Protein AF-A0A969ATL0-F1 (afdb_monomer_lite)

Secondary structure (DSSP, 8-state):
-EE--SSSSSPEEEEE-TTSSSEEEEETTSSSPEE-GGGT-TT-----EEEEEEE-SSSSSS-EEEEEETTS--EEEEE-SSSEEE----TTGGG-TTEEEEEEE-SSSSSS-EEEEEE---TTSSSS-S----EEEEE-SSS-EEE-SS-GGGTTS---SEEEEEEE-SSSSSSPEEEEEEPP-TTS---TTTSPPPEEEE----SSEEEEEEEE-SSS-TT-TT-EEEEE-TTS-EEEEE------SSS-----EEEEEET-SEEEEEEEE-TTS-EEEEEEEESSEEEEEETT---EEE---TT-----PPEE--SS--EEE--SS--EEEEEESS-EEEEEESS-EEEEEESS-EEEEEES--EEEEEES--EEEEETT--S--EEES--TTT-EEEEEPP-

Structure (mmCIF, N/CA/C/O backbone):
data_AF-A0A969ATL0-F1
#
_entry.id   AF-A0A969ATL0-F1
#
loop_
_atom_site.group_PDB
_atom_site.id
_atom_site.type_symbol
_atom_site.label_atom_id
_atom_site.label_alt_id
_atom_site.label_comp_id
_atom_site.label_asym_id
_atom_site.label_entity_id
_atom_site.label_seq_id
_atom_site.pdbx_PDB_ins_code
_atom_site.Cartn_x
_atom_site.Cartn_y
_atom_site.Cartn_z
_atom_site.occupancy
_atom_site.B_iso_or_equiv
_atom_site.auth_seq_id
_atom_site.auth_comp_id
_atom_site.auth_asym_id
_atom_site.auth_atom_id
_atom_site.pdbx_PDB_model_num
ATOM 1 N N . MET A 1 1 ? -18.243 4.571 22.497 1.00 83.62 1 MET A N 1
ATOM 2 C CA . MET A 1 1 ? -18.484 3.727 21.309 1.00 83.62 1 MET A CA 1
ATOM 3 C C . MET A 1 1 ? -19.694 2.836 21.528 1.00 83.62 1 MET A C 1
ATOM 5 O O . MET A 1 1 ? -20.201 2.810 22.644 1.00 83.62 1 MET A O 1
ATOM 9 N N . LEU A 1 2 ? -20.162 2.176 20.468 1.00 85.00 2 LEU A N 1
ATOM 10 C CA . LEU A 1 2 ? -21.179 1.128 20.517 1.00 85.00 2 LEU A CA 1
ATOM 11 C C . LEU A 1 2 ? -20.534 -0.205 20.134 1.00 85.00 2 LEU A C 1
ATOM 13 O O . LEU A 1 2 ? -19.706 -0.214 19.226 1.00 85.00 2 LEU A O 1
ATOM 17 N N . GLY A 1 3 ? -20.929 -1.286 20.795 1.00 83.00 3 GLY A N 1
ATOM 18 C CA . GLY A 1 3 ? -20.468 -2.641 20.498 1.00 83.00 3 GLY A CA 1
ATOM 19 C C . GLY A 1 3 ? -21.304 -3.680 21.240 1.00 83.00 3 GLY A C 1
ATOM 20 O O . GLY A 1 3 ? -21.860 -3.341 22.275 1.00 83.00 3 GLY A O 1
ATOM 21 N N . ASP A 1 4 ? -21.431 -4.890 20.703 1.00 86.19 4 ASP A N 1
ATOM 22 C CA . ASP A 1 4 ? -22.064 -6.032 21.381 1.00 86.19 4 ASP A CA 1
ATOM 23 C C . ASP A 1 4 ? -21.039 -6.659 22.333 1.00 86.19 4 ASP A C 1
ATOM 25 O O . ASP A 1 4 ? -20.164 -7.423 21.919 1.00 86.19 4 ASP A O 1
ATOM 29 N N . ILE A 1 5 ? -21.084 -6.236 23.596 1.00 86.69 5 ILE A N 1
ATOM 30 C CA . ILE A 1 5 ? -20.067 -6.558 24.599 1.00 86.69 5 ILE A CA 1
ATOM 31 C C . ILE A 1 5 ? -20.451 -7.797 25.404 1.00 86.69 5 ILE A C 1
ATOM 33 O O . ILE A 1 5 ? -19.569 -8.552 25.818 1.00 86.69 5 ILE A O 1
ATOM 37 N N . ASP A 1 6 ? -21.740 -8.026 25.640 1.00 84.88 6 ASP A N 1
ATOM 38 C CA . ASP A 1 6 ? -22.204 -9.192 26.397 1.00 84.88 6 ASP A CA 1
ATOM 39 C C . ASP A 1 6 ? -22.651 -10.377 25.520 1.00 84.88 6 ASP A C 1
ATOM 41 O O . ASP A 1 6 ? -22.958 -11.453 26.046 1.00 84.88 6 ASP A O 1
ATOM 45 N N . GLY A 1 7 ? -22.598 -10.222 24.192 1.00 83.06 7 GLY A N 1
ATOM 46 C CA . GLY A 1 7 ? -22.853 -11.279 23.216 1.00 83.06 7 GLY A CA 1
ATOM 47 C C . GLY A 1 7 ? -24.336 -11.589 23.023 1.00 83.06 7 GLY A C 1
ATOM 48 O O . GLY A 1 7 ? -24.676 -12.688 22.566 1.00 83.06 7 GLY A O 1
ATOM 49 N N . ASP A 1 8 ? -25.228 -10.671 23.407 1.00 87.19 8 ASP A N 1
ATOM 50 C CA . ASP A 1 8 ? -26.673 -10.803 23.224 1.00 87.19 8 ASP A CA 1
ATOM 51 C C . ASP A 1 8 ? -27.177 -10.251 21.872 1.00 87.19 8 ASP A C 1
ATOM 53 O O . ASP A 1 8 ? -28.382 -10.311 21.590 1.00 87.19 8 ASP A O 1
ATOM 57 N N . TYR A 1 9 ? -26.256 -9.824 20.995 1.00 85.25 9 TYR A N 1
ATOM 58 C CA . TYR A 1 9 ? -26.507 -9.199 19.690 1.00 85.25 9 TYR A CA 1
A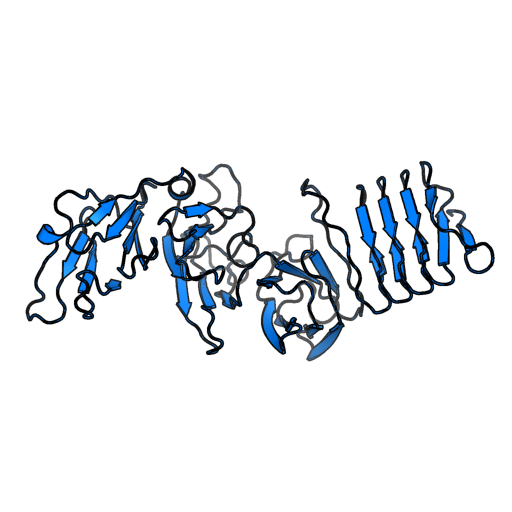TOM 59 C C . TYR A 1 9 ? -27.160 -7.816 19.773 1.00 85.25 9 TYR A C 1
ATOM 61 O O . TYR A 1 9 ? -27.675 -7.303 18.769 1.00 85.25 9 TYR A O 1
ATOM 69 N N . ILE A 1 10 ? -27.141 -7.191 20.949 1.00 87.75 10 ILE A N 1
ATOM 70 C CA . ILE A 1 10 ? -27.594 -5.826 21.167 1.00 87.75 10 ILE A CA 1
ATOM 71 C C . ILE A 1 10 ? -26.371 -4.971 21.513 1.00 87.75 10 ILE A C 1
ATOM 73 O O . ILE A 1 10 ? -25.585 -5.336 22.369 1.00 87.75 10 ILE A O 1
ATOM 77 N N . PRO A 1 11 ? -26.173 -3.813 20.860 1.00 88.81 11 PRO A N 1
ATOM 78 C CA . PRO A 1 11 ? -25.038 -2.966 21.202 1.00 88.81 11 PRO A CA 1
ATOM 79 C C . PRO A 1 11 ? -25.188 -2.298 22.577 1.00 88.81 11 PRO A C 1
ATOM 81 O O . PRO A 1 11 ? -26.222 -1.689 22.859 1.00 88.81 11 PRO A O 1
ATOM 84 N N . GLU A 1 12 ? -24.116 -2.270 23.362 1.00 91.88 12 GLU A N 1
ATOM 85 C CA . GLU A 1 12 ? -23.932 -1.474 24.576 1.00 91.88 12 GLU A CA 1
ATOM 86 C C . GLU A 1 12 ? -23.245 -0.137 24.281 1.00 91.88 12 GLU A C 1
ATOM 88 O O . GLU A 1 12 ? -22.423 -0.012 23.371 1.00 91.88 12 GLU A O 1
ATOM 93 N N . PHE A 1 13 ? -23.506 0.875 25.117 1.00 90.44 13 PHE A N 1
ATOM 94 C CA . PHE A 1 13 ? -22.649 2.059 25.161 1.00 90.44 13 PHE A CA 1
ATOM 95 C C . PHE A 1 13 ? -21.410 1.794 26.007 1.00 90.44 13 PHE A C 1
ATOM 97 O O . PHE A 1 13 ? -21.511 1.543 27.207 1.00 90.44 13 PHE A O 1
ATOM 104 N N . LEU A 1 14 ? -20.245 1.989 25.398 1.00 88.94 14 LEU A N 1
ATOM 105 C CA . LEU A 1 14 ? -18.954 2.000 26.070 1.00 88.94 14 LEU A CA 1
ATOM 106 C C . LEU A 1 14 ? -18.443 3.439 26.215 1.00 88.94 14 LEU A C 1
ATOM 108 O O . LEU A 1 14 ? -18.189 4.113 25.207 1.00 88.94 14 LEU A O 1
ATOM 112 N N . LEU A 1 15 ? -18.297 3.923 27.449 1.00 87.56 15 LEU A N 1
ATOM 113 C CA . LEU A 1 15 ? -17.965 5.318 27.753 1.00 87.56 15 LEU A CA 1
ATOM 114 C C . LEU A 1 15 ? -16.824 5.426 28.775 1.00 87.56 15 LEU A C 1
ATOM 116 O O . LEU A 1 15 ? -16.940 4.864 29.865 1.00 87.56 15 LEU A O 1
ATOM 120 N N . PRO A 1 16 ? -15.756 6.193 28.495 1.00 83.31 16 PRO A N 1
ATOM 121 C CA . PRO A 1 16 ? -14.806 6.572 29.531 1.00 83.31 16 PRO A CA 1
ATOM 122 C C . PRO A 1 16 ? -15.470 7.543 30.518 1.00 83.31 16 PRO A C 1
ATOM 124 O O . PRO A 1 16 ? -16.343 8.341 30.154 1.00 83.31 16 PRO A O 1
ATOM 127 N N . THR A 1 17 ? -15.064 7.496 31.784 1.00 80.75 17 THR A N 1
ATOM 128 C CA . THR A 1 17 ? -15.524 8.462 32.786 1.00 80.75 17 THR A CA 1
ATOM 129 C C . THR A 1 17 ? -14.883 9.832 32.602 1.00 80.75 17 THR A C 1
ATOM 131 O O . THR A 1 17 ? -13.942 10.013 31.838 1.00 80.75 17 THR A O 1
ATOM 134 N N . ARG A 1 18 ? -15.402 10.838 33.318 1.00 73.75 18 ARG A N 1
ATOM 135 C CA . ARG A 1 18 ? -14.952 12.238 33.214 1.00 73.75 18 ARG A CA 1
ATOM 136 C C . ARG A 1 18 ? -13.450 12.434 33.482 1.00 73.75 18 ARG A C 1
ATOM 138 O O . ARG A 1 18 ? -12.880 13.416 33.021 1.00 73.75 18 ARG A O 1
ATOM 145 N N . ASP A 1 19 ? -12.845 11.553 34.263 1.00 73.12 19 ASP A N 1
ATOM 146 C CA . ASP A 1 19 ? -11.416 11.524 34.584 1.00 73.12 19 ASP A CA 1
ATOM 147 C C . ASP A 1 19 ? -10.609 10.564 33.691 1.00 73.12 19 ASP A C 1
ATOM 149 O O . ASP A 1 19 ? -9.392 10.492 33.835 1.00 73.12 19 ASP A O 1
ATOM 153 N N . SER A 1 20 ? -11.267 9.840 32.778 1.00 69.75 20 SER A N 1
ATOM 154 C CA . SER A 1 20 ? -10.693 8.790 31.929 1.00 69.75 20 SER A CA 1
ATOM 155 C C . SER A 1 20 ? -9.920 7.705 32.698 1.00 69.75 20 SER A C 1
ATOM 157 O O . SER A 1 20 ? -9.049 7.049 32.127 1.00 69.75 20 SER A O 1
ATOM 159 N N . GLN A 1 21 ? -10.222 7.520 33.991 1.00 75.94 21 GLN A N 1
ATOM 160 C CA . GLN A 1 21 ? -9.610 6.507 34.868 1.00 75.94 21 GLN A CA 1
ATOM 161 C C . GLN A 1 21 ? -10.515 5.295 35.104 1.00 75.94 21 GLN A C 1
ATOM 163 O O . GLN A 1 21 ? -10.122 4.340 35.766 1.00 75.94 21 GLN A O 1
ATOM 168 N N . SER A 1 22 ? -11.735 5.315 34.568 1.00 78.56 22 SER A N 1
ATOM 169 C CA . SER A 1 22 ? -12.610 4.149 34.544 1.00 78.56 22 SER A CA 1
ATOM 170 C C . SER A 1 22 ? -13.408 4.096 33.246 1.00 78.56 22 SER A C 1
ATOM 172 O O . SER A 1 22 ? -13.575 5.099 32.544 1.00 78.56 22 SER A O 1
ATOM 174 N N . LEU A 1 23 ? -13.870 2.896 32.920 1.00 85.75 23 LEU A N 1
ATOM 175 C CA . LEU A 1 23 ? -14.633 2.593 31.723 1.00 85.75 23 LEU A CA 1
ATOM 176 C C . LEU A 1 23 ? -16.006 2.085 32.146 1.00 85.75 23 LEU A C 1
ATOM 178 O O . LEU A 1 23 ? -16.103 1.286 33.077 1.00 85.75 23 LEU A O 1
ATOM 182 N N . LYS A 1 24 ? -17.054 2.575 31.484 1.00 88.38 24 LYS A N 1
ATOM 183 C CA . LYS A 1 24 ? -18.430 2.193 31.773 1.00 88.38 24 LYS A CA 1
ATOM 184 C C . LYS A 1 24 ? -19.122 1.549 30.589 1.00 88.38 24 LYS A C 1
ATOM 186 O O . LYS A 1 24 ? -19.008 2.051 29.472 1.00 88.38 24 LYS A O 1
ATOM 191 N N . ILE A 1 25 ? -19.872 0.490 30.870 1.00 89.19 25 ILE A N 1
ATOM 192 C CA . ILE A 1 25 ? -20.670 -0.271 29.911 1.00 89.19 25 ILE A CA 1
ATOM 193 C C . ILE A 1 25 ? -22.139 -0.114 30.289 1.00 89.19 25 ILE A C 1
ATOM 195 O O . ILE A 1 25 ? -22.515 -0.372 31.433 1.00 89.19 25 ILE A O 1
ATOM 199 N N . TYR A 1 26 ? -22.965 0.307 29.335 1.00 91.44 26 TYR A N 1
ATOM 200 C CA . TYR A 1 26 ? -24.384 0.546 29.558 1.00 91.44 26 TYR A CA 1
ATOM 201 C C . TYR A 1 26 ? -25.272 -0.214 28.572 1.00 91.44 26 TYR A C 1
ATOM 203 O O . TYR A 1 26 ? -25.125 -0.032 27.360 1.00 91.44 26 TYR A O 1
ATOM 211 N N . LYS A 1 27 ? -26.265 -0.962 29.079 1.00 90.81 27 LYS A N 1
ATOM 212 C CA . LYS A 1 27 ? -27.295 -1.584 28.228 1.00 90.81 27 LYS A CA 1
ATOM 213 C C . LYS A 1 27 ? -28.164 -0.524 27.563 1.00 90.81 27 LYS A C 1
ATOM 215 O O . LYS A 1 27 ? -28.741 0.333 28.238 1.00 90.81 27 LYS A O 1
ATOM 220 N N . THR A 1 28 ? -28.305 -0.617 26.242 1.00 89.56 28 THR A N 1
ATOM 221 C CA . THR A 1 28 ? -29.095 0.327 25.431 1.00 89.56 28 THR A CA 1
ATOM 222 C C . THR A 1 28 ? -30.598 0.059 25.461 1.00 89.56 28 THR A C 1
ATOM 224 O O . THR A 1 28 ? -31.388 0.937 25.114 1.00 89.56 28 THR A O 1
ATOM 227 N N . THR A 1 29 ? -31.010 -1.130 25.899 1.00 89.69 29 THR A N 1
ATOM 228 C CA . THR A 1 29 ? -32.414 -1.567 25.964 1.00 89.69 29 THR A CA 1
ATOM 229 C C . THR A 1 29 ? -33.161 -1.085 27.201 1.00 89.69 29 THR A C 1
ATOM 231 O O . THR A 1 29 ? -34.385 -1.210 27.263 1.00 89.69 29 THR A O 1
ATOM 234 N N . GLU A 1 30 ? -32.457 -0.511 28.175 1.00 85.38 30 GLU A N 1
ATOM 235 C CA . GLU A 1 30 ? -33.031 -0.069 29.443 1.00 85.38 30 GLU A CA 1
ATOM 236 C C . GLU A 1 30 ? -33.172 1.457 29.514 1.00 85.38 30 GLU A C 1
ATOM 238 O O . GLU A 1 30 ? -32.377 2.213 28.955 1.00 85.38 30 GLU A O 1
ATOM 243 N N . ALA A 1 31 ? -34.206 1.925 30.218 1.00 82.81 31 ALA A N 1
ATOM 244 C CA . ALA A 1 31 ? -34.448 3.342 30.467 1.00 82.81 31 ALA A CA 1
ATOM 245 C C . ALA A 1 31 ? -34.691 3.577 31.974 1.00 82.81 31 ALA A C 1
ATOM 247 O O . ALA A 1 31 ? -35.749 3.190 32.478 1.00 82.81 31 ALA A O 1
ATOM 248 N N . PRO A 1 32 ? -33.767 4.239 32.703 1.00 85.19 32 PRO A N 1
ATOM 249 C CA . PRO A 1 32 ? -32.471 4.746 32.233 1.00 85.19 32 PRO A CA 1
ATOM 250 C C . PRO A 1 32 ? -31.515 3.604 31.851 1.00 85.19 32 PRO A C 1
ATOM 252 O O . PRO A 1 32 ? -31.713 2.478 32.294 1.00 85.19 32 PRO A O 1
ATOM 255 N N . PHE A 1 33 ? -30.484 3.901 31.056 1.00 89.44 33 PHE A N 1
ATOM 256 C CA . PHE A 1 33 ? -29.479 2.901 30.691 1.00 89.44 33 PHE A CA 1
ATOM 257 C C . PHE A 1 33 ? -28.850 2.270 31.941 1.00 89.44 33 PHE A C 1
ATOM 259 O O . PHE A 1 33 ? -28.457 2.984 32.871 1.00 89.44 33 PHE A O 1
ATOM 266 N N . LEU A 1 34 ? -28.749 0.941 31.952 1.00 90.06 34 LEU A N 1
ATOM 267 C CA . LEU A 1 34 ? -28.223 0.177 33.080 1.00 90.06 34 LEU A CA 1
ATOM 268 C C . LEU A 1 34 ? -26.706 0.042 32.979 1.00 90.06 34 LEU A C 1
ATOM 270 O O . LEU A 1 34 ? -26.212 -0.484 31.990 1.00 90.06 34 LEU A O 1
ATOM 274 N N . ASP A 1 35 ? -25.990 0.489 34.011 1.00 89.75 35 ASP A N 1
ATOM 275 C CA . ASP A 1 35 ? -24.542 0.306 34.155 1.00 89.75 35 ASP A CA 1
ATOM 276 C C . ASP A 1 35 ? -24.239 -1.154 34.533 1.00 89.75 35 ASP A C 1
ATOM 278 O O . ASP A 1 35 ? -24.620 -1.603 35.615 1.00 89.75 35 ASP A O 1
ATOM 282 N N . ILE A 1 36 ? -23.578 -1.891 33.639 1.00 86.00 36 ILE A N 1
ATOM 283 C CA . ILE A 1 36 ? -23.203 -3.302 33.834 1.00 86.00 36 ILE A CA 1
ATOM 284 C C . ILE A 1 36 ? -21.699 -3.486 34.072 1.00 86.00 36 ILE A C 1
ATOM 286 O O . ILE A 1 36 ? -21.224 -4.617 34.149 1.00 86.00 36 ILE A O 1
ATOM 290 N N . SER A 1 37 ? -20.946 -2.394 34.229 1.00 86.19 37 SER A N 1
ATOM 291 C CA . SER A 1 37 ? -19.474 -2.390 34.243 1.00 86.19 37 SER A CA 1
ATOM 292 C C . SER A 1 37 ? -18.870 -3.330 35.283 1.00 86.19 37 SER A C 1
ATOM 294 O O . SER A 1 37 ? -17.926 -4.052 34.975 1.00 86.19 37 SER A O 1
ATOM 296 N N . ASP A 1 38 ? -19.442 -3.380 36.488 1.00 83.31 38 ASP A N 1
ATOM 297 C CA . ASP A 1 38 ? -18.952 -4.229 37.584 1.00 83.31 38 ASP A CA 1
ATOM 298 C C . ASP A 1 38 ? -19.001 -5.724 37.244 1.00 83.31 38 ASP A C 1
ATOM 300 O O . ASP A 1 38 ? -18.228 -6.503 37.792 1.00 83.31 38 ASP A O 1
ATOM 304 N N . SER A 1 39 ? -19.879 -6.131 36.323 1.00 82.19 39 SER A N 1
ATOM 305 C CA . SER A 1 39 ? -19.975 -7.530 35.893 1.00 82.19 39 SER A CA 1
ATOM 306 C C . SER A 1 39 ? -18.828 -7.934 34.962 1.00 82.19 39 SER A C 1
ATOM 308 O O . SER A 1 39 ? -18.572 -9.121 34.813 1.00 82.19 39 SER A O 1
ATOM 310 N N . PHE A 1 40 ? -18.127 -6.964 34.361 1.00 80.88 40 PHE A N 1
ATOM 311 C CA . PHE A 1 40 ? -17.169 -7.198 33.275 1.00 80.88 40 PHE A CA 1
ATOM 312 C C . PHE A 1 40 ? -15.759 -6.655 33.554 1.00 80.88 40 PHE A C 1
ATOM 314 O O . PHE A 1 40 ? -14.780 -7.241 33.092 1.00 80.88 40 PHE A O 1
ATOM 321 N N . LEU A 1 41 ? -15.642 -5.549 34.297 1.00 81.81 41 LEU A N 1
ATOM 322 C CA . LEU A 1 41 ? -14.418 -4.747 34.436 1.00 81.81 41 LEU A CA 1
ATOM 323 C C . LEU A 1 41 ? -13.860 -4.694 35.869 1.00 81.81 41 LEU A C 1
ATOM 325 O O . LEU A 1 41 ? -12.948 -3.914 36.129 1.00 81.81 41 LEU A O 1
ATOM 329 N N . GLN A 1 42 ? -14.384 -5.507 36.793 1.00 77.00 42 GLN A N 1
ATOM 330 C CA . GLN A 1 42 ? -14.125 -5.410 38.239 1.00 77.00 42 GLN A CA 1
ATOM 331 C C . GLN A 1 42 ? -12.634 -5.327 38.625 1.00 77.00 42 GLN A C 1
ATOM 333 O O . GLN A 1 42 ? -12.284 -4.604 39.557 1.00 77.00 42 GLN A O 1
ATOM 338 N N . ASP A 1 43 ? -11.761 -6.016 37.885 1.00 71.81 43 ASP A N 1
ATOM 339 C CA . ASP A 1 43 ? -10.322 -6.105 38.164 1.00 71.81 43 ASP A CA 1
ATOM 340 C C . ASP A 1 43 ? -9.442 -5.385 37.124 1.00 71.81 43 ASP A C 1
ATOM 342 O O . ASP A 1 43 ? -8.216 -5.524 37.123 1.00 71.81 43 ASP A O 1
ATOM 346 N N . ILE A 1 44 ? -10.044 -4.601 36.225 1.00 74.62 44 ILE A N 1
ATOM 347 C CA . ILE A 1 44 ? -9.326 -3.946 35.130 1.00 74.62 44 ILE A CA 1
ATOM 348 C C . ILE A 1 44 ? -9.045 -2.493 35.485 1.00 74.62 44 ILE A C 1
ATOM 350 O O . ILE A 1 44 ? -9.934 -1.649 35.562 1.00 74.62 44 ILE A O 1
ATOM 354 N N . GLN A 1 45 ? -7.761 -2.196 35.666 1.00 73.88 45 GLN A N 1
ATOM 355 C CA . GLN A 1 45 ? -7.271 -0.831 35.808 1.00 73.88 45 GLN A CA 1
ATOM 356 C C . GLN A 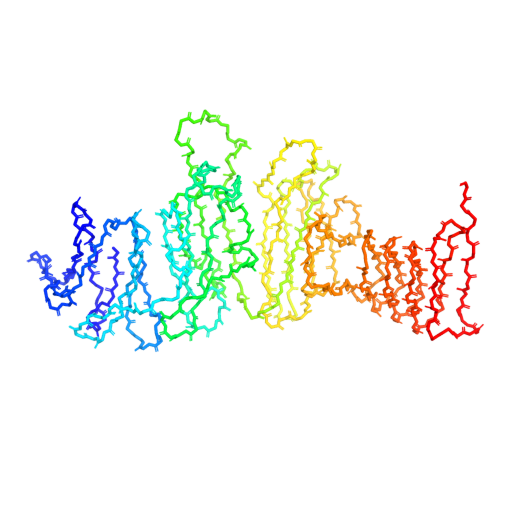1 45 ? -7.115 -0.203 34.424 1.00 73.88 45 GLN A C 1
ATOM 358 O O . GLN A 1 45 ? -6.463 -0.779 33.547 1.00 73.88 45 GLN A O 1
ATOM 363 N N . VAL A 1 46 ? -7.684 0.986 34.245 1.00 74.19 46 VAL A N 1
ATOM 364 C CA . VAL A 1 46 ? -7.552 1.769 33.017 1.00 74.19 46 VAL A CA 1
ATOM 365 C C . VAL A 1 46 ? -6.925 3.117 33.342 1.00 74.19 46 VAL A C 1
ATOM 367 O O . VAL A 1 46 ? -7.208 3.720 34.376 1.00 74.19 46 VAL A O 1
ATOM 370 N N . ASN A 1 47 ? -6.067 3.591 32.448 1.00 70.75 47 ASN A N 1
ATOM 371 C CA . ASN A 1 47 ? -5.366 4.856 32.603 1.00 70.75 47 ASN A CA 1
ATOM 372 C C . ASN A 1 47 ? -5.773 5.793 31.473 1.00 70.75 47 ASN A C 1
ATOM 374 O O . ASN A 1 47 ? -5.961 5.333 30.352 1.00 70.75 47 ASN A O 1
ATOM 378 N N . ALA A 1 48 ? -5.885 7.084 31.806 1.00 81.12 48 ALA A N 1
ATOM 379 C CA . ALA A 1 48 ? -5.940 8.248 30.919 1.00 81.12 48 ALA A CA 1
ATOM 380 C C . ALA A 1 48 ? -6.394 7.972 29.470 1.00 81.12 48 ALA A C 1
ATOM 382 O O . ALA A 1 48 ? -5.700 8.337 28.518 1.00 81.12 48 ALA A O 1
ATOM 383 N N . ILE A 1 49 ? -7.566 7.345 29.320 1.00 85.56 49 ILE A N 1
ATOM 384 C CA . ILE A 1 49 ? -8.119 6.936 28.027 1.00 85.56 49 ILE A CA 1
ATOM 385 C C . ILE A 1 49 ? -8.311 8.178 27.147 1.00 85.56 49 ILE A C 1
ATOM 387 O O . ILE A 1 49 ? -8.990 9.130 27.550 1.00 85.56 49 ILE A O 1
ATOM 391 N N . ILE A 1 50 ? -7.714 8.149 25.954 1.00 82.50 50 ILE A N 1
ATOM 392 C CA . ILE A 1 50 ? -7.815 9.194 24.925 1.00 82.50 50 ILE A CA 1
ATOM 393 C C . ILE A 1 50 ? -8.741 8.794 23.782 1.00 82.50 50 ILE A C 1
ATOM 395 O O . ILE A 1 50 ? -9.513 9.625 23.316 1.00 82.50 50 ILE A O 1
ATOM 399 N N . ASP A 1 51 ? -8.688 7.532 23.372 1.00 87.31 51 ASP A N 1
ATOM 400 C CA . ASP A 1 51 ? -9.561 6.947 22.361 1.00 87.31 51 ASP A CA 1
ATOM 401 C C . ASP A 1 51 ? -9.661 5.436 22.610 1.00 87.31 51 ASP A C 1
ATOM 403 O O . ASP A 1 51 ? -8.967 4.886 23.473 1.00 87.31 51 ASP A O 1
ATOM 407 N N . MET A 1 52 ? -10.542 4.750 21.897 1.00 89.44 52 MET A N 1
ATOM 408 C CA . MET A 1 52 ? -10.722 3.308 22.026 1.00 89.44 52 MET A CA 1
ATOM 409 C C . MET A 1 52 ? -11.016 2.702 20.647 1.00 89.44 52 MET A C 1
ATOM 411 O O . MET A 1 52 ? -11.513 3.395 19.765 1.00 89.44 52 MET A O 1
ATOM 415 N N . ALA A 1 53 ? -10.796 1.398 20.482 1.00 89.38 53 ALA A N 1
ATOM 416 C CA . ALA A 1 53 ? -11.335 0.630 19.355 1.00 89.38 53 ALA A CA 1
ATOM 417 C C . ALA A 1 53 ? -12.042 -0.633 19.868 1.00 89.38 53 ALA A C 1
ATOM 419 O O . ALA A 1 53 ? -11.661 -1.168 20.909 1.00 89.38 53 ALA A O 1
ATOM 420 N N . ILE A 1 54 ? -13.084 -1.073 19.161 1.00 90.19 54 ILE A N 1
ATOM 421 C CA . ILE A 1 54 ? -13.822 -2.306 19.459 1.00 90.19 54 ILE A CA 1
ATOM 422 C C . ILE A 1 54 ? -13.802 -3.171 18.205 1.00 90.19 54 ILE A C 1
ATOM 424 O O . ILE A 1 54 ? -14.247 -2.712 17.152 1.00 90.19 54 ILE A O 1
ATOM 428 N N . ALA A 1 55 ? -13.281 -4.387 18.320 1.00 89.12 55 ALA A N 1
ATOM 429 C CA . ALA A 1 55 ? -13.236 -5.372 17.245 1.00 89.12 55 ALA A CA 1
ATOM 430 C C . ALA A 1 55 ? -12.971 -6.766 17.830 1.00 89.12 55 ALA A C 1
ATOM 432 O O . ALA A 1 55 ? -12.638 -6.875 19.003 1.00 89.12 55 ALA A O 1
ATOM 433 N N . ASP A 1 56 ? -13.128 -7.819 17.035 1.00 86.62 56 ASP A N 1
ATOM 434 C CA . ASP A 1 56 ? -12.729 -9.178 17.419 1.00 86.62 56 ASP A CA 1
ATOM 435 C C . ASP A 1 56 ? -11.235 -9.363 17.124 1.00 86.62 56 ASP A C 1
ATOM 437 O O . ASP A 1 56 ? -10.847 -9.587 15.978 1.00 86.62 56 ASP A O 1
ATOM 441 N N . PHE A 1 57 ? -10.380 -9.173 18.131 1.00 86.38 57 PHE A N 1
ATOM 442 C CA . PHE A 1 57 ? -8.932 -9.212 17.931 1.00 86.38 57 PHE A CA 1
ATOM 443 C C . PHE A 1 57 ? -8.367 -10.629 18.064 1.00 86.38 57 PHE A C 1
ATOM 445 O O . PHE A 1 57 ? -7.262 -10.884 17.603 1.00 86.38 57 PHE A O 1
ATOM 452 N N . ASN A 1 58 ? -9.065 -11.566 18.696 1.00 85.69 58 ASN A N 1
ATOM 453 C CA . ASN A 1 58 ? -8.566 -12.931 18.888 1.00 85.69 58 ASN A CA 1
ATOM 454 C C . ASN A 1 58 ? -9.326 -13.990 18.060 1.00 85.69 58 ASN A C 1
ATOM 456 O O . ASN A 1 58 ? -9.146 -15.192 18.286 1.00 85.69 58 ASN A O 1
ATOM 460 N N . GLY A 1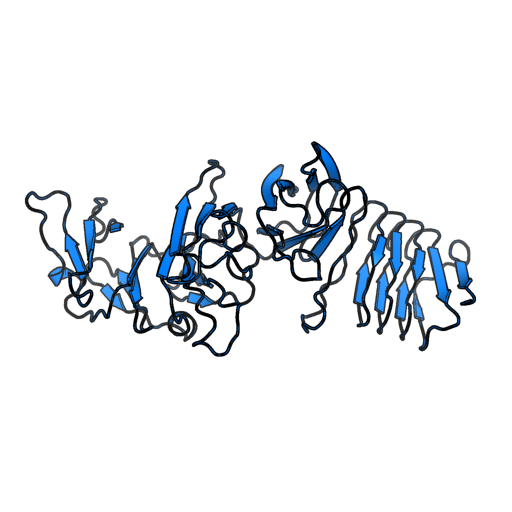 59 ? -10.188 -13.547 17.140 1.00 83.88 59 GLY A N 1
ATOM 461 C CA . GLY A 1 59 ? -10.949 -14.393 16.226 1.00 83.88 59 GLY A CA 1
ATOM 462 C C . GLY A 1 59 ? -11.980 -15.286 16.922 1.00 83.88 59 GLY A C 1
ATOM 463 O O . GLY A 1 59 ? -12.375 -16.318 16.366 1.00 83.88 59 GLY A O 1
ATOM 464 N N . ASP A 1 60 ? -12.388 -14.958 18.153 1.00 86.44 60 ASP A N 1
ATOM 465 C CA . ASP A 1 60 ? -13.315 -15.773 18.945 1.00 86.44 60 ASP A CA 1
ATOM 466 C C . ASP A 1 60 ? -14.796 -15.398 18.751 1.00 86.44 60 ASP A C 1
ATOM 468 O O . ASP A 1 60 ? -15.685 -16.011 19.360 1.00 86.44 60 ASP A O 1
ATOM 472 N N . LEU A 1 61 ? -15.058 -14.466 17.827 1.00 85.50 61 LEU A N 1
ATOM 473 C CA . LEU A 1 61 ? -16.355 -13.893 17.468 1.00 85.50 61 LEU A CA 1
ATOM 474 C C . LEU A 1 61 ? -16.982 -13.024 18.561 1.00 85.50 61 LEU A C 1
ATOM 476 O O . LEU A 1 61 ? -18.172 -12.700 18.473 1.00 85.50 61 LEU A O 1
ATOM 480 N N . ARG A 1 62 ? -16.217 -12.630 19.580 1.00 88.31 62 ARG A N 1
ATOM 481 C CA . ARG A 1 62 ? -16.640 -11.644 20.575 1.00 88.31 62 ARG A CA 1
ATOM 482 C C . ARG A 1 62 ? -15.897 -10.343 20.370 1.00 88.31 62 ARG A C 1
ATOM 484 O O . ARG A 1 62 ? -14.786 -10.288 19.864 1.00 88.31 62 ARG A O 1
ATOM 491 N N . GLN A 1 63 ? -16.543 -9.259 20.776 1.00 90.19 63 GLN A N 1
ATOM 492 C CA . GLN A 1 63 ? -15.930 -7.948 20.676 1.00 90.19 63 GLN A CA 1
ATOM 493 C C . GLN A 1 63 ? -14.973 -7.713 21.840 1.00 90.19 63 GLN A C 1
ATOM 495 O O . GLN A 1 63 ? -15.381 -7.675 23.006 1.00 90.19 63 GLN A O 1
ATOM 500 N N . ASP A 1 64 ? -13.714 -7.505 21.487 1.00 90.62 64 ASP A N 1
ATOM 501 C CA . ASP A 1 64 ? -12.636 -7.077 22.357 1.00 90.62 64 ASP A CA 1
ATOM 502 C C . ASP A 1 64 ? -12.514 -5.549 22.356 1.00 90.62 64 ASP A C 1
ATOM 504 O O . ASP A 1 64 ? -13.075 -4.839 21.516 1.00 90.62 64 ASP A O 1
ATOM 508 N N . ILE A 1 65 ? -11.764 -5.016 23.320 1.00 90.06 65 ILE A N 1
ATOM 509 C CA . ILE A 1 65 ? -11.627 -3.571 23.514 1.00 90.06 65 ILE A CA 1
ATOM 510 C C . ILE A 1 65 ? -10.154 -3.191 23.544 1.00 90.06 65 ILE A C 1
ATOM 512 O O . ILE A 1 65 ? -9.429 -3.592 24.449 1.00 90.06 65 ILE A O 1
ATOM 516 N N . LEU A 1 66 ? -9.725 -2.321 22.634 1.00 89.00 66 LEU A N 1
ATOM 517 C CA . LEU A 1 66 ? -8.475 -1.583 22.767 1.00 89.00 66 LEU A CA 1
ATOM 518 C C . LEU A 1 66 ? -8.738 -0.252 23.475 1.00 89.00 66 LEU A C 1
ATOM 520 O O . LEU A 1 66 ? -9.576 0.546 23.057 1.00 89.00 66 LEU A O 1
ATOM 524 N N . LEU A 1 67 ? -7.940 0.021 24.498 1.00 87.75 67 LEU A N 1
ATOM 525 C CA . LEU A 1 67 ? -7.860 1.292 25.196 1.00 87.75 67 LEU A CA 1
ATOM 526 C C . LEU A 1 67 ? -6.580 2.016 24.792 1.00 87.75 67 LEU A C 1
ATOM 528 O O . LEU A 1 67 ? -5.468 1.577 25.109 1.00 87.75 67 LEU A O 1
ATOM 532 N N . LEU A 1 68 ? -6.748 3.151 24.119 1.00 85.62 68 LEU A N 1
ATOM 533 C CA . LEU A 1 68 ? -5.657 4.049 23.791 1.00 85.62 68 LEU A CA 1
ATOM 534 C C . LEU A 1 68 ? -5.471 5.034 24.957 1.00 85.62 68 LEU A C 1
ATOM 536 O O . LEU A 1 68 ? -6.421 5.723 25.323 1.00 85.62 68 LEU A O 1
ATOM 540 N N . SER A 1 69 ? -4.274 5.113 25.550 1.00 81.62 69 SER A N 1
ATOM 541 C CA . SER A 1 69 ? -4.007 5.933 26.741 1.00 81.62 69 SER A CA 1
ATOM 542 C C . SER A 1 69 ? -2.967 7.028 26.487 1.00 81.62 69 SER A C 1
ATOM 544 O O . SER A 1 69 ? -1.986 6.817 25.775 1.00 81.62 69 SER A O 1
ATOM 546 N N . ALA A 1 70 ? -3.149 8.195 27.112 1.00 76.06 70 ALA A N 1
ATOM 547 C CA . ALA A 1 70 ? -2.204 9.315 27.042 1.00 76.06 70 ALA A CA 1
ATOM 548 C C . ALA A 1 70 ? -0.845 9.017 27.702 1.00 76.06 70 ALA A C 1
ATOM 550 O O . ALA A 1 70 ? 0.152 9.659 27.374 1.00 76.06 70 ALA A O 1
ATOM 551 N N . ASP A 1 71 ? -0.803 8.075 28.646 1.00 74.94 71 ASP A N 1
ATOM 552 C CA . ASP A 1 71 ? 0.410 7.686 29.378 1.00 74.94 71 ASP A CA 1
ATOM 553 C C . ASP A 1 71 ? 1.248 6.615 28.657 1.00 74.94 71 ASP A C 1
ATOM 555 O O . ASP A 1 71 ? 2.211 6.117 29.234 1.00 74.94 71 ASP A O 1
ATOM 559 N N . GLN A 1 72 ? 0.886 6.278 27.411 1.00 73.06 72 GLN A N 1
ATOM 560 C CA . GLN A 1 72 ? 1.521 5.251 26.573 1.00 73.06 72 GLN A CA 1
ATOM 561 C C . GLN A 1 72 ? 1.350 3.810 27.090 1.00 73.06 72 GLN A C 1
ATOM 563 O O . GLN A 1 72 ? 1.927 2.887 26.524 1.00 73.06 72 GLN A O 1
ATOM 568 N N . ASN A 1 73 ? 0.519 3.586 28.117 1.00 76.12 73 ASN A N 1
ATOM 569 C CA . ASN A 1 73 ? 0.164 2.250 28.605 1.00 76.12 73 ASN A CA 1
ATOM 570 C C . ASN A 1 73 ? -1.141 1.768 27.964 1.00 76.12 73 ASN A C 1
ATOM 572 O O . ASN A 1 73 ? -2.177 1.609 28.622 1.00 76.12 73 ASN A O 1
ATOM 576 N N . HIS A 1 74 ? -1.093 1.544 26.656 1.00 81.25 74 HIS A N 1
ATOM 577 C CA . HIS A 1 74 ? -2.217 1.013 25.893 1.00 81.25 74 HIS A CA 1
ATOM 578 C C . HIS A 1 74 ? -2.599 -0.391 26.391 1.00 81.25 74 HIS A C 1
ATOM 580 O O . HIS A 1 74 ? -1.778 -1.131 26.939 1.00 81.25 74 HIS A O 1
ATOM 586 N N . SER A 1 75 ? -3.876 -0.755 26.279 1.00 82.50 75 SER A N 1
ATOM 587 C CA . SER A 1 75 ? -4.376 -2.036 26.797 1.00 82.50 75 SER A CA 1
ATOM 588 C C . SER A 1 75 ? -5.411 -2.631 25.856 1.00 82.50 75 SER A C 1
ATOM 590 O O . SER A 1 75 ? -6.407 -1.970 25.604 1.00 82.50 75 SER A O 1
ATOM 592 N N . VAL A 1 76 ? -5.234 -3.874 25.402 1.00 86.00 76 VAL A N 1
ATOM 593 C CA . VAL A 1 76 ? -6.344 -4.663 24.832 1.00 86.00 76 VAL A CA 1
ATOM 594 C C . VAL A 1 76 ? -6.930 -5.557 25.914 1.00 86.00 76 VAL A C 1
ATOM 596 O O . VAL A 1 76 ? -6.210 -6.219 26.670 1.00 86.00 76 VAL A O 1
ATOM 599 N N . LEU A 1 77 ? -8.247 -5.513 26.018 1.00 88.38 77 LEU A N 1
ATOM 600 C CA . LEU A 1 77 ? -9.070 -6.303 26.905 1.00 88.38 77 LEU A CA 1
ATOM 601 C C . LEU A 1 77 ? -9.789 -7.333 26.037 1.00 88.38 77 LEU A C 1
ATOM 603 O O . LEU A 1 77 ? -10.637 -6.961 25.229 1.00 88.38 77 LEU A O 1
ATOM 607 N N . LEU A 1 78 ? -9.441 -8.605 26.220 1.00 88.31 78 LEU A N 1
ATOM 608 C CA . LEU A 1 78 ? -10.055 -9.723 25.513 1.0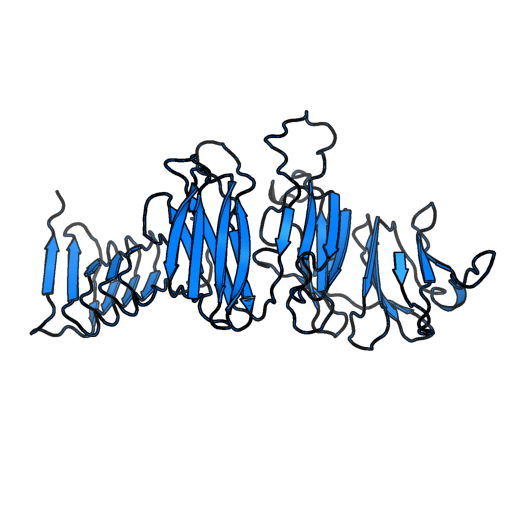0 88.31 78 LEU A CA 1
ATOM 609 C C . LEU A 1 78 ? -11.317 -10.182 26.234 1.00 88.31 78 LEU A C 1
ATOM 611 O O . LEU A 1 78 ? -11.282 -10.429 27.448 1.00 88.31 78 LEU A O 1
ATOM 615 N N . ASN A 1 79 ? -12.405 -10.333 25.495 1.00 89.50 79 ASN A N 1
ATOM 616 C CA . ASN A 1 79 ? -13.708 -10.690 26.017 1.00 89.50 79 ASN A CA 1
ATOM 617 C C . ASN A 1 79 ? -13.851 -12.207 26.190 1.00 89.50 79 ASN A C 1
ATOM 619 O O . ASN A 1 79 ? -13.960 -12.977 25.246 1.00 89.50 79 ASN A O 1
ATOM 623 N N . GLN A 1 80 ? -13.935 -12.660 27.437 1.00 88.00 80 GLN A N 1
ATOM 624 C CA . GLN A 1 80 ? -14.126 -14.075 27.770 1.00 88.00 80 GLN A CA 1
ATOM 625 C C . GLN A 1 80 ? -15.614 -14.474 27.848 1.00 88.00 80 GLN A C 1
ATOM 627 O O . GLN A 1 80 ? -15.954 -15.545 28.355 1.00 88.00 80 GLN A O 1
ATOM 632 N N . GLY A 1 81 ? -16.517 -13.610 27.379 1.00 84.94 81 GLY A N 1
ATOM 633 C CA . GLY A 1 81 ? -17.971 -13.778 27.360 1.00 84.94 81 GLY A CA 1
ATOM 634 C C . GLY A 1 81 ? -18.672 -13.163 28.571 1.00 84.94 81 GLY A C 1
ATOM 635 O O . GLY A 1 81 ? -19.688 -12.500 28.421 1.00 84.94 81 GLY A O 1
ATOM 636 N N . THR A 1 82 ? -18.138 -13.354 29.779 1.00 81.88 82 THR A N 1
ATOM 637 C CA . THR A 1 82 ? -18.703 -12.750 31.007 1.00 81.88 82 THR A CA 1
ATOM 638 C C . THR A 1 82 ? -17.714 -11.873 31.761 1.00 81.88 82 THR A C 1
ATOM 640 O O . THR A 1 82 ? -18.058 -11.298 32.783 1.00 81.88 82 THR A O 1
ATOM 643 N N . THR A 1 83 ? -16.463 -11.828 31.315 1.00 86.31 83 THR A N 1
ATOM 644 C CA . THR A 1 83 ? -15.363 -11.113 31.968 1.00 86.31 83 THR A CA 1
ATOM 645 C C . THR A 1 83 ? -14.368 -10.679 30.913 1.00 86.31 83 THR A C 1
ATOM 647 O O . THR A 1 83 ? -14.236 -11.352 29.894 1.00 86.31 83 THR A O 1
ATOM 650 N N . PHE A 1 84 ? -13.592 -9.642 31.196 1.00 88.06 84 PHE A N 1
ATOM 651 C CA . PHE A 1 84 ? -12.459 -9.270 30.360 1.00 88.06 84 PHE A CA 1
ATOM 652 C C . PHE A 1 84 ? -11.129 -9.693 30.982 1.00 88.06 84 PHE A C 1
ATOM 654 O O . PHE A 1 84 ? -10.940 -9.646 32.198 1.00 88.06 84 PHE A O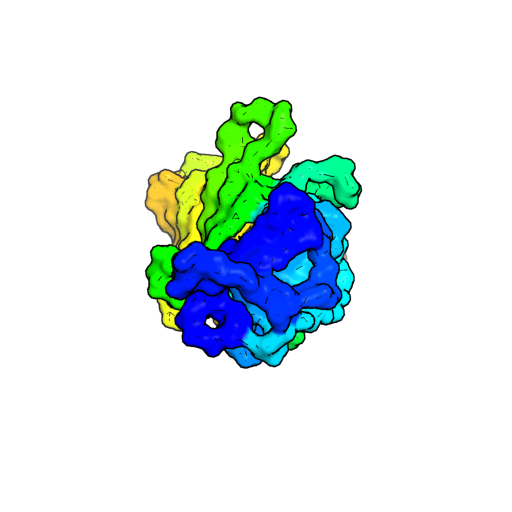 1
ATOM 661 N N . THR A 1 85 ? -10.176 -10.059 30.132 1.00 87.81 85 THR A N 1
ATOM 662 C CA . THR A 1 85 ? -8.781 -10.284 30.522 1.00 87.81 85 THR A CA 1
ATOM 663 C C . THR A 1 85 ? -7.874 -9.374 29.719 1.00 87.81 85 THR A C 1
ATOM 665 O O . THR A 1 85 ? -7.983 -9.310 28.499 1.00 87.81 85 THR A O 1
ATOM 668 N N . LYS A 1 86 ? -6.945 -8.684 30.381 1.00 83.56 86 LYS A N 1
ATOM 669 C CA . LYS A 1 86 ? -5.946 -7.871 29.682 1.00 83.56 86 LYS A CA 1
ATOM 670 C C . LYS A 1 86 ? -4.966 -8.786 28.941 1.00 83.56 86 LYS A C 1
ATOM 672 O O . LYS A 1 86 ? -4.365 -9.652 29.578 1.00 83.56 86 LYS A O 1
ATOM 677 N N . ALA A 1 87 ? -4.795 -8.600 27.633 1.00 79.12 87 ALA A N 1
ATOM 678 C CA . ALA A 1 87 ? -3.802 -9.364 26.880 1.00 79.12 87 ALA A CA 1
ATOM 679 C C . ALA A 1 87 ? -2.367 -8.906 27.197 1.00 79.12 87 ALA A C 1
ATOM 681 O O . ALA A 1 87 ? -2.125 -7.797 27.684 1.00 79.12 87 ALA A O 1
ATOM 682 N N . ALA A 1 88 ? -1.410 -9.805 26.967 1.00 65.12 88 ALA A N 1
ATOM 683 C CA . ALA A 1 88 ? 0.016 -9.534 27.099 1.00 65.12 88 ALA A CA 1
ATOM 684 C C . ALA A 1 88 ? 0.564 -9.112 25.725 1.00 65.12 88 ALA A C 1
ATOM 686 O O . ALA A 1 88 ? 0.576 -9.928 24.812 1.00 65.12 88 ALA A O 1
ATOM 687 N N . PHE A 1 89 ? 1.001 -7.860 25.562 1.00 61.94 89 PHE A N 1
ATOM 688 C CA . PHE A 1 89 ? 1.485 -7.354 24.265 1.00 61.94 89 PHE A CA 1
ATOM 689 C C . PHE A 1 89 ? 3.007 -7.376 24.158 1.00 61.94 89 PHE A C 1
ATOM 691 O O . PHE A 1 89 ? 3.711 -7.194 25.153 1.00 61.94 89 PHE A O 1
ATOM 698 N N . ASN A 1 90 ? 3.493 -7.515 22.923 1.00 53.50 90 ASN A N 1
ATOM 699 C CA . ASN A 1 90 ? 4.851 -7.138 22.539 1.00 53.50 90 ASN A CA 1
ATOM 700 C C . ASN A 1 90 ? 5.005 -5.606 22.552 1.00 53.50 90 ASN A C 1
ATOM 702 O O . ASN A 1 90 ? 4.048 -4.872 22.300 1.00 53.50 90 ASN A O 1
ATOM 706 N N . ASP A 1 91 ? 6.226 -5.138 22.826 1.00 55.62 91 ASP A N 1
ATOM 707 C CA . ASP A 1 91 ? 6.621 -3.744 23.109 1.00 55.62 91 ASP A CA 1
ATOM 708 C C . ASP A 1 91 ? 6.221 -2.685 22.057 1.00 55.62 91 ASP A C 1
ATOM 710 O O . ASP A 1 91 ? 6.414 -1.490 22.279 1.00 55.62 91 ASP A O 1
ATOM 714 N N . ASP A 1 92 ? 5.669 -3.079 20.913 1.00 60.62 92 ASP A N 1
ATOM 7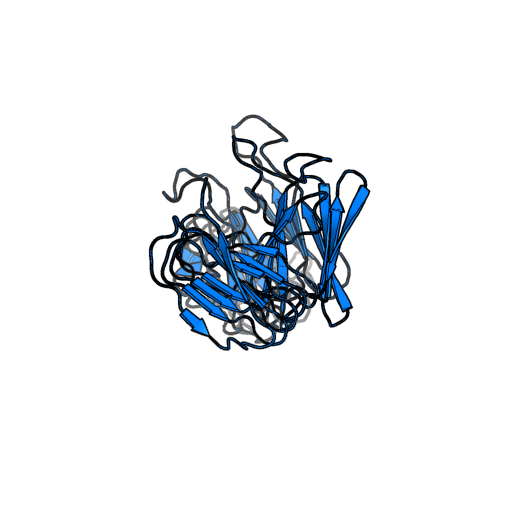15 C CA . ASP A 1 92 ? 5.342 -2.192 19.798 1.00 60.62 92 ASP A CA 1
ATOM 716 C C . ASP A 1 92 ? 4.118 -1.297 20.061 1.00 60.62 92 ASP A C 1
ATOM 718 O O . ASP A 1 92 ? 4.125 -0.130 19.662 1.00 60.62 92 ASP A O 1
ATOM 722 N N . LEU A 1 93 ? 3.103 -1.791 20.787 1.00 62.53 93 LEU A N 1
ATOM 723 C CA . LEU A 1 93 ? 1.922 -0.997 21.165 1.00 62.53 93 LEU A CA 1
ATOM 724 C C . LEU A 1 93 ? 2.283 0.103 22.181 1.00 62.53 93 LEU A C 1
ATOM 726 O O . LEU A 1 93 ? 1.704 1.179 22.156 1.00 62.53 93 LEU A O 1
ATOM 730 N N . ASN A 1 94 ? 3.269 -0.134 23.055 1.00 59.50 94 ASN A N 1
ATOM 731 C CA . ASN A 1 94 ? 3.689 0.819 24.096 1.00 59.50 94 ASN A CA 1
ATOM 732 C C . ASN A 1 94 ? 4.736 1.838 23.609 1.00 59.50 94 ASN A C 1
ATOM 734 O O . ASN A 1 94 ? 5.158 2.708 24.367 1.00 59.50 94 ASN A O 1
ATOM 738 N N . GLN A 1 95 ? 5.158 1.761 22.343 1.00 57.59 95 GLN A N 1
ATOM 739 C CA . GLN A 1 95 ? 6.077 2.724 21.723 1.00 57.59 95 GLN A CA 1
ATOM 740 C C . GLN A 1 95 ? 5.350 3.878 21.012 1.00 57.59 95 GLN A C 1
ATOM 742 O O . GLN A 1 95 ? 5.978 4.680 20.313 1.00 57.59 95 GLN A O 1
ATOM 747 N N . THR A 1 96 ? 4.032 4.008 21.195 1.00 57.00 96 THR A N 1
ATOM 748 C CA . THR A 1 96 ? 3.218 5.010 20.503 1.00 57.00 96 THR A CA 1
ATOM 749 C C . THR A 1 96 ? 3.096 6.311 21.297 1.00 57.00 96 THR A C 1
ATOM 751 O O . THR A 1 96 ? 2.035 6.669 21.809 1.00 57.00 96 THR A O 1
ATOM 754 N N . SER A 1 97 ? 4.198 7.060 21.402 1.00 60.16 97 SER A N 1
ATOM 755 C CA . SER A 1 97 ? 4.149 8.421 21.949 1.00 60.16 97 SER A CA 1
ATOM 756 C C . SER A 1 97 ? 3.142 9.284 21.170 1.00 60.16 97 SER A C 1
ATOM 758 O O . SER A 1 97 ? 3.024 9.160 19.959 1.00 60.16 97 SER A O 1
ATOM 760 N N . GLN A 1 98 ? 2.388 10.161 21.842 1.00 68.81 98 GLN A N 1
ATOM 761 C CA . GLN A 1 98 ? 1.522 11.157 21.183 1.00 68.81 98 GLN A CA 1
ATOM 762 C C . GLN A 1 98 ? 0.380 10.609 20.290 1.00 68.81 98 GLN A C 1
ATOM 764 O O . GLN A 1 98 ? -0.082 11.317 19.389 1.00 68.81 98 GLN A O 1
ATOM 769 N N . ALA A 1 99 ? -0.101 9.386 20.534 1.00 75.06 99 ALA A N 1
ATOM 770 C CA . ALA A 1 99 ? -1.304 8.871 19.879 1.00 75.06 99 ALA A CA 1
ATOM 771 C C . ALA A 1 99 ? -2.526 9.782 20.148 1.00 75.06 99 ALA A C 1
ATOM 773 O O . ALA A 1 99 ? -2.622 10.423 21.199 1.00 75.06 99 ALA A O 1
ATOM 774 N N . LYS A 1 100 ? -3.438 9.876 19.177 1.00 77.81 100 LYS A N 1
ATOM 775 C CA . LYS A 1 100 ? -4.622 10.752 19.206 1.00 77.81 100 LYS A CA 1
ATOM 776 C C . LYS A 1 100 ? -5.913 10.017 18.928 1.00 77.81 100 LYS A C 1
ATOM 778 O O . LYS A 1 100 ? -6.908 10.295 19.589 1.00 77.81 100 LYS A O 1
ATOM 783 N N . SER A 1 101 ? -5.881 9.105 17.969 1.00 83.19 101 SER A N 1
ATOM 784 C CA . SER A 1 101 ? -7.049 8.333 17.586 1.00 83.19 101 SER A CA 1
ATOM 785 C C . SER A 1 101 ? -6.640 6.947 17.130 1.00 83.19 101 SER A C 1
ATOM 787 O O . SER A 1 101 ? -5.500 6.740 16.708 1.00 83.19 101 SER A O 1
ATOM 789 N N . VAL A 1 102 ? -7.563 6.002 17.234 1.00 86.94 102 VAL A N 1
ATOM 790 C CA . VAL A 1 102 ? -7.373 4.640 16.759 1.00 86.94 102 VAL A CA 1
ATOM 791 C C . VAL A 1 102 ? -8.626 4.143 16.063 1.00 86.94 102 VAL A C 1
ATOM 793 O O . VAL A 1 102 ? -9.744 4.431 16.479 1.00 86.94 102 VAL A O 1
ATOM 796 N N . VAL A 1 103 ? -8.429 3.370 15.005 1.00 87.62 103 VAL A N 1
ATOM 797 C CA . VAL A 1 103 ? -9.495 2.642 14.327 1.00 87.62 103 VAL A CA 1
ATOM 798 C C . VAL A 1 103 ? -9.072 1.196 14.123 1.00 87.62 103 VAL A C 1
ATOM 800 O O . VAL A 1 103 ? -7.912 0.920 13.813 1.00 87.62 103 VAL A O 1
ATOM 803 N N . ALA A 1 104 ? -10.021 0.286 14.311 1.00 88.12 104 ALA A N 1
ATOM 804 C CA . ALA A 1 104 ? -9.848 -1.117 13.977 1.00 88.12 104 ALA A CA 1
ATOM 805 C C . ALA A 1 104 ? -10.452 -1.415 12.603 1.00 88.12 104 ALA A C 1
ATOM 807 O O . ALA A 1 104 ? -11.416 -0.763 12.190 1.00 88.12 104 ALA A O 1
ATOM 808 N N . GLY A 1 105 ? -9.882 -2.392 11.915 1.00 81.88 105 GLY A N 1
ATOM 809 C CA . GLY A 1 105 ? -10.383 -2.910 10.650 1.00 81.88 105 GLY A CA 1
ATOM 810 C C . GLY A 1 105 ? -9.479 -4.024 10.148 1.00 81.88 105 GLY A C 1
ATOM 811 O O . GLY A 1 105 ? -8.332 -4.088 10.557 1.00 81.88 105 GLY A O 1
ATOM 812 N N . ASP A 1 106 ? -9.985 -4.882 9.272 1.00 72.12 106 ASP A N 1
ATOM 813 C CA . ASP A 1 106 ? -9.182 -5.898 8.583 1.00 72.12 106 ASP A CA 1
ATOM 814 C C . ASP A 1 106 ? -8.349 -5.207 7.491 1.00 72.12 106 ASP A C 1
ATOM 816 O O . ASP A 1 106 ? -8.828 -4.923 6.384 1.00 72.12 106 ASP A O 1
ATOM 820 N N . TRP A 1 107 ? -7.143 -4.769 7.858 1.00 70.69 107 TRP A N 1
ATOM 821 C CA . TRP A 1 107 ? -6.340 -3.894 7.017 1.00 70.69 107 TRP A CA 1
ATOM 822 C C . TRP A 1 107 ? -5.539 -4.686 6.003 1.00 70.69 107 TRP A C 1
ATOM 824 O O . TRP A 1 107 ? -5.323 -4.160 4.912 1.00 70.69 107 TRP A O 1
ATOM 834 N N . ASP A 1 108 ? -5.103 -5.906 6.304 1.00 60.97 108 ASP A N 1
ATOM 835 C CA . ASP A 1 108 ? -4.421 -6.772 5.342 1.00 60.97 108 ASP A CA 1
ATOM 836 C C . ASP A 1 108 ? -5.306 -7.821 4.653 1.00 60.97 108 ASP A C 1
ATOM 838 O O . ASP A 1 108 ? -4.860 -8.446 3.679 1.00 60.97 108 ASP A O 1
ATOM 842 N N . ASN A 1 109 ? -6.593 -7.855 4.997 1.00 59.31 109 ASN A N 1
ATOM 843 C CA . ASN A 1 109 ? -7.597 -8.736 4.414 1.00 59.31 109 ASN A CA 1
ATOM 844 C C . ASN A 1 109 ? -7.249 -10.217 4.625 1.00 59.31 109 ASN A C 1
ATOM 846 O O . ASN A 1 109 ? -7.435 -11.045 3.719 1.00 59.31 109 ASN A O 1
ATOM 850 N N . ASP A 1 110 ? -6.699 -10.545 5.791 1.00 60.84 110 ASP A N 1
ATOM 851 C CA . ASP A 1 110 ? -6.494 -11.918 6.241 1.00 60.84 110 ASP A CA 1
ATOM 852 C C . ASP A 1 110 ? -7.665 -12.454 7.088 1.00 60.84 110 ASP A C 1
ATOM 854 O O . ASP A 1 110 ? -7.776 -13.669 7.281 1.00 60.84 110 ASP A O 1
ATOM 858 N N . GLY A 1 111 ? -8.617 -11.579 7.431 1.00 67.12 111 GLY A N 1
ATOM 859 C CA . GLY A 1 111 ? -9.824 -11.887 8.193 1.00 67.12 111 GLY A CA 1
ATOM 860 C C . GLY A 1 111 ? -9.720 -11.534 9.675 1.00 67.12 111 GLY A C 1
ATOM 861 O O . GLY A 1 111 ? -10.746 -11.570 10.364 1.00 67.12 111 GLY A O 1
ATOM 862 N N . ASP A 1 112 ? -8.535 -11.156 10.146 1.00 75.56 112 ASP A N 1
ATOM 863 C CA . ASP A 1 112 ? -8.288 -10.731 11.513 1.00 75.56 112 ASP A CA 1
ATOM 864 C C . ASP A 1 112 ? -8.381 -9.199 11.629 1.00 75.56 112 ASP A C 1
ATOM 866 O O . ASP A 1 112 ? -8.289 -8.446 10.661 1.00 75.56 112 ASP A O 1
ATOM 870 N N . GLN A 1 113 ? -8.693 -8.697 12.827 1.00 84.00 113 GLN A N 1
ATOM 871 C CA . GLN A 1 113 ? -8.890 -7.258 13.022 1.00 84.00 113 GLN A CA 1
ATOM 872 C C . GLN A 1 113 ? -7.575 -6.578 13.393 1.00 84.00 113 GLN A C 1
ATOM 874 O O . GLN A 1 113 ? -7.027 -6.805 14.472 1.00 84.00 113 GLN A O 1
ATOM 879 N N . ASP A 1 114 ? -7.113 -5.688 12.525 1.00 79.38 114 ASP A N 1
ATOM 880 C CA . ASP A 1 114 ? -5.901 -4.895 12.683 1.00 79.38 114 ASP A CA 1
ATOM 881 C C . ASP A 1 114 ? -6.196 -3.520 13.306 1.00 79.38 114 ASP A C 1
ATOM 883 O O . ASP A 1 114 ? -7.347 -3.122 13.518 1.00 79.38 114 ASP A O 1
ATOM 887 N N . LEU A 1 115 ? -5.141 -2.743 13.579 1.00 83.00 115 LEU A N 1
ATOM 888 C CA . LEU A 1 115 ? -5.251 -1.398 14.148 1.00 83.00 115 LEU A CA 1
ATOM 889 C C . LEU A 1 115 ? -4.488 -0.359 13.340 1.00 83.00 115 LEU A C 1
ATOM 891 O O . LEU A 1 115 ? -3.309 -0.526 13.033 1.00 83.00 115 LEU A O 1
ATOM 895 N N . PHE A 1 116 ? -5.129 0.785 13.127 1.00 81.19 116 PHE A N 1
ATOM 896 C CA . PHE A 1 116 ? -4.479 1.985 12.628 1.00 81.19 116 PHE A CA 1
ATOM 897 C C . PHE A 1 116 ? -4.537 3.102 13.679 1.00 81.19 116 PHE A C 1
ATOM 899 O O . PHE A 1 116 ? -5.618 3.496 14.122 1.00 81.19 116 PHE A O 1
ATOM 906 N N . ILE A 1 117 ? -3.371 3.602 14.097 1.00 79.69 117 ILE A N 1
ATOM 907 C CA . ILE A 1 117 ? -3.212 4.613 15.152 1.00 79.69 117 ILE A CA 1
ATOM 908 C C . ILE A 1 117 ? -2.685 5.915 14.553 1.00 79.69 117 ILE A C 1
ATOM 910 O O . ILE A 1 117 ? -1.598 5.952 13.974 1.00 79.69 117 ILE A O 1
ATOM 914 N N . VAL A 1 118 ? -3.426 6.994 14.795 1.00 76.62 118 VAL A N 1
ATOM 915 C CA . VAL A 1 118 ? -3.099 8.366 14.393 1.00 76.62 118 VAL A CA 1
ATOM 916 C C . VAL A 1 118 ? -2.314 9.084 15.491 1.00 76.62 118 VAL A C 1
ATOM 918 O O . VAL A 1 118 ? -2.659 8.965 16.673 1.00 76.62 118 VAL A O 1
ATOM 921 N N . ARG A 1 119 ? -1.301 9.880 15.125 1.00 73.12 119 ARG A N 1
ATOM 922 C CA . ARG A 1 119 ? -0.463 10.652 16.067 1.00 73.12 119 ARG A CA 1
ATOM 923 C C . ARG A 1 119 ? -0.464 12.166 15.829 1.00 73.12 119 ARG A C 1
ATOM 925 O O . ARG A 1 119 ? -0.548 12.638 14.701 1.00 73.12 119 ARG A O 1
ATOM 932 N N . SER A 1 120 ? -0.212 12.945 16.892 1.00 60.34 120 SER A N 1
ATOM 933 C CA . SER A 1 120 ? 0.126 14.371 16.741 1.00 60.34 120 SER A CA 1
ATOM 934 C C . SER A 1 120 ? 1.594 14.565 16.367 1.00 60.34 120 SER A C 1
ATOM 936 O O . SER A 1 120 ? 2.479 14.073 17.059 1.00 60.34 120 SER A O 1
ATOM 938 N N . GLY A 1 121 ? 1.863 15.329 15.312 1.00 51.19 121 GLY A N 1
ATOM 939 C CA . GLY A 1 121 ? 3.193 15.526 14.739 1.00 51.19 121 GLY A CA 1
ATOM 940 C C . GLY A 1 121 ? 4.096 16.534 15.452 1.00 51.19 121 GLY A C 1
ATOM 941 O O . GLY A 1 121 ? 4.793 17.288 14.770 1.00 51.19 121 GLY A O 1
ATOM 942 N N . ASP A 1 122 ? 4.104 16.604 16.790 1.00 49.94 122 ASP A N 1
ATOM 943 C CA . ASP A 1 122 ? 5.061 17.484 17.478 1.00 49.94 122 ASP A CA 1
ATOM 944 C C . ASP A 1 122 ? 6.465 16.862 17.452 1.00 49.94 122 ASP A C 1
ATOM 946 O O . ASP A 1 122 ? 6.861 16.072 18.310 1.00 49.94 122 ASP A O 1
ATOM 950 N N . SER A 1 123 ? 7.218 17.252 16.425 1.00 44.88 123 SER A N 1
ATOM 951 C CA . SER A 1 123 ? 8.550 16.783 16.036 1.00 44.88 123 SER A CA 1
ATOM 952 C C . SER A 1 123 ? 9.679 17.038 17.050 1.00 44.88 123 SER A C 1
ATOM 954 O O . SER A 1 123 ? 10.850 17.061 16.661 1.00 44.88 123 SER A O 1
ATOM 956 N N . ARG A 1 124 ? 9.368 17.388 18.304 1.00 44.38 124 ARG A N 1
ATOM 957 C CA . ARG A 1 124 ? 10.350 17.872 19.290 1.00 44.38 124 ARG A CA 1
ATOM 958 C C . ARG A 1 124 ? 10.613 16.923 20.455 1.00 44.38 124 ARG A C 1
ATOM 960 O O . ARG A 1 124 ? 11.639 17.103 21.105 1.00 44.38 124 ARG A O 1
ATOM 967 N N . GLU A 1 125 ? 9.756 15.936 20.713 1.00 41.19 125 GLU A N 1
ATOM 968 C CA . GLU A 1 125 ? 9.871 15.098 21.922 1.00 41.19 125 GLU A CA 1
ATOM 969 C C . GLU A 1 125 ? 10.352 13.661 21.682 1.00 41.19 125 GLU A C 1
ATOM 971 O O . GLU A 1 125 ? 10.866 13.043 22.610 1.00 41.19 125 GLU A O 1
ATOM 976 N N . ASP A 1 126 ? 10.264 13.129 20.462 1.00 40.03 126 ASP A N 1
ATOM 977 C CA . ASP A 1 126 ? 10.697 11.755 20.162 1.00 40.03 126 ASP A CA 1
ATOM 978 C C . ASP A 1 126 ? 12.175 11.640 19.744 1.00 40.03 126 ASP A C 1
ATOM 980 O O . ASP A 1 126 ? 12.713 10.539 19.658 1.00 40.03 126 ASP A O 1
ATOM 984 N N . GLY A 1 127 ? 12.856 12.762 19.486 1.00 37.53 127 GLY A N 1
ATOM 985 C CA . GLY A 1 127 ? 14.233 12.765 18.982 1.00 37.53 127 GLY A CA 1
ATOM 986 C C . GLY A 1 127 ? 14.391 12.172 17.572 1.00 37.53 127 GLY A C 1
ATOM 987 O O . GLY A 1 127 ? 15.524 12.028 17.112 1.00 37.53 127 GLY A O 1
ATOM 988 N N . LEU A 1 128 ? 13.288 11.861 16.876 1.00 40.38 128 LEU A N 1
ATOM 989 C CA . LEU A 1 128 ? 13.266 11.220 15.554 1.00 40.38 128 LEU A CA 1
ATOM 990 C C . LEU A 1 128 ? 13.021 12.214 14.402 1.00 40.38 128 LEU A C 1
ATOM 992 O O . LEU A 1 128 ? 13.084 11.841 13.230 1.00 40.38 128 LEU A O 1
ATOM 996 N N . GLY A 1 129 ? 12.848 13.504 14.711 1.00 36.53 129 GLY A N 1
ATOM 997 C CA . GLY A 1 129 ? 12.674 14.565 13.717 1.00 36.53 129 GLY A CA 1
ATOM 998 C C . GLY A 1 129 ? 11.262 14.595 13.120 1.00 36.53 129 GLY A C 1
ATOM 999 O O . GLY A 1 129 ? 10.383 13.859 13.533 1.00 36.53 129 GLY A O 1
ATOM 1000 N N . VAL A 1 130 ? 11.031 15.489 12.155 1.00 35.16 130 VAL A N 1
ATOM 1001 C CA . VAL A 1 130 ? 9.733 15.866 11.533 1.00 35.16 130 VAL A CA 1
ATOM 1002 C C . VAL A 1 130 ? 8.980 14.756 10.752 1.00 35.16 130 VAL A C 1
ATOM 1004 O O . VAL A 1 130 ? 8.268 15.054 9.800 1.00 35.16 130 VAL A O 1
ATOM 1007 N N . ASN A 1 131 ? 9.112 13.489 11.150 1.00 43.06 131 ASN A N 1
ATOM 1008 C CA . ASN A 1 131 ? 8.515 12.305 10.524 1.00 43.06 131 ASN A CA 1
ATOM 1009 C C . ASN A 1 131 ? 7.923 11.341 11.578 1.00 43.06 131 ASN A C 1
ATOM 1011 O O . ASN A 1 131 ? 8.213 10.145 11.550 1.00 43.06 131 ASN A O 1
ATOM 1015 N N . SER A 1 132 ? 7.133 11.830 12.534 1.00 47.25 132 SER A N 1
ATOM 1016 C CA . SER A 1 132 ? 6.399 10.960 13.462 1.00 47.25 132 SER A CA 1
ATOM 1017 C C . SER A 1 132 ? 5.232 10.287 12.725 1.00 47.25 132 SER A C 1
ATOM 1019 O O . SER A 1 132 ? 4.166 10.866 12.560 1.00 47.25 132 SER A O 1
ATOM 1021 N N . LEU A 1 133 ? 5.491 9.085 12.202 1.00 55.28 133 LEU A N 1
ATOM 1022 C CA . LEU A 1 133 ? 4.579 8.299 11.361 1.00 55.28 133 LEU A CA 1
ATOM 1023 C C . LEU A 1 133 ? 3.404 7.722 12.172 1.00 55.28 133 LEU A C 1
ATOM 1025 O O . LEU A 1 133 ? 3.623 7.215 13.275 1.00 55.28 133 LEU A O 1
ATOM 1029 N N . ASP A 1 134 ? 2.200 7.743 11.594 1.00 65.06 134 ASP A N 1
ATOM 1030 C CA . ASP A 1 134 ? 1.058 6.927 12.035 1.00 65.06 134 ASP A CA 1
ATOM 1031 C C . ASP A 1 134 ? 1.418 5.429 11.992 1.00 65.06 134 ASP A C 1
ATOM 1033 O O . ASP A 1 134 ? 2.312 5.013 11.246 1.00 65.06 134 ASP A O 1
ATOM 1037 N N . TYR A 1 135 ? 0.741 4.603 12.792 1.00 70.56 135 TYR A N 1
ATOM 1038 C CA . TYR A 1 135 ? 1.043 3.173 12.889 1.00 70.56 135 TYR A CA 1
ATOM 1039 C C . TYR A 1 135 ? -0.053 2.314 12.286 1.00 70.56 135 TYR A C 1
ATOM 1041 O O . TYR A 1 135 ? -1.206 2.439 12.679 1.00 70.56 135 TYR A O 1
ATOM 1049 N N . LEU A 1 136 ? 0.349 1.368 11.438 1.00 72.88 136 LEU A N 1
ATOM 1050 C CA . LEU A 1 136 ? -0.408 0.143 11.217 1.00 72.88 136 LEU A CA 1
ATOM 1051 C C . LEU A 1 136 ? 0.175 -0.952 12.107 1.00 72.88 136 LEU A C 1
ATOM 1053 O O . LEU A 1 136 ? 1.387 -1.206 12.085 1.00 72.88 136 LEU A O 1
ATOM 1057 N N . LEU A 1 137 ? -0.693 -1.586 12.877 1.00 75.94 137 LEU A N 1
ATOM 1058 C CA . LEU A 1 137 ? -0.381 -2.759 13.667 1.00 75.94 137 LEU A CA 1
ATOM 1059 C C . LEU A 1 137 ? -1.213 -3.913 13.125 1.00 75.94 137 LEU A C 1
ATOM 1061 O O . LEU A 1 137 ? -2.439 -3.823 13.140 1.00 75.94 137 LEU A O 1
ATOM 1065 N N . LEU A 1 138 ? -0.536 -4.958 12.658 1.00 72.06 138 LEU A N 1
ATOM 1066 C CA . LEU A 1 138 ? -1.203 -6.162 12.177 1.00 72.06 138 LEU A CA 1
ATOM 1067 C C . LEU A 1 138 ? -1.417 -7.135 13.317 1.00 72.06 138 LEU A C 1
ATOM 1069 O O . LEU A 1 138 ? -0.547 -7.274 14.188 1.00 72.06 138 LEU A O 1
ATOM 1073 N N . ASN A 1 139 ? -2.547 -7.806 13.269 1.00 75.31 139 ASN A N 1
ATOM 1074 C CA . ASN A 1 139 ? -2.963 -8.831 14.192 1.00 75.31 139 ASN A CA 1
ATOM 1075 C C . ASN A 1 139 ? -3.091 -10.152 13.445 1.00 75.31 139 ASN A C 1
ATOM 1077 O O . ASN A 1 139 ? -3.681 -10.206 12.386 1.00 75.31 139 ASN A O 1
ATOM 1081 N N . ASP A 1 140 ? -2.557 -11.222 14.018 1.00 70.19 140 ASP A N 1
ATOM 1082 C CA . ASP A 1 140 ? -2.585 -12.565 13.426 1.00 70.19 140 ASP A CA 1
ATOM 1083 C C . ASP A 1 140 ? -3.744 -13.421 13.965 1.00 70.19 140 ASP A C 1
ATOM 1085 O O . ASP A 1 140 ? -3.615 -14.642 14.117 1.00 70.19 140 ASP A O 1
ATOM 1089 N N . GLY A 1 141 ? -4.812 -12.755 14.409 1.00 72.75 141 GLY A N 1
ATOM 1090 C CA . GLY A 1 141 ? -5.966 -13.386 15.045 1.00 72.75 141 GLY A CA 1
ATOM 1091 C C . GLY A 1 141 ? -5.679 -13.933 16.442 1.00 72.75 141 GLY A C 1
ATOM 1092 O O . GLY A 1 141 ? -6.532 -14.583 17.038 1.00 72.75 141 GLY A O 1
ATOM 1093 N N . SER A 1 142 ? -4.493 -13.699 17.015 1.00 74.62 142 SER A N 1
ATOM 1094 C CA . SER A 1 142 ? -4.185 -14.125 18.389 1.00 74.62 142 SER A CA 1
ATOM 1095 C C . SER A 1 142 ? -4.526 -13.076 19.453 1.00 74.62 142 SER A C 1
ATOM 1097 O O . SER A 1 142 ? -4.386 -13.345 20.652 1.00 74.62 142 SER A O 1
ATOM 1099 N N . GLY A 1 143 ? -4.930 -11.872 19.040 1.00 71.94 143 GLY A N 1
ATOM 1100 C CA . GLY A 1 143 ? -5.015 -10.687 19.895 1.00 71.94 143 GLY A CA 1
ATOM 1101 C C . GLY A 1 143 ? -3.651 -10.040 20.161 1.00 71.94 143 GLY A C 1
ATOM 1102 O O . GLY A 1 143 ? -3.535 -9.178 21.040 1.00 71.94 143 GLY A O 1
ATOM 1103 N N . SER A 1 144 ? -2.611 -10.466 19.434 1.00 76.06 144 SER A N 1
ATOM 1104 C CA . SER A 1 144 ? -1.263 -9.901 19.485 1.00 76.06 144 SER A CA 1
ATOM 1105 C C . SER A 1 144 ? -1.022 -9.002 18.285 1.00 76.06 144 SER A C 1
ATOM 1107 O O . SER A 1 144 ? -1.341 -9.353 17.159 1.00 76.06 144 SER A O 1
ATOM 1109 N N . PHE A 1 145 ? -0.365 -7.870 18.520 1.00 76.06 145 PHE A N 1
ATOM 1110 C CA . PHE A 1 145 ? -0.135 -6.869 17.487 1.00 76.06 145 PHE A CA 1
ATOM 1111 C C . PHE A 1 145 ? 1.346 -6.760 17.158 1.00 76.06 145 PHE A C 1
ATOM 1113 O O . PHE A 1 145 ? 2.191 -6.656 18.052 1.00 76.06 145 PHE A O 1
ATOM 1120 N N . SER A 1 146 ? 1.652 -6.746 15.868 1.00 70.94 146 SER A N 1
ATOM 1121 C CA . SER A 1 146 ? 2.991 -6.520 15.344 1.00 70.94 146 SER A CA 1
ATOM 1122 C C . SER A 1 146 ? 3.028 -5.204 14.584 1.00 70.94 146 SER A C 1
ATOM 1124 O O . SER A 1 146 ? 2.186 -4.932 13.724 1.00 70.94 146 SER A O 1
ATOM 1126 N N . ARG A 1 147 ? 3.997 -4.340 14.908 1.00 68.44 147 ARG A N 1
ATOM 1127 C CA . ARG A 1 147 ? 4.107 -3.081 14.183 1.00 68.44 147 ARG A CA 1
ATOM 1128 C C . ARG A 1 147 ? 4.633 -3.335 12.790 1.00 68.44 147 ARG A C 1
ATOM 1130 O O . ARG A 1 147 ? 5.728 -3.866 12.592 1.00 68.44 147 ARG A O 1
ATOM 1137 N N . VAL A 1 148 ? 3.912 -2.806 11.815 1.00 59.34 148 VAL A N 1
ATOM 1138 C CA . VAL A 1 148 ? 4.417 -2.785 10.458 1.00 59.34 148 VAL A CA 1
ATOM 1139 C C . VAL A 1 148 ? 5.401 -1.623 10.338 1.00 59.34 148 VAL A C 1
ATOM 1141 O O . VAL A 1 148 ? 5.080 -0.448 10.502 1.00 59.34 148 VAL A O 1
ATOM 1144 N N . THR A 1 149 ? 6.666 -1.962 10.105 1.00 52.09 149 THR A N 1
ATOM 1145 C CA . THR A 1 149 ? 7.759 -0.981 9.981 1.00 52.09 149 THR A CA 1
ATOM 1146 C C . THR A 1 149 ? 7.819 -0.343 8.592 1.00 52.09 149 THR A C 1
ATOM 1148 O O . THR A 1 149 ? 8.492 0.670 8.403 1.00 52.09 149 THR A O 1
ATOM 1151 N N . ASN A 1 150 ? 7.097 -0.915 7.622 1.00 47.12 150 ASN A N 1
ATOM 1152 C CA . ASN A 1 150 ? 6.902 -0.364 6.283 1.00 47.12 150 ASN A CA 1
ATOM 1153 C C . ASN A 1 150 ? 5.514 -0.736 5.719 1.00 47.12 150 ASN A C 1
ATOM 1155 O O . ASN A 1 150 ? 5.428 -1.553 4.804 1.00 47.12 150 ASN A O 1
ATOM 1159 N N . PRO A 1 151 ? 4.426 -0.159 6.247 1.00 41.47 151 PRO A N 1
ATOM 1160 C CA . PRO A 1 151 ? 3.047 -0.560 5.935 1.00 41.47 151 PRO A CA 1
ATOM 1161 C C . PRO A 1 151 ? 2.535 -0.104 4.569 1.00 41.47 151 PRO A C 1
ATOM 1163 O O . PRO A 1 151 ? 1.334 -0.108 4.309 1.00 41.47 151 PRO A O 1
ATOM 1166 N N . GLY A 1 152 ? 3.433 0.367 3.702 1.00 44.38 152 GLY A N 1
ATOM 1167 C CA . GLY A 1 152 ? 3.049 1.045 2.475 1.00 44.38 152 GLY A CA 1
ATOM 1168 C C . GLY A 1 152 ? 2.093 2.206 2.772 1.00 44.38 152 GLY A C 1
ATOM 1169 O O . GLY A 1 152 ? 2.375 3.046 3.632 1.00 44.38 152 GLY A O 1
ATOM 1170 N N . ALA A 1 153 ? 0.956 2.223 2.072 1.00 37.56 153 ALA A N 1
ATOM 1171 C CA . ALA A 1 153 ? -0.040 3.298 2.091 1.00 37.56 153 ALA A CA 1
ATOM 1172 C C . ALA A 1 153 ? -0.649 3.605 3.468 1.00 37.56 153 ALA A C 1
ATOM 1174 O O . ALA A 1 153 ? -1.199 4.688 3.641 1.00 37.56 153 ALA A O 1
ATOM 1175 N N . VAL A 1 154 ? -0.594 2.662 4.414 1.00 41.25 154 VAL A N 1
ATOM 1176 C CA . VAL A 1 154 ? -1.365 2.726 5.667 1.00 41.25 154 VAL A CA 1
ATOM 1177 C C . VAL A 1 154 ? -0.450 2.832 6.896 1.00 41.25 154 VAL A C 1
ATOM 1179 O O . VAL A 1 154 ? -0.881 2.660 8.016 1.00 41.25 154 VAL A O 1
ATOM 1182 N N . GLY A 1 155 ? 0.830 3.180 6.747 1.00 39.34 155 GLY A N 1
ATOM 1183 C CA . GLY A 1 155 ? 1.620 3.585 7.929 1.00 39.34 155 GLY A CA 1
ATOM 1184 C C . GLY A 1 155 ? 3.119 3.775 7.717 1.00 39.34 155 GLY A C 1
ATOM 1185 O O . GLY A 1 155 ? 3.913 3.701 8.652 1.00 39.34 155 GLY A O 1
ATOM 1186 N N . GLY A 1 156 ? 3.537 3.973 6.467 1.00 36.81 156 GLY A N 1
ATOM 1187 C CA . GLY A 1 156 ? 4.908 4.375 6.133 1.00 36.81 156 GLY A CA 1
ATOM 1188 C C . GLY A 1 156 ? 4.967 5.774 5.535 1.00 36.81 156 GLY A C 1
ATOM 1189 O O . GLY A 1 156 ? 6.037 6.364 5.400 1.00 36.81 156 GLY A O 1
ATOM 1190 N N . THR A 1 157 ? 3.815 6.315 5.168 1.00 40.28 157 THR A N 1
ATOM 1191 C CA . THR A 1 157 ? 3.661 7.629 4.578 1.00 40.28 157 THR A CA 1
ATOM 1192 C C . THR A 1 157 ? 3.441 8.656 5.675 1.00 40.28 157 THR A C 1
ATOM 1194 O O . THR A 1 157 ? 2.742 8.417 6.653 1.00 40.28 157 THR A O 1
ATOM 1197 N N . ASN A 1 158 ? 4.044 9.828 5.515 1.00 46.00 158 ASN A N 1
ATOM 1198 C CA . ASN A 1 158 ? 3.657 11.019 6.255 1.00 46.00 158 ASN A CA 1
ATOM 1199 C C . ASN A 1 158 ? 2.215 11.360 5.823 1.00 46.00 158 ASN A C 1
ATOM 1201 O O . ASN A 1 158 ? 2.016 12.094 4.854 1.00 46.00 158 ASN A O 1
ATOM 1205 N N . LEU A 1 159 ? 1.221 10.733 6.468 1.00 46.59 159 LEU A N 1
ATOM 1206 C CA . LEU A 1 159 ? -0.214 10.881 6.177 1.00 46.59 159 LEU A CA 1
ATOM 1207 C C . LEU A 1 159 ? -0.759 12.255 6.590 1.00 46.59 159 LEU A C 1
ATOM 1209 O O . LEU A 1 159 ? -1.927 12.568 6.364 1.00 46.59 159 LEU A O 1
ATOM 1213 N N . GLY A 1 160 ? 0.135 13.108 7.089 1.00 46.97 160 GLY A N 1
ATOM 1214 C CA . GLY A 1 160 ? -0.167 14.370 7.722 1.00 46.97 160 GLY A CA 1
ATOM 1215 C C . GLY A 1 160 ? -0.195 14.213 9.235 1.00 46.97 160 GLY A C 1
ATOM 1216 O O . GLY A 1 160 ? -0.032 13.130 9.786 1.00 46.97 160 GLY A O 1
ATOM 1217 N N . ILE A 1 161 ? -0.354 15.342 9.912 1.00 50.84 161 ILE A N 1
ATOM 1218 C CA . ILE A 1 161 ? -0.538 15.387 11.358 1.00 50.84 161 ILE A CA 1
ATOM 1219 C C . ILE A 1 161 ? -2.021 15.136 11.577 1.00 50.84 161 ILE A C 1
ATOM 1221 O O . ILE A 1 161 ? -2.814 16.073 11.516 1.00 50.84 161 ILE A O 1
ATOM 1225 N N . GLY A 1 162 ? -2.407 13.867 11.678 1.00 56.69 162 GLY A N 1
ATOM 1226 C CA . GLY A 1 162 ? -3.807 13.499 11.805 1.00 56.69 162 GLY A CA 1
ATOM 1227 C C . GLY A 1 162 ? -4.352 13.812 13.200 1.00 56.69 162 GLY A C 1
ATOM 1228 O O . GLY A 1 162 ? -3.656 13.613 14.194 1.00 56.69 162 GLY A O 1
ATOM 1229 N N . ASP A 1 163 ? -5.598 14.282 13.299 1.00 65.38 163 ASP A N 1
ATOM 1230 C CA . ASP A 1 163 ? -6.288 14.405 14.600 1.00 65.38 163 ASP A CA 1
ATOM 1231 C C . ASP A 1 163 ? -7.224 13.217 14.859 1.00 65.38 163 ASP A C 1
ATOM 1233 O O . ASP A 1 163 ? -7.433 12.821 16.005 1.00 65.38 163 ASP A O 1
ATOM 1237 N N . SER A 1 164 ? -7.809 12.650 13.801 1.00 75.00 164 SER A N 1
ATOM 1238 C CA . SER A 1 164 ? -8.775 11.558 13.891 1.00 75.00 164 SER A CA 1
ATOM 1239 C C . SER A 1 164 ? -8.784 10.718 12.615 1.00 75.00 164 SER A C 1
ATOM 1241 O O . SER A 1 164 ? -8.541 11.233 11.521 1.00 75.00 164 SER A O 1
ATOM 1243 N N . ALA A 1 165 ? -9.088 9.431 12.764 1.00 79.25 165 ALA A N 1
ATOM 1244 C CA . ALA A 1 165 ? -9.326 8.505 11.667 1.00 79.25 165 ALA A CA 1
ATOM 1245 C C . ALA A 1 165 ? -10.752 7.942 11.729 1.00 79.25 165 ALA A C 1
ATOM 1247 O O . ALA A 1 165 ? -11.348 7.817 12.796 1.00 79.25 165 ALA A O 1
ATOM 1248 N N . THR A 1 166 ? -11.298 7.576 10.574 1.00 82.62 166 THR A N 1
ATOM 1249 C CA . THR A 1 166 ? -12.514 6.767 10.465 1.00 82.62 166 THR A CA 1
ATOM 1250 C C . THR A 1 166 ? -12.379 5.785 9.313 1.00 82.62 166 THR A C 1
ATOM 1252 O O . THR A 1 166 ? -11.586 6.011 8.400 1.00 82.62 166 THR A O 1
ATOM 1255 N N . VAL A 1 167 ? -13.145 4.701 9.366 1.00 77.94 167 VAL A N 1
ATOM 1256 C CA . VAL A 1 167 ? -13.088 3.619 8.387 1.00 77.94 167 VAL A CA 1
ATOM 1257 C C . VAL A 1 167 ? -14.476 3.365 7.833 1.00 77.94 167 VAL A C 1
ATOM 1259 O O . VAL A 1 167 ? -15.454 3.333 8.582 1.00 77.94 167 VAL A O 1
ATOM 1262 N N . VAL A 1 168 ? -14.579 3.237 6.518 1.00 74.25 168 VAL A N 1
ATOM 1263 C CA . VAL A 1 168 ? -15.831 2.922 5.832 1.00 74.25 168 VAL A CA 1
ATOM 1264 C C . VAL A 1 168 ? -15.509 2.361 4.457 1.00 74.25 168 VAL A C 1
ATOM 1266 O O . VAL A 1 168 ? -14.627 2.875 3.788 1.00 74.25 168 VAL A O 1
ATOM 1269 N N . ASP A 1 169 ? -16.244 1.353 4.007 1.00 67.44 169 ASP A N 1
ATOM 1270 C CA . ASP A 1 169 ? -16.253 0.972 2.592 1.00 67.44 169 ASP A CA 1
ATOM 1271 C C . ASP A 1 169 ? -17.061 2.026 1.808 1.00 67.44 169 ASP A C 1
ATOM 1273 O O . ASP A 1 169 ? -18.294 1.971 1.728 1.00 67.44 169 ASP A O 1
ATOM 1277 N N . PHE A 1 170 ? -16.395 3.083 1.333 1.00 64.50 170 PHE A N 1
ATOM 1278 C CA . PHE A 1 170 ? -17.060 4.234 0.717 1.00 64.50 170 PHE A CA 1
ATOM 1279 C C . PHE A 1 170 ? -17.547 3.923 -0.703 1.00 64.50 170 PHE A C 1
ATOM 1281 O O . PHE A 1 170 ? -18.504 4.540 -1.184 1.00 64.50 170 PHE A O 1
ATOM 1288 N N . ASN A 1 171 ? -16.880 3.005 -1.400 1.00 54.09 171 ASN A N 1
ATOM 1289 C CA . ASN A 1 171 ? -17.174 2.632 -2.783 1.00 54.09 171 ASN A CA 1
ATOM 1290 C C . ASN A 1 171 ? -17.917 1.295 -2.929 1.00 54.09 171 ASN A C 1
ATOM 1292 O O . ASN A 1 171 ? -18.268 0.951 -4.060 1.00 54.09 171 ASN A O 1
ATOM 1296 N N . LEU A 1 172 ? -18.238 0.624 -1.822 1.00 59.62 172 LEU A N 1
ATOM 1297 C CA . LEU A 1 172 ? -18.942 -0.658 -1.766 1.00 59.62 172 LEU A CA 1
ATOM 1298 C C . LEU A 1 172 ? -18.190 -1.773 -2.504 1.00 59.62 172 LEU A C 1
ATOM 1300 O O . LEU A 1 172 ? -18.819 -2.601 -3.173 1.00 59.62 172 LEU A O 1
ATOM 1304 N N . ASP A 1 173 ? -16.856 -1.761 -2.443 1.00 58.09 173 ASP A N 1
ATOM 1305 C CA . ASP A 1 173 ? -16.015 -2.780 -3.082 1.00 58.09 173 ASP A CA 1
ATOM 1306 C C . ASP A 1 173 ? -15.674 -3.959 -2.156 1.00 58.09 173 ASP A C 1
ATOM 1308 O O . ASP A 1 173 ? -15.073 -4.938 -2.604 1.00 58.09 173 ASP A O 1
ATOM 1312 N N . GLY A 1 174 ? -16.164 -3.920 -0.914 1.00 59.31 174 GLY A N 1
ATOM 1313 C CA . GLY A 1 174 ? -15.965 -4.952 0.094 1.00 59.31 174 GLY A CA 1
ATOM 1314 C C . GLY A 1 174 ? -14.731 -4.730 0.963 1.00 59.31 174 GLY A C 1
ATOM 1315 O O . GLY A 1 174 ? -14.500 -5.541 1.858 1.00 59.31 174 GLY A O 1
ATOM 1316 N N . PHE A 1 175 ? -13.970 -3.654 0.742 1.00 62.28 175 PHE A N 1
ATOM 1317 C CA . PHE A 1 175 ? -12.787 -3.320 1.525 1.00 62.28 175 PHE A CA 1
ATOM 1318 C C . PHE A 1 175 ? -12.988 -2.033 2.335 1.00 62.28 175 PHE A C 1
ATOM 1320 O O . PHE A 1 175 ? -13.693 -1.110 1.935 1.00 62.28 175 PHE A O 1
ATOM 1327 N N . LEU A 1 176 ? -12.365 -1.958 3.514 1.00 65.94 176 LEU A N 1
ATOM 1328 C CA . LEU A 1 176 ? -12.457 -0.771 4.366 1.00 65.94 176 LEU A CA 1
ATOM 1329 C C . LEU A 1 176 ? -11.558 0.352 3.843 1.00 65.94 176 LEU A C 1
ATOM 1331 O O . LEU A 1 176 ? -10.334 0.241 3.865 1.00 65.94 176 LEU A O 1
ATOM 1335 N N . ASP A 1 177 ? -12.143 1.483 3.458 1.00 67.81 177 ASP A N 1
ATOM 1336 C CA . ASP A 1 177 ? -11.378 2.696 3.192 1.00 67.81 177 ASP A CA 1
ATOM 1337 C C . ASP A 1 177 ? -11.082 3.440 4.500 1.00 67.81 177 ASP A C 1
ATOM 1339 O O . ASP A 1 177 ? -11.920 3.521 5.398 1.00 67.81 177 ASP A O 1
ATOM 1343 N N . LEU A 1 178 ? -9.902 4.047 4.595 1.00 74.06 178 LEU A N 1
ATOM 1344 C CA . LEU A 1 178 ? -9.485 4.877 5.723 1.00 74.06 178 LEU A CA 1
ATOM 1345 C C . LEU A 1 178 ? -9.632 6.355 5.364 1.00 74.06 178 LEU A C 1
ATOM 1347 O O . LEU A 1 178 ? -9.115 6.808 4.346 1.00 74.06 178 LEU A O 1
ATOM 1351 N N . PHE A 1 179 ? -10.260 7.143 6.226 1.00 71.75 179 PHE A N 1
ATOM 1352 C CA . PHE A 1 179 ? -10.277 8.596 6.128 1.00 71.75 179 PHE A CA 1
ATOM 1353 C C . PHE A 1 179 ? -9.586 9.216 7.340 1.00 71.75 179 PHE A C 1
ATOM 1355 O O . PHE A 1 179 ? -10.051 9.053 8.466 1.00 71.75 179 PHE A O 1
ATOM 1362 N N . VAL A 1 180 ? -8.500 9.957 7.111 1.00 70.88 180 VAL A N 1
ATOM 1363 C CA . VAL A 1 180 ? -7.746 10.654 8.167 1.00 70.88 180 VAL A CA 1
ATOM 1364 C C . VAL A 1 180 ? -7.928 12.160 8.013 1.00 70.88 180 VAL A C 1
ATOM 1366 O O . VAL A 1 180 ? -7.710 12.729 6.935 1.00 70.88 180 VAL A O 1
ATOM 1369 N N . THR A 1 181 ? -8.352 12.822 9.090 1.00 67.88 181 THR A N 1
ATOM 1370 C CA . THR A 1 181 ? -8.464 14.282 9.136 1.00 67.88 181 THR A CA 1
ATOM 1371 C C . THR A 1 181 ? -7.109 14.898 9.430 1.00 67.88 181 THR A C 1
ATOM 1373 O O . THR A 1 181 ? -6.429 14.465 10.351 1.00 67.88 181 THR A O 1
ATOM 1376 N N . ASN A 1 182 ? -6.729 15.949 8.702 1.00 62.25 182 ASN A N 1
ATOM 1377 C CA . ASN A 1 182 ? -5.549 16.727 9.072 1.00 62.25 182 ASN A CA 1
ATOM 1378 C C . ASN A 1 182 ? -5.885 17.698 10.206 1.00 62.25 182 ASN A C 1
ATOM 1380 O O . ASN A 1 182 ? -6.767 18.550 10.066 1.00 62.25 182 ASN A O 1
ATOM 1384 N N . GLY A 1 183 ? -5.167 17.542 11.314 1.00 52.00 183 GLY A N 1
ATOM 1385 C CA . GLY A 1 183 ? -5.250 18.357 12.512 1.00 52.00 183 GLY A CA 1
ATOM 1386 C C . GLY A 1 183 ? -4.473 19.664 12.415 1.00 52.00 183 GLY A C 1
ATOM 1387 O O . GLY A 1 183 ? -3.501 19.795 11.666 1.00 52.00 183 GLY A O 1
ATOM 1388 N N . ASP A 1 184 ? -4.915 20.666 13.174 1.00 49.88 184 ASP A N 1
ATOM 1389 C CA . ASP A 1 184 ? -4.234 21.960 13.266 1.00 49.88 184 ASP A CA 1
ATOM 1390 C C . ASP A 1 184 ? -3.084 21.868 14.282 1.00 49.88 184 ASP A C 1
ATOM 1392 O O . ASP A 1 184 ? -3.295 21.556 15.455 1.00 49.88 184 ASP A O 1
ATOM 1396 N N . LEU A 1 185 ? -1.854 22.178 13.856 1.00 51.28 185 LEU A N 1
ATOM 1397 C CA . LEU A 1 185 ? -0.724 22.355 14.768 1.00 51.28 185 LEU A CA 1
ATOM 1398 C C . LEU A 1 185 ? -1.034 23.529 15.698 1.00 51.28 185 LEU A C 1
ATOM 1400 O O . LEU A 1 185 ? -0.953 24.692 15.294 1.00 51.28 185 LEU A O 1
ATOM 1404 N N . SER A 1 186 ? -1.372 23.238 16.954 1.00 44.03 186 SER A N 1
ATOM 1405 C CA . SER A 1 186 ? -1.725 24.256 17.941 1.00 44.03 186 SER A CA 1
ATOM 1406 C C . SER A 1 186 ? -0.656 25.360 18.006 1.00 44.03 186 SER A C 1
ATOM 1408 O O . SER A 1 186 ? 0.433 25.163 18.543 1.00 44.03 186 SER A O 1
ATOM 1410 N N . GLY A 1 187 ? -0.972 26.540 17.462 1.00 46.22 187 GLY A N 1
ATOM 1411 C CA . GLY A 1 187 ? -0.185 27.765 17.635 1.00 46.22 187 GLY A CA 1
ATOM 1412 C C . GLY A 1 187 ? 0.728 28.196 16.479 1.00 46.22 187 GLY A C 1
ATOM 1413 O O . GLY A 1 187 ? 1.384 29.230 16.618 1.00 46.22 187 GLY A O 1
ATOM 1414 N N . GLN A 1 188 ? 0.770 27.499 15.340 1.00 44.72 188 GLN A N 1
ATOM 1415 C CA . GLN A 1 188 ? 1.466 27.986 14.135 1.00 44.72 188 GLN A CA 1
ATOM 1416 C C . GLN A 1 188 ? 0.435 28.458 13.102 1.00 44.72 188 GLN A C 1
ATOM 1418 O O . GLN A 1 188 ? -0.498 27.748 12.753 1.00 44.72 188 GLN A O 1
ATOM 1423 N N . ALA A 1 189 ? 0.563 29.701 12.641 1.00 37.53 189 ALA A N 1
ATOM 1424 C CA . ALA A 1 189 ? -0.424 30.339 11.779 1.00 37.53 189 ALA A CA 1
ATOM 1425 C C . ALA A 1 189 ? -0.685 29.554 10.477 1.00 37.53 189 ALA A C 1
ATOM 1427 O O . ALA A 1 189 ? 0.189 29.460 9.618 1.00 37.53 189 ALA A O 1
ATOM 1428 N N . LYS A 1 190 ? -1.929 29.075 10.339 1.00 45.78 190 LYS A N 1
ATOM 1429 C CA . LYS A 1 190 ? -2.763 28.984 9.124 1.00 45.78 190 LYS A CA 1
ATOM 1430 C C . LYS A 1 190 ? -2.040 29.235 7.798 1.00 45.78 190 LYS A C 1
ATOM 1432 O O . LYS A 1 190 ? -2.268 30.253 7.147 1.00 45.78 190 LYS A O 1
ATOM 1437 N N . ASN A 1 191 ? -1.279 28.258 7.333 1.00 36.22 191 ASN A N 1
ATOM 1438 C CA . ASN A 1 191 ? -1.042 28.120 5.908 1.00 36.22 191 ASN A CA 1
ATOM 1439 C C . ASN A 1 191 ? -1.756 26.849 5.464 1.00 36.22 191 ASN A C 1
ATOM 1441 O O . ASN A 1 191 ? -1.247 25.752 5.658 1.00 36.22 191 ASN A O 1
ATOM 1445 N N . LEU A 1 192 ? -2.908 27.024 4.807 1.00 36.62 192 LEU A N 1
ATOM 1446 C CA . LEU A 1 192 ? -3.638 26.002 4.032 1.00 36.62 192 LEU A CA 1
ATOM 1447 C C . LEU A 1 192 ? -2.758 25.254 3.003 1.00 36.62 192 LEU A C 1
ATOM 1449 O O . LEU A 1 192 ? -3.221 24.332 2.350 1.00 36.62 192 LEU A O 1
ATOM 1453 N N . TYR A 1 193 ? -1.503 25.678 2.845 1.00 34.28 193 TYR A N 1
ATOM 1454 C CA . TYR A 1 193 ? -0.484 25.100 1.977 1.00 34.28 193 TYR A CA 1
ATOM 1455 C C . TYR A 1 193 ? 0.490 24.152 2.703 1.00 34.28 193 TYR A C 1
ATOM 1457 O O . TYR A 1 193 ? 1.168 23.385 2.033 1.00 34.28 193 TYR A O 1
ATOM 1465 N N . ASN A 1 194 ? 0.571 24.190 4.041 1.00 37.56 194 ASN A N 1
ATOM 1466 C CA . ASN A 1 194 ? 1.417 23.286 4.841 1.00 37.56 194 ASN A CA 1
ATOM 1467 C C . ASN A 1 194 ? 0.623 22.157 5.516 1.00 37.56 194 ASN A C 1
ATOM 1469 O O . ASN A 1 194 ? 1.222 21.164 5.916 1.00 37.56 194 ASN A O 1
ATOM 1473 N N . ASN A 1 195 ? -0.702 22.296 5.616 1.00 44.09 195 ASN A N 1
ATOM 1474 C CA . ASN A 1 195 ? -1.603 21.255 6.101 1.00 44.09 195 ASN A CA 1
ATOM 1475 C C . ASN A 1 195 ? -2.355 20.719 4.881 1.00 44.09 195 ASN A C 1
ATOM 1477 O O . ASN A 1 195 ? -3.147 21.448 4.283 1.00 44.09 195 ASN A O 1
ATOM 1481 N N . GLY A 1 196 ? -2.050 19.489 4.462 1.00 42.88 196 GLY A N 1
ATOM 1482 C CA . GLY A 1 196 ? -2.706 18.867 3.310 1.00 42.88 196 GLY A CA 1
ATOM 1483 C C . GLY A 1 196 ? -4.227 18.735 3.504 1.00 42.88 196 GLY A C 1
ATOM 1484 O O . GLY A 1 196 ? -4.730 18.869 4.622 1.00 42.88 196 GLY A O 1
ATOM 1485 N N . PRO A 1 197 ? -5.001 18.454 2.447 1.00 41.44 197 PRO A N 1
ATOM 1486 C CA . PRO A 1 197 ? -6.406 18.078 2.600 1.00 41.44 197 PRO A CA 1
ATOM 1487 C C . PRO A 1 197 ? -6.526 16.744 3.357 1.00 41.44 197 PRO A C 1
ATOM 1489 O O . PRO A 1 197 ? -5.599 15.935 3.309 1.00 41.44 197 PRO A O 1
ATOM 1492 N N . SER A 1 198 ? -7.655 16.503 4.038 1.00 50.12 198 SER A N 1
ATOM 1493 C CA . SER A 1 198 ? -7.964 15.177 4.596 1.00 50.12 198 SER A CA 1
ATOM 1494 C C . SER A 1 198 ? -7.802 14.099 3.526 1.00 50.12 198 SER A C 1
ATOM 1496 O O . SER A 1 198 ? -8.130 14.325 2.356 1.00 50.12 198 SER A O 1
ATOM 1498 N N . GLN A 1 199 ? -7.295 12.938 3.920 1.00 50.47 199 GLN A N 1
ATOM 1499 C CA . GLN A 1 199 ? -6.911 11.891 2.982 1.00 50.47 199 GLN A CA 1
ATOM 1500 C C . GLN A 1 199 ? -7.872 10.707 3.090 1.00 50.47 199 GLN A C 1
ATOM 1502 O O . GLN A 1 199 ? -8.155 10.247 4.190 1.00 50.47 199 GLN A O 1
ATOM 1507 N N . LEU A 1 200 ? -8.374 10.242 1.941 1.00 45.97 200 LEU A N 1
ATOM 1508 C CA . LEU A 1 200 ? -9.096 8.977 1.791 1.00 45.97 200 LEU A CA 1
ATOM 1509 C C . LEU A 1 200 ? -8.139 7.949 1.173 1.00 45.97 200 LEU A C 1
ATOM 1511 O O . LEU A 1 200 ? -7.663 8.153 0.051 1.00 45.97 200 LEU A O 1
ATOM 1515 N N . PHE A 1 201 ? -7.886 6.851 1.874 1.00 56.69 201 PHE A N 1
ATOM 1516 C CA . PHE A 1 201 ? -7.088 5.717 1.416 1.00 56.69 201 PHE A CA 1
ATOM 1517 C C . PHE A 1 201 ? -8.020 4.561 1.116 1.00 56.69 201 PHE A C 1
ATOM 1519 O O . PHE A 1 201 ? -8.740 4.130 2.008 1.00 56.69 201 PHE A O 1
ATOM 1526 N N . ARG A 1 202 ? -7.985 4.042 -0.115 1.00 50.44 202 ARG A N 1
ATOM 1527 C CA . ARG A 1 202 ? -8.797 2.871 -0.453 1.00 50.44 202 ARG A CA 1
ATOM 1528 C C . ARG A 1 202 ? -8.039 1.579 -0.254 1.00 50.44 202 ARG A C 1
ATOM 1530 O O . ARG A 1 202 ? -7.134 1.310 -1.047 1.00 50.44 202 ARG A O 1
ATOM 1537 N N . ASN A 1 203 ? -8.345 0.828 0.791 1.00 50.03 203 ASN A N 1
ATOM 1538 C CA . ASN A 1 203 ? -7.734 -0.479 0.987 1.00 50.03 203 ASN A CA 1
ATOM 1539 C C . ASN A 1 203 ? -8.285 -1.464 -0.054 1.00 50.03 203 ASN A C 1
ATOM 1541 O O . ASN A 1 203 ? -9.448 -1.364 -0.400 1.00 50.03 203 ASN A O 1
ATOM 1545 N N . GLN A 1 204 ? -7.469 -2.380 -0.578 1.00 49.38 204 GLN A N 1
ATOM 1546 C CA . GLN A 1 204 ? -7.931 -3.478 -1.449 1.00 49.38 204 GLN A CA 1
ATOM 1547 C C . GLN A 1 204 ? -7.214 -4.807 -1.136 1.00 49.38 204 GLN A C 1
ATOM 1549 O O . GLN A 1 204 ? -7.031 -5.647 -2.018 1.00 49.38 204 GLN A O 1
ATOM 1554 N N . GLY A 1 205 ? -6.793 -4.988 0.123 1.00 43.94 205 GLY A N 1
ATOM 1555 C CA . GLY A 1 205 ? -6.205 -6.221 0.654 1.00 43.94 205 GLY A CA 1
ATOM 1556 C C . GLY A 1 205 ? -4.678 -6.309 0.523 1.00 43.94 205 GLY A C 1
ATOM 1557 O O . GLY A 1 205 ? -4.095 -6.008 -0.526 1.00 43.94 205 GLY A O 1
ATOM 1558 N N . ASN A 1 206 ? -4.005 -6.765 1.588 1.00 44.62 206 ASN A N 1
ATOM 1559 C CA . ASN A 1 206 ? -2.543 -6.732 1.728 1.00 44.62 206 ASN A CA 1
ATOM 1560 C C . ASN A 1 206 ? -1.943 -8.123 1.968 1.00 44.62 206 ASN A C 1
ATOM 1562 O O . ASN A 1 206 ? -1.138 -8.323 2.866 1.00 44.62 206 ASN A O 1
ATOM 1566 N N . THR A 1 207 ? -2.167 -9.082 1.081 1.00 43.00 207 THR A N 1
ATOM 1567 C CA . THR A 1 207 ? -1.267 -10.247 1.017 1.00 43.00 207 THR A CA 1
ATOM 1568 C C . THR A 1 207 ? 0.017 -9.937 0.226 1.00 43.00 207 THR A C 1
ATOM 1570 O O . THR A 1 207 ? 0.183 -10.329 -0.918 1.00 43.00 207 THR A O 1
ATOM 1573 N N . ASN A 1 208 ? 0.981 -9.270 0.868 1.00 51.62 208 ASN A N 1
ATOM 1574 C CA . ASN A 1 208 ? 2.419 -9.185 0.527 1.00 51.62 208 ASN A CA 1
ATOM 1575 C C . ASN A 1 208 ? 2.902 -8.481 -0.761 1.00 51.62 208 ASN A C 1
ATOM 1577 O O . ASN A 1 208 ? 4.086 -8.134 -0.797 1.00 51.62 208 ASN A O 1
ATOM 1581 N N . ASN A 1 209 ? 2.083 -8.236 -1.792 1.00 61.69 209 ASN A N 1
ATOM 1582 C CA . ASN A 1 209 ? 2.540 -7.472 -2.963 1.00 61.69 209 ASN A CA 1
ATOM 1583 C C . ASN A 1 209 ? 2.082 -6.005 -2.941 1.00 61.69 209 ASN A C 1
ATOM 1585 O O . ASN A 1 209 ? 0.977 -5.698 -2.502 1.00 61.69 209 ASN A O 1
ATOM 1589 N N . SER A 1 210 ? 2.909 -5.085 -3.443 1.00 65.81 210 SER A N 1
ATOM 1590 C CA . SER A 1 210 ? 2.590 -3.646 -3.497 1.00 65.81 210 SER A CA 1
ATOM 1591 C C . SER A 1 210 ? 3.182 -2.940 -4.718 1.00 65.81 210 SER A C 1
ATOM 1593 O O . SER A 1 210 ? 4.070 -3.464 -5.374 1.00 65.81 210 SER A O 1
ATOM 1595 N N . ILE A 1 211 ? 2.724 -1.736 -5.038 1.00 70.38 211 ILE A N 1
ATOM 1596 C CA . ILE A 1 211 ? 3.420 -0.814 -5.944 1.00 70.38 211 ILE A CA 1
ATOM 1597 C C . ILE A 1 211 ? 3.455 0.564 -5.294 1.00 70.38 211 ILE A C 1
ATOM 1599 O O . ILE A 1 211 ? 2.475 1.007 -4.687 1.00 70.38 211 ILE A O 1
ATOM 1603 N N . GLU A 1 212 ? 4.581 1.254 -5.433 1.00 68.69 212 GLU A N 1
ATOM 1604 C CA . GLU A 1 212 ? 4.681 2.654 -5.048 1.00 68.69 212 GLU A CA 1
ATOM 1605 C C . GLU A 1 212 ? 5.013 3.519 -6.270 1.00 68.69 212 GLU A C 1
ATOM 1607 O O . GLU A 1 212 ? 5.838 3.141 -7.100 1.00 68.69 212 GLU A O 1
ATOM 1612 N N . ILE A 1 213 ? 4.359 4.672 -6.399 1.00 74.69 213 ILE A N 1
ATOM 1613 C CA . ILE A 1 213 ? 4.400 5.535 -7.580 1.00 74.69 213 ILE A CA 1
ATOM 1614 C C . ILE A 1 213 ? 4.716 6.969 -7.151 1.00 74.69 213 ILE A C 1
ATOM 1616 O O . ILE A 1 213 ? 3.909 7.634 -6.504 1.00 74.69 213 ILE A O 1
ATOM 1620 N N . ASP A 1 214 ? 5.881 7.458 -7.554 1.00 75.69 214 ASP A N 1
ATOM 1621 C CA . ASP A 1 214 ? 6.270 8.860 -7.493 1.00 75.69 214 ASP A CA 1
ATOM 1622 C C . ASP A 1 214 ? 5.789 9.563 -8.770 1.00 75.69 214 ASP A C 1
ATOM 1624 O O . ASP A 1 214 ? 6.140 9.177 -9.885 1.00 75.69 214 ASP A O 1
ATOM 1628 N N . LEU A 1 215 ? 4.992 10.620 -8.642 1.00 79.62 215 LEU A N 1
ATOM 1629 C CA . LEU A 1 215 ? 4.605 11.423 -9.798 1.00 79.62 215 LEU A CA 1
ATOM 1630 C C . LEU A 1 215 ? 5.512 12.639 -9.932 1.00 79.62 215 LEU A C 1
ATOM 1632 O O . LEU A 1 215 ? 5.743 13.377 -8.976 1.00 79.62 215 LEU A O 1
ATOM 1636 N N . GLN A 1 216 ? 5.982 12.886 -11.150 1.00 81.06 216 GLN A N 1
ATOM 1637 C CA . GLN A 1 216 ? 6.683 14.111 -11.495 1.00 81.06 216 GLN A CA 1
ATOM 1638 C C . GLN A 1 216 ? 5.898 14.862 -12.564 1.00 81.06 216 GLN A C 1
ATOM 1640 O O . GLN A 1 216 ? 5.893 14.478 -13.732 1.00 81.06 216 GLN A O 1
ATOM 1645 N N . GLY A 1 217 ? 5.287 15.977 -12.182 1.00 78.31 217 GLY A N 1
ATOM 1646 C CA . GLY A 1 217 ? 4.679 16.867 -13.157 1.00 78.31 217 GLY A CA 1
ATOM 1647 C C . GLY A 1 217 ? 5.725 17.763 -13.828 1.00 78.31 217 GLY A C 1
ATOM 1648 O O . GLY A 1 217 ? 6.748 18.131 -13.238 1.00 78.31 217 GLY A O 1
ATOM 1649 N N . THR A 1 218 ? 5.503 18.081 -15.099 1.00 82.25 218 THR A N 1
ATOM 1650 C CA . THR A 1 218 ? 6.429 18.886 -15.914 1.00 82.25 218 THR A CA 1
ATOM 1651 C C . THR A 1 218 ? 5.719 19.975 -16.707 1.00 82.25 218 THR A C 1
ATOM 1653 O O . THR A 1 218 ? 6.315 21.027 -16.943 1.00 82.25 218 THR A O 1
ATOM 1656 N N . GLU A 1 219 ? 4.448 19.764 -17.052 1.00 80.44 219 GLU A N 1
ATOM 1657 C CA . GLU A 1 219 ? 3.634 20.668 -17.861 1.00 80.44 219 GLU A CA 1
ATOM 1658 C C . GLU A 1 219 ? 2.468 21.251 -17.059 1.00 80.44 219 GLU A C 1
ATOM 1660 O O . GLU A 1 219 ? 2.299 22.469 -17.032 1.00 80.44 219 GLU A O 1
ATOM 1665 N N . SER A 1 220 ? 1.671 20.412 -16.388 1.00 80.81 220 SER A N 1
ATOM 1666 C CA . SER A 1 220 ? 0.491 20.857 -15.639 1.00 80.81 220 SER A CA 1
ATOM 1667 C C . SER A 1 220 ? 0.869 21.608 -14.365 1.00 80.81 220 SER A C 1
ATOM 1669 O O . SER A 1 220 ? 0.409 22.724 -14.137 1.00 80.81 220 SER A O 1
ATOM 1671 N N . ASN A 1 221 ? 1.708 21.005 -13.526 1.00 75.81 221 ASN A N 1
ATOM 1672 C CA . ASN A 1 221 ? 2.389 21.644 -12.406 1.00 75.81 221 ASN A CA 1
ATOM 1673 C C . ASN A 1 221 ? 3.549 20.761 -11.940 1.00 75.81 221 ASN A C 1
ATOM 1675 O O . ASN A 1 221 ? 3.500 19.549 -12.084 1.00 75.81 221 ASN A O 1
ATOM 1679 N N . ARG A 1 222 ? 4.584 21.356 -11.341 1.00 73.12 222 ARG A N 1
ATOM 1680 C CA . ARG A 1 222 ? 5.835 20.657 -10.987 1.00 73.12 222 ARG A CA 1
ATOM 1681 C C . ARG A 1 222 ? 5.663 19.474 -10.025 1.00 73.12 222 ARG A C 1
ATOM 1683 O O . ARG A 1 222 ? 6.487 18.564 -10.034 1.00 73.12 222 ARG A O 1
ATOM 1690 N N . ASP A 1 223 ? 4.619 19.498 -9.209 1.00 67.44 223 ASP A N 1
ATOM 1691 C CA . ASP A 1 223 ? 4.413 18.549 -8.115 1.00 67.44 223 ASP A CA 1
ATOM 1692 C C . ASP A 1 223 ? 3.318 17.519 -8.416 1.00 67.44 223 ASP A C 1
ATOM 1694 O O . ASP A 1 223 ? 2.921 16.775 -7.522 1.00 67.44 223 ASP A O 1
ATOM 1698 N N . ALA A 1 224 ? 2.816 17.487 -9.658 1.00 74.75 224 ALA A N 1
ATOM 1699 C CA . ALA A 1 224 ? 1.730 16.609 -10.089 1.00 74.75 224 ALA A CA 1
ATOM 1700 C C . ALA A 1 224 ? 0.429 16.742 -9.272 1.00 74.75 224 ALA A C 1
ATOM 1702 O O . ALA A 1 224 ? -0.434 15.872 -9.354 1.00 74.75 224 ALA A O 1
ATOM 1703 N N . ILE A 1 225 ? 0.254 17.810 -8.487 1.00 73.44 225 ILE A N 1
ATOM 1704 C CA . ILE A 1 225 ? -0.904 17.974 -7.600 1.00 73.44 225 ILE A CA 1
ATOM 1705 C C . ILE A 1 225 ? -2.180 18.012 -8.444 1.00 73.44 225 ILE A C 1
ATOM 1707 O O . ILE A 1 225 ? -2.265 18.775 -9.407 1.00 73.44 225 ILE A O 1
ATOM 1711 N N . GLY A 1 226 ? -3.160 17.190 -8.075 1.00 69.19 226 GLY A N 1
ATOM 1712 C CA . GLY A 1 226 ? -4.409 16.962 -8.798 1.00 69.19 226 GLY A CA 1
ATOM 1713 C C . GLY A 1 226 ? -4.360 15.803 -9.800 1.00 69.19 226 GLY A C 1
ATOM 1714 O O . GLY A 1 226 ? -5.390 15.490 -10.394 1.00 69.19 226 GLY A O 1
ATOM 1715 N N . ALA A 1 227 ? -3.204 15.160 -10.005 1.00 81.62 227 ALA A N 1
ATOM 1716 C CA . ALA A 1 227 ? -3.124 13.966 -10.839 1.00 81.62 227 ALA A CA 1
ATOM 1717 C C . ALA A 1 227 ? -3.881 12.804 -10.183 1.00 81.62 227 ALA A C 1
ATOM 1719 O O . ALA A 1 227 ? -3.750 12.570 -8.983 1.00 81.62 227 ALA A O 1
ATOM 1720 N N . THR A 1 228 ? -4.657 12.063 -10.969 1.00 84.25 228 THR A N 1
ATOM 1721 C CA . THR A 1 228 ? -5.358 10.851 -10.528 1.00 84.25 228 THR A CA 1
ATOM 1722 C C . THR A 1 228 ? -4.685 9.633 -11.138 1.00 84.25 228 THR A C 1
ATOM 1724 O O . THR A 1 228 ? -4.533 9.560 -12.353 1.00 84.25 228 THR A O 1
ATOM 1727 N N . VAL A 1 229 ? -4.305 8.669 -10.308 1.00 82.62 229 VAL A N 1
ATOM 1728 C CA . VAL A 1 229 ? -3.737 7.390 -10.725 1.00 82.62 229 VAL A CA 1
ATOM 1729 C C . VAL A 1 229 ? -4.751 6.291 -10.478 1.00 82.62 229 VAL A C 1
ATOM 1731 O O . VAL A 1 229 ? -5.258 6.142 -9.368 1.00 82.62 229 VAL A O 1
ATOM 1734 N N . ILE A 1 230 ? -5.028 5.527 -11.522 1.00 84.62 230 ILE A N 1
ATOM 1735 C CA . ILE A 1 230 ? -5.884 4.352 -11.506 1.00 84.62 230 ILE A CA 1
ATOM 1736 C C . ILE A 1 230 ? -4.985 3.163 -11.826 1.00 84.62 230 ILE A C 1
ATOM 1738 O O . ILE A 1 230 ? -4.308 3.184 -12.850 1.00 84.62 230 ILE A O 1
ATOM 1742 N N . ILE A 1 231 ? -4.967 2.139 -10.983 1.00 83.06 231 ILE A N 1
ATOM 1743 C CA . ILE A 1 231 ? -4.328 0.864 -11.313 1.00 83.06 231 ILE A CA 1
ATOM 1744 C C . ILE A 1 231 ? -5.400 -0.199 -11.517 1.00 83.06 231 ILE A C 1
ATOM 1746 O O . ILE A 1 231 ? -6.414 -0.180 -10.828 1.00 83.06 231 ILE A O 1
ATOM 1750 N N . THR A 1 232 ? -5.174 -1.112 -12.455 1.00 86.06 232 THR A N 1
ATOM 1751 C CA . THR A 1 232 ? -6.049 -2.254 -12.735 1.00 86.06 232 THR A CA 1
ATOM 1752 C C . THR A 1 232 ? -5.254 -3.541 -12.552 1.00 86.06 232 THR A C 1
ATOM 1754 O O . THR A 1 232 ? -4.219 -3.707 -13.197 1.00 86.06 232 THR A O 1
ATOM 1757 N N . THR A 1 233 ? -5.706 -4.457 -11.703 1.00 81.88 233 THR A N 1
ATOM 1758 C CA . THR A 1 233 ? -5.071 -5.766 -11.466 1.00 81.88 233 THR A CA 1
ATOM 1759 C C . THR A 1 233 ? -5.582 -6.844 -12.442 1.00 81.88 233 THR A C 1
ATOM 1761 O O . THR A 1 233 ? -6.554 -6.618 -13.167 1.00 81.88 233 THR A O 1
ATOM 1764 N N . PRO A 1 234 ? -4.919 -8.016 -12.548 1.00 82.50 234 PRO A N 1
ATOM 1765 C CA . PRO A 1 234 ? -5.307 -9.085 -13.481 1.00 82.50 234 PRO A CA 1
ATOM 1766 C C . PRO A 1 234 ? -6.702 -9.681 -13.261 1.00 82.50 234 PRO A C 1
ATOM 1768 O O . PRO A 1 234 ? -7.310 -10.183 -14.202 1.00 82.50 234 PRO A O 1
ATOM 1771 N N . ASP A 1 235 ? -7.213 -9.623 -12.035 1.00 79.06 235 ASP A N 1
ATOM 1772 C CA . ASP A 1 235 ? -8.584 -10.006 -11.675 1.00 79.06 235 ASP A CA 1
ATOM 1773 C C . ASP A 1 235 ? -9.634 -8.941 -12.051 1.00 79.06 235 ASP A C 1
ATOM 1775 O O . ASP A 1 235 ? -10.828 -9.153 -11.848 1.00 79.06 235 ASP A O 1
ATOM 1779 N N . GLY A 1 236 ? -9.204 -7.820 -12.638 1.00 78.75 236 GLY A N 1
ATOM 1780 C CA . GLY A 1 236 ? -10.066 -6.727 -13.074 1.00 78.75 236 GLY A CA 1
ATOM 1781 C C . GLY A 1 236 ? -10.403 -5.713 -11.981 1.00 78.75 236 GLY A C 1
ATOM 1782 O O . GLY A 1 236 ? -11.164 -4.787 -12.264 1.00 78.75 236 GLY A O 1
ATOM 1783 N N . GLN A 1 237 ? -9.849 -5.850 -10.771 1.00 75.06 237 GLN A N 1
ATOM 1784 C CA . GLN A 1 237 ? -10.046 -4.858 -9.712 1.00 75.06 237 GLN A CA 1
ATOM 1785 C C . GLN A 1 237 ? -9.310 -3.557 -10.032 1.00 75.06 237 GLN A C 1
ATOM 1787 O O . GLN A 1 237 ? -8.249 -3.559 -10.660 1.00 75.06 237 GLN A O 1
ATOM 1792 N N . GLN A 1 238 ? -9.898 -2.430 -9.624 1.00 78.38 238 GLN A N 1
ATOM 1793 C CA . GLN A 1 238 ? -9.324 -1.107 -9.846 1.00 78.38 238 GLN A CA 1
ATOM 1794 C C . GLN A 1 238 ? -9.128 -0.347 -8.542 1.00 78.38 238 GLN A C 1
ATOM 1796 O O . GLN A 1 238 ? -10.085 -0.135 -7.801 1.00 78.38 238 GLN A O 1
ATOM 1801 N N . GLN A 1 239 ? -7.919 0.175 -8.334 1.00 66.38 239 GLN A N 1
ATOM 1802 C CA . GLN A 1 239 ? -7.623 1.119 -7.253 1.00 66.38 239 GLN A CA 1
ATOM 1803 C C . GLN A 1 239 ? -7.397 2.500 -7.816 1.00 66.38 239 GLN A C 1
ATOM 1805 O O . GLN A 1 239 ? -6.799 2.665 -8.875 1.00 66.38 239 GLN A O 1
ATOM 1810 N N . ILE A 1 240 ? -7.816 3.507 -7.058 1.00 69.31 240 ILE A N 1
ATOM 1811 C CA . ILE A 1 240 ? -7.672 4.906 -7.444 1.00 69.31 240 ILE A CA 1
ATOM 1812 C C . ILE A 1 240 ? -7.002 5.666 -6.305 1.00 69.31 240 ILE A C 1
ATOM 1814 O O . ILE A 1 240 ? -7.362 5.498 -5.135 1.00 69.31 240 ILE A O 1
ATOM 1818 N N . ARG A 1 241 ? -6.032 6.510 -6.652 1.00 66.44 241 ARG A N 1
ATOM 1819 C CA . ARG A 1 241 ? -5.383 7.478 -5.762 1.00 66.44 241 ARG A CA 1
ATOM 1820 C C . ARG A 1 241 ? -5.256 8.816 -6.472 1.00 66.44 241 ARG A C 1
ATOM 1822 O O . ARG A 1 241 ? -5.128 8.857 -7.690 1.00 66.44 241 ARG A O 1
ATOM 1829 N N . ALA A 1 242 ? -5.263 9.907 -5.718 1.00 69.38 242 ALA A N 1
ATOM 1830 C CA . ALA A 1 242 ? -5.012 11.239 -6.252 1.00 69.38 242 ALA A CA 1
ATOM 1831 C C . ALA A 1 242 ? -3.842 11.900 -5.519 1.00 69.38 242 ALA A C 1
ATOM 1833 O O . ALA A 1 242 ? -3.711 11.782 -4.300 1.00 69.38 242 ALA A O 1
ATOM 1834 N N . GLN A 1 243 ? -3.006 12.611 -6.268 1.00 68.62 243 GLN A N 1
ATOM 1835 C CA . GLN A 1 243 ? -1.916 13.414 -5.735 1.00 68.62 243 GLN A CA 1
ATOM 1836 C C . GLN A 1 243 ? -2.487 14.683 -5.097 1.00 68.62 243 GLN A C 1
ATOM 1838 O O . GLN A 1 243 ? -2.795 15.648 -5.792 1.00 68.62 243 GLN A O 1
ATOM 1843 N N . ASN A 1 244 ? -2.612 14.707 -3.773 1.00 51.91 244 ASN A N 1
ATOM 1844 C CA . ASN A 1 244 ? -3.323 15.783 -3.075 1.00 51.91 244 ASN A CA 1
ATOM 1845 C C . ASN A 1 244 ? -2.413 16.739 -2.268 1.00 51.91 244 ASN A C 1
ATOM 1847 O O . ASN A 1 244 ? -2.927 17.575 -1.529 1.00 51.91 244 ASN A O 1
ATOM 1851 N N . GLY A 1 245 ? -1.078 16.675 -2.413 1.00 51.00 245 GLY A N 1
ATOM 1852 C CA . GLY A 1 245 ? -0.146 17.570 -1.704 1.00 51.00 245 GLY A CA 1
ATOM 1853 C C . GLY A 1 245 ? 1.343 17.408 -2.058 1.00 51.00 245 GLY A C 1
ATOM 1854 O O . GLY A 1 245 ? 1.708 16.555 -2.872 1.00 51.00 245 GLY A O 1
ATOM 1855 N N . GLY A 1 246 ? 2.188 18.265 -1.457 1.00 47.25 246 GLY A N 1
ATOM 1856 C CA . GLY A 1 246 ? 3.648 18.292 -1.630 1.00 47.25 246 GLY A CA 1
ATOM 1857 C C . GLY A 1 246 ? 4.359 19.393 -0.827 1.00 47.25 246 GLY A C 1
ATOM 1858 O O . GLY A 1 246 ? 3.810 20.478 -0.649 1.00 47.25 246 GLY A O 1
ATOM 1859 N N . ILE A 1 247 ? 5.585 19.143 -0.341 1.00 43.12 247 ILE A N 1
ATOM 1860 C CA . ILE A 1 247 ? 6.411 20.169 0.328 1.00 43.12 247 ILE A CA 1
ATOM 1861 C C . ILE A 1 247 ? 7.358 20.808 -0.689 1.00 43.12 247 ILE A C 1
ATOM 1863 O O . ILE A 1 247 ? 8.335 20.204 -1.133 1.00 43.12 247 ILE A O 1
ATOM 1867 N N . HIS A 1 248 ? 7.120 22.080 -0.997 1.00 47.38 248 HIS A N 1
ATOM 1868 C CA . HIS A 1 248 ? 8.007 22.875 -1.836 1.00 47.38 248 HIS A CA 1
ATOM 1869 C C . HIS A 1 248 ? 9.145 23.480 -1.002 1.00 47.38 248 HIS A C 1
ATOM 1871 O O . HIS A 1 248 ? 9.018 24.568 -0.444 1.00 47.38 248 HIS A O 1
ATOM 1877 N N . ASN A 1 249 ? 10.307 22.823 -0.959 1.00 37.56 249 ASN A N 1
ATOM 1878 C CA . ASN A 1 249 ? 11.538 23.511 -0.563 1.00 37.56 249 ASN A CA 1
ATOM 1879 C C . ASN A 1 249 ? 12.762 22.975 -1.322 1.00 37.56 249 ASN A C 1
ATOM 1881 O O . ASN A 1 249 ? 13.519 22.137 -0.852 1.00 37.56 249 ASN A O 1
ATOM 1885 N N . ARG A 1 250 ? 12.946 23.487 -2.547 1.00 41.97 250 ARG A N 1
ATOM 1886 C CA . ARG A 1 250 ? 14.148 23.333 -3.400 1.00 41.97 250 ARG A CA 1
ATOM 1887 C C . ARG A 1 250 ? 14.549 21.906 -3.834 1.00 41.97 250 ARG A C 1
ATOM 1889 O O . ARG A 1 250 ? 15.606 21.748 -4.432 1.00 41.97 250 ARG A O 1
ATOM 1896 N N . ALA A 1 251 ? 13.667 20.923 -3.684 1.00 42.25 251 ALA A N 1
ATOM 1897 C CA . ALA A 1 251 ? 13.625 19.659 -4.431 1.00 42.25 251 ALA A CA 1
ATOM 1898 C C . ALA A 1 251 ? 12.141 19.296 -4.674 1.00 42.25 251 ALA A C 1
ATOM 1900 O O . ALA A 1 251 ? 11.270 20.034 -4.221 1.00 42.25 251 ALA A O 1
ATOM 1901 N N . GLN A 1 252 ? 11.845 18.319 -5.527 1.00 45.25 252 GLN A N 1
ATOM 1902 C CA . GLN A 1 252 ? 10.479 17.982 -5.980 1.00 45.25 252 GLN A CA 1
ATOM 1903 C C . GLN A 1 252 ? 9.584 17.462 -4.837 1.00 45.25 252 GLN A C 1
ATOM 1905 O O . GLN A 1 252 ? 10.118 16.996 -3.835 1.00 45.25 252 GLN A O 1
ATOM 1910 N N . SER A 1 253 ? 8.255 17.547 -4.988 1.00 45.31 253 SER A N 1
ATOM 1911 C CA . SER A 1 253 ? 7.284 16.925 -4.071 1.00 45.31 253 SER A CA 1
ATOM 1912 C C . SER A 1 253 ? 7.517 15.411 -3.922 1.00 45.31 253 SER A C 1
ATOM 1914 O O . SER A 1 253 ? 7.871 14.742 -4.890 1.00 45.31 253 SER A O 1
ATOM 1916 N N . TYR A 1 254 ? 7.333 14.881 -2.705 1.00 50.06 254 TYR A N 1
ATOM 1917 C CA . TYR A 1 254 ? 7.613 13.483 -2.332 1.00 50.06 254 TYR A CA 1
ATOM 1918 C C . TYR A 1 254 ? 6.381 12.723 -1.819 1.00 50.06 254 TYR A C 1
ATOM 1920 O O . TYR A 1 254 ? 6.541 11.694 -1.164 1.00 50.06 254 TYR A O 1
ATOM 1928 N N . THR A 1 255 ? 5.152 13.207 -2.037 1.00 54.56 255 THR A N 1
ATOM 1929 C CA . THR A 1 255 ? 3.983 12.414 -1.626 1.00 54.56 255 THR A CA 1
ATOM 1930 C C . THR A 1 255 ? 3.813 11.270 -2.616 1.00 54.56 255 THR A C 1
ATOM 1932 O O . THR A 1 255 ? 3.218 11.440 -3.675 1.00 54.56 255 THR A O 1
ATOM 1935 N N . ARG A 1 256 ? 4.419 10.135 -2.276 1.00 64.88 256 ARG A N 1
ATOM 1936 C CA . ARG A 1 256 ? 4.373 8.884 -3.019 1.00 64.88 256 ARG A CA 1
ATOM 1937 C C . ARG A 1 256 ? 2.987 8.266 -2.920 1.00 64.88 256 ARG A C 1
ATOM 1939 O O . ARG A 1 256 ? 2.387 8.244 -1.847 1.00 64.88 256 ARG A O 1
ATOM 1946 N N . LEU A 1 257 ? 2.482 7.757 -4.035 1.00 66.12 257 LEU A N 1
ATOM 1947 C CA . LEU A 1 257 ? 1.224 7.023 -4.075 1.00 66.12 257 LEU A CA 1
ATOM 1948 C C . LEU A 1 257 ? 1.509 5.542 -3.862 1.00 66.12 257 LEU A C 1
ATOM 1950 O O . LEU A 1 257 ? 2.376 4.977 -4.517 1.00 66.12 257 LEU A O 1
ATOM 1954 N N . HIS A 1 258 ? 0.772 4.909 -2.963 1.00 64.12 258 HIS A N 1
ATOM 1955 C CA . HIS A 1 258 ? 0.965 3.506 -2.618 1.00 64.12 258 HIS A CA 1
ATOM 1956 C C . HIS A 1 258 ? -0.311 2.718 -2.900 1.00 64.12 258 HIS A C 1
ATOM 1958 O O . HIS A 1 258 ? -1.420 3.171 -2.587 1.00 64.12 258 HIS A O 1
ATOM 1964 N N . PHE A 1 259 ? -0.130 1.523 -3.450 1.00 66.06 259 PHE A N 1
ATOM 1965 C CA . PHE A 1 259 ? -1.201 0.586 -3.754 1.00 66.06 259 PHE A CA 1
ATOM 1966 C C . PHE A 1 259 ? -0.805 -0.813 -3.273 1.00 66.06 259 PHE A C 1
ATOM 1968 O O . PHE A 1 259 ? 0.274 -1.307 -3.612 1.00 66.06 259 PHE A O 1
ATOM 1975 N N . GLY A 1 260 ? -1.664 -1.440 -2.471 1.00 61.94 260 GLY A N 1
ATOM 1976 C CA . GLY A 1 260 ? -1.542 -2.857 -2.123 1.00 61.94 260 GLY A CA 1
ATOM 1977 C C . GLY A 1 260 ? -2.078 -3.703 -3.272 1.00 61.94 260 GLY A C 1
ATOM 1978 O O . GLY A 1 260 ? -3.010 -3.288 -3.941 1.00 61.94 260 GLY A O 1
ATOM 1979 N N . LEU A 1 261 ? -1.478 -4.850 -3.563 1.00 62.72 261 LEU A N 1
ATOM 1980 C CA . LEU A 1 261 ? -1.878 -5.702 -4.689 1.00 62.72 261 LEU A CA 1
ATOM 1981 C C . LEU A 1 261 ? -2.375 -7.079 -4.233 1.00 62.72 261 LEU A C 1
ATOM 1983 O O . LEU A 1 261 ? -2.665 -7.931 -5.071 1.00 62.72 261 LEU A O 1
ATOM 1987 N N . GLY A 1 262 ? -2.438 -7.334 -2.924 1.00 61.25 262 GLY A N 1
ATOM 1988 C CA . GLY A 1 262 ? -2.673 -8.672 -2.393 1.00 61.25 262 GLY A CA 1
ATOM 1989 C C . GLY A 1 262 ? -1.757 -9.715 -3.044 1.00 61.25 262 GLY A C 1
ATOM 1990 O O . GLY A 1 262 ? -0.590 -9.458 -3.344 1.00 61.25 262 GLY A O 1
ATOM 1991 N N . THR A 1 263 ? -2.299 -10.884 -3.376 1.00 62.56 263 THR A N 1
ATOM 1992 C CA . THR A 1 263 ? -1.538 -11.951 -4.050 1.00 62.56 263 THR A CA 1
ATOM 1993 C C . THR A 1 263 ? -1.131 -11.627 -5.497 1.00 62.56 263 THR A C 1
ATOM 1995 O O . THR A 1 263 ? -0.379 -12.395 -6.107 1.00 62.56 263 THR A O 1
ATOM 1998 N N . GLN A 1 264 ? -1.573 -10.495 -6.062 1.00 70.31 264 GLN A N 1
ATOM 1999 C CA . GLN A 1 264 ? -1.269 -10.130 -7.442 1.00 70.31 264 GLN A CA 1
ATOM 2000 C C . GLN A 1 264 ? 0.204 -9.745 -7.590 1.00 70.31 264 GLN A C 1
ATOM 2002 O O . GLN A 1 264 ? 0.714 -8.809 -6.982 1.00 70.31 264 GLN A O 1
ATOM 2007 N N . THR A 1 265 ? 0.900 -10.453 -8.474 1.00 73.69 265 THR A N 1
ATOM 2008 C CA . THR A 1 265 ? 2.334 -10.238 -8.744 1.00 73.69 265 THR A CA 1
ATOM 2009 C C . THR A 1 265 ? 2.594 -9.184 -9.823 1.00 73.69 265 THR A C 1
ATOM 2011 O O . THR A 1 265 ? 3.746 -8.910 -10.175 1.00 73.69 265 THR A O 1
ATOM 2014 N N . ARG A 1 266 ? 1.528 -8.611 -10.389 1.00 81.12 266 ARG A N 1
ATOM 2015 C CA . ARG A 1 266 ? 1.578 -7.635 -11.478 1.00 81.12 266 ARG A CA 1
ATOM 2016 C C . ARG A 1 266 ? 0.297 -6.810 -11.554 1.00 81.12 266 ARG A C 1
ATOM 2018 O O . ARG A 1 266 ? -0.749 -7.235 -11.074 1.00 81.12 266 ARG A O 1
ATOM 2025 N N . ILE A 1 267 ? 0.401 -5.666 -12.211 1.00 87.44 267 ILE A N 1
ATOM 2026 C CA . ILE A 1 267 ? -0.668 -4.722 -12.519 1.00 87.44 267 ILE A CA 1
ATOM 2027 C C . ILE A 1 267 ? -0.887 -4.771 -14.027 1.00 87.44 267 ILE A C 1
ATOM 2029 O O . ILE A 1 267 ? 0.065 -4.646 -14.792 1.00 87.44 267 ILE A O 1
ATOM 2033 N N . THR A 1 268 ? -2.130 -4.936 -14.460 1.00 89.19 268 THR A N 1
ATOM 2034 C CA . THR A 1 268 ? -2.515 -4.940 -15.876 1.00 89.19 268 THR A CA 1
ATOM 2035 C C . THR A 1 268 ? -2.291 -3.578 -16.516 1.00 89.19 268 THR A C 1
ATOM 2037 O O . THR A 1 268 ? -1.707 -3.503 -17.591 1.00 89.19 268 THR A O 1
ATOM 2040 N N . GLU A 1 269 ? -2.732 -2.511 -15.851 1.00 93.00 269 GLU A N 1
ATOM 2041 C CA . GLU A 1 269 ? -2.624 -1.140 -16.348 1.00 93.00 269 GLU A CA 1
ATOM 2042 C C . GLU A 1 269 ? -2.476 -0.150 -15.189 1.00 93.00 269 GLU A C 1
ATOM 2044 O O . GLU A 1 269 ? -3.170 -0.260 -14.182 1.00 93.00 269 GLU A O 1
ATOM 2049 N N . ILE A 1 270 ? -1.614 0.848 -15.357 1.00 93.44 270 ILE A N 1
ATOM 2050 C CA . ILE A 1 270 ? -1.587 2.092 -14.597 1.00 93.44 270 ILE A CA 1
ATOM 2051 C C . ILE A 1 270 ? -2.017 3.211 -15.544 1.00 93.44 270 ILE A C 1
ATOM 2053 O O . ILE A 1 270 ? -1.327 3.509 -16.518 1.00 93.44 270 ILE A O 1
ATOM 2057 N N . GLN A 1 271 ? -3.133 3.862 -15.246 1.00 94.94 271 GLN A N 1
ATOM 2058 C CA . GLN A 1 271 ? -3.613 5.054 -15.928 1.00 94.94 271 GLN A CA 1
ATOM 2059 C C . GLN A 1 271 ? -3.365 6.282 -15.046 1.00 94.94 271 GLN A C 1
ATOM 2061 O O . GLN A 1 271 ? -3.859 6.356 -13.925 1.00 94.94 271 GLN A O 1
ATOM 2066 N N . VAL A 1 272 ? -2.650 7.281 -15.564 1.00 93.56 272 VAL A N 1
ATOM 2067 C CA . VAL A 1 272 ? -2.440 8.576 -14.901 1.00 93.56 272 VAL A CA 1
ATOM 2068 C C . VAL A 1 272 ? -3.199 9.656 -15.658 1.00 93.56 272 VAL A C 1
ATOM 2070 O O . VAL A 1 272 ? -2.913 9.918 -16.823 1.00 93.56 272 VAL A O 1
ATOM 2073 N N . ILE A 1 273 ? -4.164 10.287 -14.999 1.00 91.56 273 ILE A N 1
ATOM 2074 C CA . ILE A 1 273 ? -4.906 11.448 -15.488 1.00 91.56 273 ILE A CA 1
ATOM 2075 C C . ILE A 1 273 ? -4.281 12.686 -14.849 1.00 91.56 273 ILE A C 1
ATOM 2077 O O . ILE A 1 273 ? -4.446 12.930 -13.655 1.00 91.56 273 ILE A O 1
ATOM 2081 N N . TRP A 1 274 ? -3.547 13.460 -15.637 1.00 90.88 274 TRP A N 1
ATOM 2082 C CA . TRP A 1 274 ? -2.870 14.667 -15.182 1.00 90.88 274 TRP A CA 1
ATOM 2083 C C . TRP A 1 274 ? -3.841 15.849 -15.042 1.00 90.88 274 TRP A C 1
ATOM 2085 O O . TRP A 1 274 ? -4.883 15.880 -15.701 1.00 90.88 274 TRP A O 1
ATOM 2095 N N . PRO A 1 275 ? -3.500 16.873 -14.239 1.00 84.62 275 PRO A N 1
ATOM 2096 C CA . PRO A 1 275 ? -4.357 18.043 -14.009 1.00 84.62 275 PRO A CA 1
ATOM 2097 C C . PRO A 1 275 ? -4.714 18.845 -15.267 1.00 84.62 275 PRO A C 1
ATOM 2099 O O . PRO A 1 275 ? -5.729 19.535 -15.294 1.00 84.62 275 PRO A O 1
ATOM 2102 N N . ASN A 1 276 ? -3.898 18.763 -16.320 1.00 84.62 276 ASN A N 1
ATOM 2103 C CA . ASN A 1 276 ? -4.195 19.365 -17.625 1.00 84.62 276 ASN A CA 1
ATOM 2104 C C . ASN A 1 276 ? -5.196 18.539 -18.468 1.00 84.62 276 ASN A C 1
ATOM 2106 O O . ASN A 1 276 ? -5.522 18.938 -19.584 1.00 84.62 276 ASN A O 1
ATOM 2110 N N . GLY A 1 277 ? -5.673 17.398 -17.960 1.00 86.50 277 GLY A N 1
ATOM 2111 C CA . GLY A 1 277 ? -6.574 16.469 -18.644 1.00 86.50 277 GLY A CA 1
ATOM 2112 C C . GLY A 1 277 ? -5.872 15.415 -19.507 1.00 86.50 277 GLY A C 1
ATOM 2113 O O . GLY A 1 277 ? -6.545 14.550 -20.070 1.00 86.50 277 GLY A O 1
ATOM 2114 N N . MET A 1 278 ? -4.540 15.446 -19.620 1.00 92.19 278 MET A N 1
ATOM 2115 C CA . MET A 1 278 ? -3.777 14.420 -20.333 1.00 92.19 278 MET A CA 1
ATOM 2116 C C . MET A 1 278 ? -3.899 13.077 -19.609 1.00 92.19 278 MET A C 1
ATOM 2118 O O . MET A 1 278 ? -3.779 13.009 -18.392 1.00 92.19 278 MET A O 1
ATOM 2122 N N . THR A 1 279 ? -4.096 11.993 -20.359 1.00 93.62 279 THR A N 1
ATOM 2123 C CA . THR A 1 279 ? -4.075 10.629 -19.818 1.00 93.62 279 THR A CA 1
ATOM 2124 C C . THR A 1 279 ? -2.863 9.873 -20.347 1.00 93.62 279 THR A C 1
ATOM 2126 O O . THR A 1 279 ? -2.695 9.764 -21.560 1.00 93.62 279 THR A O 1
ATOM 2129 N N . GLN A 1 280 ? -2.054 9.317 -19.448 1.00 93.19 280 GLN A N 1
ATOM 2130 C CA . GLN A 1 280 ? -0.980 8.375 -19.763 1.00 93.19 280 GLN A CA 1
ATOM 2131 C C . GLN A 1 280 ? -1.343 6.978 -19.262 1.00 93.19 280 GLN A C 1
ATOM 2133 O O . GLN A 1 280 ? -2.050 6.848 -18.265 1.00 93.19 280 GLN A O 1
ATOM 2138 N N . ARG A 1 281 ? -0.889 5.943 -19.971 1.00 92.38 281 ARG A N 1
ATOM 2139 C CA . ARG A 1 281 ? -1.167 4.537 -19.659 1.00 92.38 281 ARG A CA 1
ATOM 2140 C C . ARG A 1 281 ? 0.127 3.738 -19.712 1.00 92.38 281 ARG A C 1
ATOM 2142 O O . ARG A 1 281 ? 0.930 3.951 -20.617 1.00 92.38 281 ARG A O 1
ATOM 2149 N N . PHE A 1 282 ? 0.293 2.835 -18.759 1.00 88.38 282 PHE A N 1
ATOM 2150 C CA . PHE A 1 282 ? 1.431 1.930 -18.632 1.00 88.38 282 PHE A CA 1
ATOM 2151 C C . PHE A 1 282 ? 0.885 0.536 -18.353 1.00 88.38 282 PHE A C 1
ATOM 2153 O O . PHE A 1 282 ? 0.028 0.404 -17.486 1.00 88.38 282 PHE A O 1
ATOM 2160 N N . ASN A 1 283 ? 1.339 -0.492 -19.062 1.00 87.94 283 ASN A N 1
ATOM 2161 C CA . ASN A 1 283 ? 0.738 -1.821 -18.970 1.00 87.94 283 ASN A CA 1
ATOM 2162 C C . ASN A 1 283 ? 1.697 -2.838 -18.369 1.00 87.94 283 ASN A C 1
ATOM 2164 O O . ASN A 1 283 ? 2.907 -2.718 -18.502 1.00 87.94 283 ASN A O 1
ATOM 2168 N N . ASN A 1 284 ? 1.128 -3.870 -17.749 1.00 81.25 284 ASN A N 1
ATOM 2169 C CA . ASN A 1 284 ? 1.842 -5.054 -17.286 1.00 81.25 284 ASN A CA 1
ATOM 2170 C C . ASN A 1 284 ? 3.041 -4.744 -16.359 1.00 81.25 284 ASN A C 1
ATOM 2172 O O . ASN A 1 284 ? 4.168 -5.201 -16.543 1.00 81.25 284 ASN A O 1
ATOM 2176 N N . ILE A 1 285 ? 2.783 -3.967 -15.313 1.00 84.75 285 ILE A N 1
ATOM 2177 C CA . ILE A 1 285 ? 3.801 -3.519 -14.360 1.00 84.75 285 ILE A CA 1
ATOM 2178 C C . ILE A 1 285 ? 4.013 -4.593 -13.299 1.00 84.75 285 ILE A C 1
ATOM 2180 O O . ILE A 1 285 ? 3.052 -5.105 -12.730 1.00 84.75 285 ILE A O 1
ATOM 2184 N N . ALA A 1 286 ? 5.262 -4.954 -13.005 1.00 75.31 286 ALA A N 1
ATOM 2185 C CA . ALA A 1 286 ? 5.541 -5.868 -11.899 1.00 75.31 286 ALA A CA 1
ATOM 2186 C C . ALA A 1 286 ? 5.095 -5.269 -10.558 1.00 75.31 286 ALA A C 1
ATOM 2188 O O . ALA A 1 286 ? 5.238 -4.067 -10.336 1.00 75.31 286 ALA A O 1
ATOM 2189 N N . ALA A 1 287 ? 4.628 -6.118 -9.649 1.00 71.81 287 ALA A N 1
ATOM 2190 C CA . ALA A 1 287 ? 4.521 -5.744 -8.250 1.00 71.81 287 ALA A CA 1
ATOM 2191 C C . ALA A 1 287 ? 5.907 -5.587 -7.588 1.00 71.81 287 ALA A C 1
ATOM 2193 O O . ALA A 1 287 ? 6.937 -5.975 -8.139 1.00 71.81 287 ALA A O 1
ATOM 2194 N N . ASN A 1 288 ? 5.895 -5.079 -6.362 1.00 62.41 288 ASN A N 1
ATOM 2195 C CA . ASN A 1 288 ? 6.991 -4.887 -5.413 1.00 62.41 288 ASN A CA 1
ATOM 2196 C C . ASN A 1 288 ? 8.097 -3.953 -5.883 1.00 62.41 288 ASN A C 1
ATOM 2198 O O . ASN A 1 288 ? 9.280 -4.221 -5.679 1.00 62.41 288 ASN A O 1
ATOM 2202 N N . GLN A 1 289 ? 7.707 -2.834 -6.488 1.00 64.75 289 GLN A N 1
ATOM 2203 C CA . GLN A 1 289 ? 8.656 -1.825 -6.937 1.00 64.75 289 GLN A CA 1
ATOM 2204 C C . GLN A 1 289 ? 8.179 -0.401 -6.666 1.00 64.75 289 GLN A C 1
ATOM 2206 O O . GLN A 1 289 ? 6.993 -0.130 -6.471 1.00 64.75 289 GLN A O 1
ATOM 2211 N N . VAL A 1 290 ? 9.153 0.504 -6.672 1.00 66.38 290 VAL A N 1
ATOM 2212 C CA . VAL A 1 290 ? 8.951 1.946 -6.603 1.00 66.38 290 VAL A CA 1
ATOM 2213 C C . VAL A 1 290 ? 9.241 2.519 -7.981 1.00 66.38 290 VAL A C 1
ATOM 2215 O O . VAL A 1 290 ? 10.373 2.455 -8.468 1.00 66.38 290 VAL A O 1
ATOM 2218 N N . ILE A 1 291 ? 8.223 3.089 -8.609 1.00 72.75 291 ILE A N 1
ATOM 2219 C CA . ILE A 1 291 ? 8.315 3.682 -9.939 1.00 72.75 291 ILE A CA 1
ATOM 2220 C C . ILE A 1 291 ? 8.094 5.184 -9.874 1.00 72.75 291 ILE A C 1
ATOM 2222 O O . ILE A 1 291 ? 7.376 5.676 -9.017 1.00 72.75 291 ILE A O 1
ATOM 2226 N N . GLN A 1 292 ? 8.687 5.919 -10.799 1.00 80.44 292 GLN A N 1
ATOM 2227 C CA . GLN A 1 292 ? 8.433 7.326 -11.041 1.00 80.44 292 GLN A CA 1
ATOM 2228 C C . GLN A 1 292 ? 7.806 7.460 -12.426 1.00 80.44 292 GLN A C 1
ATOM 2230 O O . GLN A 1 292 ? 8.342 6.965 -13.420 1.00 80.44 292 GLN A O 1
ATOM 2235 N N . LEU A 1 293 ? 6.673 8.150 -12.487 1.00 85.62 293 LEU A N 1
ATOM 2236 C CA . LEU A 1 293 ? 5.981 8.471 -13.727 1.00 85.62 293 LEU A CA 1
ATOM 2237 C C . LEU A 1 293 ? 6.078 9.974 -13.953 1.00 85.62 293 LEU A C 1
ATOM 2239 O O . LEU A 1 293 ? 5.687 10.777 -13.103 1.00 85.62 293 LEU A O 1
ATOM 2243 N N . THR A 1 294 ? 6.621 10.351 -15.105 1.00 86.62 294 THR A N 1
ATOM 2244 C CA . THR A 1 294 ? 6.843 11.753 -15.453 1.00 86.62 294 THR A CA 1
ATOM 2245 C C . THR A 1 294 ? 5.810 12.201 -16.475 1.00 86.62 294 THR A C 1
ATOM 2247 O O . THR A 1 294 ? 5.677 11.593 -17.537 1.00 86.62 294 THR A O 1
ATOM 2250 N N . GLU A 1 295 ? 5.117 13.296 -16.177 1.00 88.38 295 GLU A N 1
ATOM 2251 C CA . GLU A 1 295 ? 4.125 13.891 -17.065 1.00 88.38 295 GLU A CA 1
ATOM 2252 C C . GLU A 1 295 ? 4.707 14.150 -18.455 1.00 88.38 295 GLU A C 1
ATOM 2254 O O . GLU A 1 295 ? 5.803 14.705 -18.590 1.00 88.38 295 GLU A O 1
ATOM 2259 N N . GLY A 1 296 ? 3.968 13.727 -19.482 1.00 82.69 296 GLY A N 1
ATOM 2260 C CA . GLY A 1 296 ? 4.361 13.874 -20.883 1.00 82.69 296 GLY A CA 1
ATOM 2261 C C . GLY A 1 296 ? 5.426 12.874 -21.345 1.00 82.69 296 GLY A C 1
ATOM 2262 O O . GLY A 1 296 ? 5.843 12.915 -22.503 1.00 82.69 296 GLY A O 1
ATOM 2263 N N . ARG A 1 297 ? 5.873 11.953 -20.479 1.00 81.12 297 ARG A N 1
ATOM 2264 C CA . ARG A 1 297 ? 6.815 10.883 -20.834 1.00 81.12 297 ARG A CA 1
ATOM 2265 C C . ARG A 1 297 ? 6.178 9.513 -20.666 1.00 81.12 297 ARG A C 1
ATOM 2267 O O . ARG A 1 297 ? 5.820 9.127 -19.560 1.00 81.12 297 ARG A O 1
ATOM 2274 N N . ASN A 1 298 ? 6.094 8.745 -21.747 1.00 73.25 298 ASN A N 1
ATOM 2275 C CA . ASN A 1 298 ? 5.678 7.340 -21.697 1.00 73.25 298 ASN A CA 1
ATOM 2276 C C . ASN A 1 298 ? 6.874 6.470 -21.293 1.00 73.25 298 ASN A C 1
ATOM 2278 O O . ASN A 1 298 ? 7.391 5.701 -22.095 1.00 73.25 298 ASN A O 1
ATOM 2282 N N . GLN A 1 299 ? 7.401 6.720 -20.096 1.00 68.75 299 GLN A N 1
ATOM 2283 C CA . GLN A 1 299 ? 8.577 6.056 -19.544 1.00 68.75 299 GLN A CA 1
ATOM 2284 C C . GLN A 1 299 ? 8.364 5.815 -18.054 1.00 68.75 299 GLN A C 1
ATOM 2286 O O . GLN A 1 299 ? 7.843 6.689 -17.356 1.00 68.75 299 GLN A O 1
ATOM 2291 N N . ILE A 1 300 ? 8.797 4.648 -17.587 1.00 65.62 300 ILE A N 1
ATOM 2292 C CA . ILE A 1 300 ? 8.821 4.287 -16.173 1.00 65.62 300 ILE A CA 1
ATOM 2293 C C . ILE A 1 300 ? 10.249 4.491 -15.674 1.00 65.62 300 ILE A C 1
ATOM 2295 O O . ILE A 1 300 ? 11.171 3.818 -16.123 1.00 65.62 300 ILE A O 1
ATOM 2299 N N . GLU A 1 301 ? 10.443 5.439 -14.761 1.00 66.00 301 GLU A N 1
ATOM 2300 C CA . GLU A 1 301 ? 11.734 5.686 -14.116 1.00 66.00 301 GLU A CA 1
ATOM 2301 C C . GLU A 1 301 ? 11.703 5.052 -12.718 1.00 66.00 301 GLU A C 1
ATOM 2303 O O . GLU A 1 301 ? 11.115 5.605 -11.804 1.00 66.00 301 GLU A O 1
ATOM 2308 N N . THR A 1 302 ? 12.294 3.886 -12.481 1.00 58.66 302 THR A N 1
ATOM 2309 C CA . THR A 1 302 ? 12.292 3.296 -11.125 1.00 58.66 302 THR A CA 1
ATOM 2310 C C . THR A 1 302 ? 13.168 4.111 -10.170 1.00 58.66 302 THR A C 1
ATOM 2312 O O . THR A 1 302 ? 14.373 4.241 -10.391 1.00 58.66 302 THR A O 1
ATOM 2315 N N . ARG A 1 303 ? 12.581 4.693 -9.114 1.00 52.16 303 ARG A N 1
ATOM 2316 C CA . ARG A 1 303 ? 13.295 5.546 -8.148 1.00 52.16 303 ARG A CA 1
ATOM 2317 C C . ARG A 1 303 ? 13.736 4.737 -6.934 1.00 52.16 303 ARG A C 1
ATOM 2319 O O . ARG A 1 303 ? 12.901 4.191 -6.221 1.00 52.16 303 ARG A O 1
ATOM 2326 N N . PHE A 1 304 ? 15.024 4.785 -6.602 1.00 48.62 304 PHE A N 1
ATOM 2327 C CA . PHE A 1 304 ? 15.501 4.362 -5.283 1.00 48.62 304 PHE A CA 1
ATOM 2328 C C . PHE A 1 304 ? 15.884 5.576 -4.441 1.00 48.62 304 PHE A C 1
ATOM 2330 O O . PHE A 1 304 ? 16.668 6.429 -4.861 1.00 48.62 304 PHE A O 1
ATOM 2337 N N . SER A 1 305 ? 15.307 5.652 -3.238 1.00 37.34 305 SER A N 1
ATOM 2338 C CA . SER A 1 305 ? 15.645 6.659 -2.233 1.00 37.34 305 SER A CA 1
ATOM 2339 C C . SER A 1 305 ? 17.140 6.616 -1.930 1.00 37.34 305 SER A C 1
ATOM 2341 O O . SER A 1 305 ? 17.675 5.602 -1.480 1.00 37.34 305 SER A O 1
ATOM 2343 N N . TYR A 1 306 ? 17.808 7.740 -2.164 1.00 35.09 306 TYR A N 1
ATOM 2344 C CA . TYR A 1 306 ? 19.213 7.941 -1.840 1.00 35.09 306 TYR A CA 1
ATOM 2345 C C . TYR A 1 306 ? 19.425 7.693 -0.333 1.00 35.09 306 TYR A C 1
ATOM 2347 O O . TYR A 1 306 ? 18.943 8.467 0.491 1.00 35.09 306 TYR A O 1
ATOM 2355 N N . GLY A 1 307 ? 20.126 6.615 0.037 1.00 35.44 307 GLY A N 1
ATOM 2356 C CA . GLY A 1 307 ? 20.614 6.406 1.408 1.00 35.44 307 GLY A CA 1
ATOM 2357 C C . GLY A 1 307 ? 19.866 5.415 2.310 1.00 35.44 307 GLY A C 1
ATOM 2358 O O . GLY A 1 307 ? 20.151 5.402 3.504 1.00 35.44 307 GLY A O 1
ATOM 2359 N N . VAL A 1 308 ? 18.975 4.558 1.798 1.00 33.91 308 VAL A N 1
ATOM 2360 C CA . VAL A 1 308 ? 18.398 3.450 2.593 1.00 33.91 308 VAL A CA 1
ATOM 2361 C C . VAL A 1 308 ? 18.915 2.101 2.099 1.00 33.91 308 VAL A C 1
ATOM 2363 O O . VAL A 1 308 ? 18.656 1.703 0.966 1.00 33.91 308 VAL A O 1
ATOM 2366 N N . SER A 1 309 ? 19.631 1.375 2.961 1.00 34.66 309 SER A N 1
ATOM 2367 C CA . SER A 1 309 ? 20.038 -0.014 2.735 1.00 34.66 309 SER A CA 1
ATOM 2368 C C . SER A 1 309 ? 18.828 -0.946 2.884 1.00 34.66 309 SER A C 1
ATOM 2370 O O . SER A 1 309 ? 18.632 -1.566 3.929 1.00 34.66 309 SER A O 1
ATOM 2372 N N . ARG A 1 310 ? 17.969 -1.012 1.867 1.00 42.91 310 ARG A N 1
ATOM 2373 C CA . ARG A 1 310 ? 16.964 -2.080 1.750 1.00 42.91 310 ARG A CA 1
ATOM 2374 C C . ARG A 1 310 ? 17.592 -3.312 1.080 1.00 42.91 310 ARG A C 1
ATOM 2376 O O . ARG A 1 310 ? 18.543 -3.141 0.312 1.00 42.91 310 ARG A O 1
ATOM 2383 N N . PRO A 1 311 ? 17.091 -4.539 1.335 1.00 38.00 311 PRO A N 1
ATOM 2384 C CA . PRO A 1 311 ? 17.401 -5.673 0.468 1.00 38.00 311 PRO A CA 1
ATOM 2385 C C . PRO A 1 311 ? 17.052 -5.261 -0.965 1.00 38.00 311 PRO A C 1
ATOM 2387 O O . PRO A 1 311 ? 15.971 -4.727 -1.209 1.00 38.00 311 PRO A O 1
ATOM 2390 N N . GLN A 1 312 ? 18.008 -5.397 -1.882 1.00 51.78 312 GLN A N 1
ATOM 2391 C CA . GLN A 1 312 ? 17.857 -4.911 -3.248 1.00 51.78 312 GLN A CA 1
ATOM 2392 C C . GLN A 1 312 ? 16.813 -5.748 -3.979 1.00 51.78 312 GLN A C 1
ATOM 2394 O O . GLN A 1 312 ? 17.112 -6.819 -4.504 1.00 51.78 312 GLN A O 1
ATOM 2399 N N . PHE A 1 313 ? 15.570 -5.273 -3.970 1.00 53.66 313 PHE A N 1
ATOM 2400 C CA . PHE A 1 313 ? 14.536 -5.809 -4.836 1.00 53.66 313 PHE A CA 1
ATOM 2401 C C . PHE A 1 313 ? 14.952 -5.573 -6.295 1.00 53.66 313 PHE A C 1
ATOM 2403 O O . PHE A 1 313 ? 15.417 -4.473 -6.614 1.00 53.66 313 PHE A O 1
ATOM 2410 N N . PRO A 1 314 ? 14.824 -6.583 -7.174 1.00 65.06 314 PRO A N 1
ATOM 2411 C CA . PRO A 1 314 ? 15.109 -6.413 -8.589 1.00 65.06 314 PRO A CA 1
ATOM 2412 C C . PRO A 1 314 ? 14.254 -5.296 -9.200 1.00 65.06 314 PRO A C 1
ATOM 2414 O O . PRO A 1 314 ? 13.057 -5.218 -8.935 1.00 65.06 314 PRO A O 1
ATOM 2417 N N . VAL A 1 315 ? 14.853 -4.468 -10.051 1.00 74.44 315 VAL A N 1
ATOM 2418 C CA . VAL A 1 315 ? 14.135 -3.567 -10.958 1.00 74.44 315 VAL A CA 1
ATOM 2419 C C . VAL A 1 315 ? 13.548 -4.414 -12.073 1.00 74.44 315 VAL A C 1
ATOM 2421 O O . VAL A 1 315 ? 14.293 -5.097 -12.773 1.00 74.44 315 VAL A O 1
ATOM 2424 N N . LEU A 1 316 ? 12.230 -4.406 -12.232 1.00 78.56 316 LEU A N 1
ATOM 2425 C CA . LEU A 1 316 ? 11.547 -5.267 -13.191 1.00 78.56 316 LEU A CA 1
ATOM 2426 C C . LEU A 1 316 ? 10.791 -4.414 -14.208 1.00 78.56 316 LEU A C 1
ATOM 2428 O O . LEU A 1 316 ? 9.895 -3.657 -13.834 1.00 78.56 316 LEU A O 1
ATOM 2432 N N . GLY A 1 317 ? 11.129 -4.597 -15.481 1.00 76.94 317 GLY A N 1
ATOM 2433 C CA . GLY A 1 317 ? 10.356 -4.117 -16.614 1.00 76.94 317 GLY A CA 1
ATOM 2434 C C . GLY A 1 317 ? 9.008 -4.826 -16.745 1.00 76.94 317 GLY A C 1
ATOM 2435 O O . GLY A 1 317 ? 8.551 -5.606 -15.890 1.00 76.94 317 GLY A O 1
ATOM 2436 N N . THR A 1 318 ? 8.345 -4.500 -17.831 1.00 78.50 318 THR A N 1
ATOM 2437 C CA . THR A 1 318 ? 6.998 -4.872 -18.215 1.00 78.50 318 THR A CA 1
ATOM 2438 C C . THR A 1 318 ? 7.052 -6.065 -19.174 1.00 78.50 318 THR A C 1
ATOM 2440 O O . THR A 1 318 ? 7.781 -7.019 -18.915 1.00 78.50 318 THR A O 1
ATOM 2443 N N . LEU A 1 319 ? 6.180 -6.124 -20.180 1.00 80.31 319 LEU A N 1
ATOM 2444 C CA . LEU A 1 319 ? 6.319 -7.046 -21.322 1.00 80.31 319 LEU A CA 1
ATOM 2445 C C . LEU A 1 319 ? 6.421 -6.258 -22.647 1.00 80.31 319 LEU A C 1
ATOM 2447 O O . LEU A 1 319 ? 6.355 -6.868 -23.714 1.00 80.31 319 LEU A O 1
ATOM 2451 N N . ASP A 1 320 ? 6.513 -4.930 -22.552 1.00 82.94 320 ASP A N 1
ATOM 2452 C CA . ASP A 1 320 ? 6.669 -3.978 -23.647 1.00 82.94 320 ASP A CA 1
ATOM 2453 C C . ASP A 1 320 ? 8.061 -3.324 -23.537 1.00 82.94 320 ASP A C 1
ATOM 2455 O O . ASP A 1 320 ? 8.713 -3.441 -22.509 1.00 82.94 320 ASP A O 1
ATOM 2459 N N . ASP A 1 321 ? 8.488 -2.578 -24.559 1.00 85.81 321 ASP A N 1
ATOM 2460 C CA . ASP A 1 321 ? 9.799 -1.911 -24.584 1.00 85.81 321 ASP A CA 1
ATOM 2461 C C . ASP A 1 321 ? 10.003 -0.926 -23.411 1.00 85.81 321 ASP A C 1
ATOM 2463 O O . ASP A 1 321 ? 9.380 0.146 -23.343 1.00 85.81 321 ASP A O 1
ATOM 2467 N N . ASP A 1 322 ? 10.959 -1.223 -22.535 1.00 82.06 322 ASP A N 1
ATOM 2468 C CA . ASP A 1 322 ? 11.232 -0.452 -21.329 1.00 82.06 322 ASP A CA 1
ATOM 2469 C C . ASP A 1 322 ? 12.522 0.368 -21.375 1.00 82.06 322 ASP A C 1
ATOM 2471 O O . ASP A 1 322 ? 13.453 0.167 -22.157 1.00 82.06 322 ASP A O 1
ATOM 2475 N N . ARG A 1 323 ? 12.612 1.351 -20.472 1.00 82.69 323 ARG A N 1
ATOM 2476 C CA . ARG A 1 323 ? 13.861 2.073 -20.194 1.00 82.69 323 ARG A CA 1
ATOM 2477 C C . ARG A 1 323 ? 14.172 2.034 -18.708 1.00 82.69 323 ARG A C 1
ATOM 2479 O O . ARG A 1 323 ? 13.804 2.944 -17.973 1.00 82.69 323 ARG A O 1
ATOM 2486 N N . LEU A 1 324 ? 14.900 1.011 -18.284 1.00 83.38 324 LEU A N 1
ATOM 2487 C CA . LEU A 1 324 ? 15.293 0.813 -16.896 1.00 83.38 324 LEU A CA 1
ATOM 2488 C C . LEU A 1 324 ? 16.610 1.532 -16.587 1.00 83.38 324 LEU A C 1
ATOM 2490 O O . LEU A 1 324 ? 17.592 1.448 -17.333 1.00 83.38 324 LEU A O 1
ATOM 2494 N N . MET A 1 325 ? 16.640 2.245 -15.463 1.00 83.50 325 MET A N 1
ATOM 2495 C CA . MET A 1 325 ? 17.813 2.986 -15.011 1.00 83.50 325 MET A CA 1
ATOM 2496 C C . MET A 1 325 ? 18.122 2.663 -13.551 1.00 83.50 325 MET A C 1
ATOM 2498 O O . MET A 1 325 ? 17.283 2.854 -12.675 1.00 83.50 325 MET A O 1
ATOM 2502 N N . GLY A 1 326 ? 19.343 2.189 -13.323 1.00 76.62 326 GLY A N 1
ATOM 2503 C CA . GLY A 1 326 ? 19.936 1.949 -12.020 1.00 76.62 326 GLY A CA 1
ATOM 2504 C C . GLY A 1 326 ? 20.477 3.230 -11.386 1.00 76.62 326 GLY A C 1
ATOM 2505 O O . GLY A 1 326 ? 20.137 4.351 -11.775 1.00 76.62 326 GLY A O 1
ATOM 2506 N N . THR A 1 327 ? 21.313 3.057 -10.374 1.00 74.50 327 THR A N 1
ATOM 2507 C CA . THR A 1 327 ? 21.786 4.095 -9.453 1.00 74.50 327 THR A CA 1
ATOM 2508 C C . THR A 1 327 ? 23.304 4.031 -9.292 1.00 74.50 327 THR A C 1
ATOM 2510 O O . THR A 1 327 ? 23.971 3.303 -9.998 1.00 74.50 327 THR A O 1
ATOM 2513 N N . GLY A 1 328 ? 23.886 4.782 -8.352 1.00 79.19 328 GLY A N 1
ATOM 2514 C CA . GLY A 1 328 ? 25.314 4.667 -8.023 1.00 79.19 328 GLY A CA 1
ATOM 2515 C C . GLY A 1 328 ? 25.682 3.508 -7.081 1.00 79.19 328 GLY A C 1
ATOM 2516 O O . GLY A 1 328 ? 26.784 3.521 -6.532 1.00 79.19 328 GLY A O 1
ATOM 2517 N N . VAL A 1 329 ? 24.766 2.574 -6.820 1.00 81.00 329 VAL A N 1
ATOM 2518 C CA . VAL A 1 329 ? 24.996 1.355 -6.030 1.00 81.00 329 VAL A CA 1
ATOM 2519 C C . VAL A 1 329 ? 24.595 0.140 -6.858 1.00 81.00 329 VAL A C 1
ATOM 2521 O O . VAL A 1 329 ? 23.788 0.290 -7.762 1.00 81.00 329 VAL A O 1
ATOM 2524 N N . ASN A 1 330 ? 25.073 -1.050 -6.474 1.00 83.12 330 ASN A N 1
ATOM 2525 C CA . ASN A 1 330 ? 24.731 -2.320 -7.124 1.00 83.12 330 ASN A CA 1
ATOM 2526 C C . ASN A 1 330 ? 23.225 -2.421 -7.414 1.00 83.12 330 ASN A C 1
ATOM 2528 O O . ASN A 1 330 ? 22.409 -2.025 -6.584 1.00 83.12 330 ASN A O 1
ATOM 2532 N N . ASN A 1 331 ? 22.838 -2.967 -8.553 1.00 79.88 331 ASN A N 1
ATOM 2533 C CA . ASN A 1 331 ? 21.446 -3.142 -8.929 1.00 79.88 331 ASN A CA 1
ATOM 2534 C C . ASN A 1 331 ? 21.237 -4.508 -9.581 1.00 79.88 331 ASN A C 1
ATOM 2536 O O . ASN A 1 331 ? 22.094 -5.006 -10.296 1.00 79.88 331 ASN A O 1
ATOM 2540 N N . ILE A 1 332 ? 20.066 -5.107 -9.375 1.00 86.12 332 ILE A N 1
ATOM 2541 C CA . ILE A 1 332 ? 19.600 -6.245 -10.175 1.00 86.12 332 ILE A CA 1
ATOM 2542 C C . ILE A 1 332 ? 18.460 -5.713 -11.033 1.00 86.12 332 ILE A C 1
ATOM 2544 O O . ILE A 1 332 ? 17.482 -5.226 -10.477 1.00 86.12 332 ILE A O 1
ATOM 2548 N N . MET A 1 333 ? 18.575 -5.771 -12.357 1.00 88.44 333 MET A N 1
ATOM 2549 C CA . MET A 1 333 ? 17.555 -5.286 -13.289 1.00 88.44 333 MET A CA 1
ATOM 2550 C C . MET A 1 333 ? 17.168 -6.367 -14.291 1.00 88.44 333 MET A C 1
ATOM 2552 O O . MET A 1 333 ? 18.023 -7.130 -14.735 1.00 88.44 333 MET A O 1
ATOM 2556 N N . ASN A 1 334 ? 15.887 -6.430 -14.647 1.00 90.00 334 ASN A N 1
ATOM 2557 C CA . ASN A 1 334 ? 15.343 -7.380 -15.610 1.00 90.00 334 ASN A CA 1
ATOM 2558 C C . ASN A 1 334 ? 14.313 -6.692 -16.516 1.00 90.00 334 ASN A C 1
ATOM 2560 O O . ASN A 1 334 ? 13.256 -6.318 -16.013 1.00 90.00 334 ASN A O 1
ATOM 2564 N N . GLY A 1 335 ? 14.630 -6.524 -17.801 1.00 88.75 335 GLY A N 1
ATOM 2565 C CA . GLY A 1 335 ? 13.753 -5.927 -18.818 1.00 88.75 335 GLY A CA 1
ATOM 2566 C C . GLY A 1 335 ? 12.522 -6.784 -19.118 1.00 88.75 335 GLY A C 1
ATOM 2567 O O . GLY A 1 335 ? 11.399 -6.298 -19.078 1.00 88.75 335 GLY A O 1
ATOM 2568 N N . ARG A 1 336 ? 12.727 -8.106 -19.138 1.00 89.94 336 ARG A N 1
ATOM 2569 C CA . ARG A 1 336 ? 11.754 -9.186 -19.360 1.00 89.94 336 ARG A CA 1
ATOM 2570 C C . ARG A 1 336 ? 11.415 -9.417 -20.821 1.00 89.94 336 ARG A C 1
ATOM 2572 O O . ARG A 1 336 ? 11.954 -10.360 -21.381 1.00 89.94 336 ARG A O 1
ATOM 2579 N N . ALA A 1 337 ? 10.419 -8.749 -21.377 1.00 88.19 337 ALA A N 1
ATOM 2580 C CA . ALA A 1 337 ? 10.066 -8.909 -22.781 1.00 88.19 337 ALA A CA 1
ATOM 2581 C C . ALA A 1 337 ? 9.862 -7.526 -23.378 1.00 88.19 337 ALA A C 1
ATOM 2583 O O . ALA A 1 337 ? 9.323 -6.675 -22.682 1.00 88.19 337 ALA A O 1
ATOM 2584 N N . GLY A 1 338 ? 10.206 -7.366 -24.651 1.00 90.25 338 GLY A N 1
ATOM 2585 C CA . GLY A 1 338 ? 10.252 -6.061 -25.302 1.00 90.25 338 GLY A CA 1
ATOM 2586 C C . GLY A 1 338 ? 11.691 -5.692 -25.646 1.00 90.25 338 GLY A C 1
ATOM 2587 O O . GLY A 1 338 ? 12.631 -6.341 -25.202 1.00 90.25 338 GLY A O 1
ATOM 2588 N N . ASP A 1 339 ? 11.862 -4.677 -26.486 1.00 94.31 339 ASP A N 1
ATOM 2589 C CA . ASP A 1 339 ? 13.184 -4.171 -26.854 1.00 94.31 339 ASP A CA 1
ATOM 2590 C C . ASP A 1 339 ? 13.655 -3.167 -25.786 1.00 94.31 339 ASP A C 1
ATOM 2592 O O . ASP A 1 339 ? 13.416 -1.952 -25.878 1.00 94.31 339 ASP A O 1
ATOM 2596 N N . ASP A 1 340 ? 14.327 -3.655 -24.743 1.00 94.25 340 ASP A N 1
ATOM 2597 C CA . ASP A 1 340 ? 14.552 -2.875 -23.531 1.00 94.25 340 ASP A CA 1
ATOM 2598 C C . ASP A 1 340 ? 15.847 -2.053 -23.560 1.00 94.25 340 ASP A C 1
ATOM 2600 O O . ASP A 1 340 ? 16.854 -2.367 -24.189 1.00 94.25 340 ASP A O 1
ATOM 2604 N N . THR A 1 341 ? 15.876 -0.944 -22.821 1.00 93.25 341 THR A N 1
ATOM 2605 C CA . THR A 1 341 ? 17.089 -0.164 -22.541 1.00 93.25 341 THR A CA 1
ATOM 2606 C C . THR A 1 341 ? 17.418 -0.232 -21.053 1.00 93.25 341 THR A C 1
ATOM 2608 O O . THR A 1 341 ? 16.789 0.468 -20.265 1.00 93.25 341 THR A O 1
ATOM 2611 N N . LEU A 1 342 ? 18.458 -0.971 -20.665 1.00 93.44 342 LEU A N 1
ATOM 2612 C CA . LEU A 1 342 ? 18.914 -1.103 -19.274 1.00 93.44 342 LEU A CA 1
ATOM 2613 C C . LEU A 1 342 ? 20.215 -0.320 -19.045 1.00 93.44 342 LEU A C 1
ATOM 2615 O O . LEU A 1 342 ? 21.181 -0.467 -19.798 1.00 93.44 342 LEU A O 1
ATOM 2619 N N . LYS A 1 343 ? 20.268 0.517 -18.000 1.00 91.88 343 LYS A N 1
ATOM 2620 C CA . LYS A 1 343 ? 21.460 1.318 -17.651 1.00 91.88 343 LYS A CA 1
ATOM 2621 C C . LYS A 1 343 ? 21.787 1.273 -16.160 1.00 91.88 343 LYS A C 1
ATOM 2623 O O . LYS A 1 343 ? 21.133 1.990 -15.412 1.00 91.88 343 LYS A O 1
ATOM 2628 N N . GLY A 1 344 ? 22.799 0.512 -15.747 1.00 87.62 344 GLY A N 1
ATOM 2629 C CA . GLY A 1 344 ? 23.189 0.320 -14.340 1.00 87.62 344 GLY A CA 1
ATOM 2630 C C . GLY A 1 344 ? 23.678 1.585 -13.625 1.00 87.62 344 GLY A C 1
ATOM 2631 O O . GLY A 1 344 ? 23.243 1.884 -12.525 1.00 87.62 344 GLY A O 1
ATOM 2632 N N . GLN A 1 345 ? 24.410 2.441 -14.342 1.00 88.12 345 GLN A N 1
ATOM 2633 C CA . GLN A 1 345 ? 25.076 3.657 -13.847 1.00 88.12 345 GLN A CA 1
ATOM 2634 C C . GLN A 1 345 ? 26.342 3.383 -13.029 1.00 88.12 345 GLN A C 1
ATOM 2636 O O . GLN A 1 345 ? 27.427 3.576 -13.575 1.00 88.12 345 GLN A O 1
ATOM 2641 N N . GLY A 1 346 ? 26.251 3.060 -11.741 1.00 85.50 346 GLY A N 1
ATOM 2642 C CA . GLY A 1 346 ? 27.414 2.858 -10.881 1.00 85.50 346 GLY A CA 1
ATOM 2643 C C . GLY A 1 346 ? 27.187 1.779 -9.824 1.00 85.50 346 GLY A C 1
ATOM 2644 O O . GLY A 1 346 ? 26.087 1.632 -9.326 1.00 85.50 346 GLY A O 1
ATOM 2645 N N . GLY A 1 347 ? 28.244 1.095 -9.394 1.00 87.81 347 GLY A N 1
ATOM 2646 C CA . GLY A 1 347 ? 28.123 -0.108 -8.568 1.00 87.81 347 GLY A CA 1
ATOM 2647 C C . GLY A 1 347 ? 28.261 -1.371 -9.416 1.00 87.81 347 GLY A C 1
ATOM 2648 O O . GLY A 1 347 ? 28.479 -1.286 -10.611 1.00 87.81 347 GLY A O 1
ATOM 2649 N N . ASN A 1 348 ? 28.232 -2.539 -8.777 1.00 89.88 348 ASN A N 1
ATOM 2650 C CA . ASN A 1 348 ? 28.320 -3.827 -9.464 1.00 89.88 348 ASN A CA 1
ATOM 2651 C C . ASN A 1 348 ? 26.912 -4.338 -9.768 1.00 89.88 348 ASN A C 1
ATOM 2653 O O . ASN A 1 348 ? 26.234 -4.856 -8.872 1.00 89.88 348 ASN A O 1
ATOM 2657 N N . ASP A 1 349 ? 26.489 -4.187 -11.011 1.00 92.12 349 ASP A N 1
ATOM 2658 C CA . ASP A 1 349 ? 25.118 -4.430 -11.431 1.00 92.12 349 ASP A CA 1
ATOM 2659 C C . ASP A 1 349 ? 24.933 -5.819 -12.054 1.00 92.12 349 ASP A C 1
ATOM 2661 O O . ASP A 1 349 ? 25.865 -6.467 -12.514 1.00 92.12 349 ASP A O 1
ATOM 2665 N N . THR A 1 350 ? 23.701 -6.316 -12.072 1.00 93.25 350 THR A N 1
ATOM 2666 C CA . THR A 1 350 ? 23.266 -7.489 -12.835 1.00 93.25 350 THR A CA 1
ATOM 2667 C C . THR A 1 350 ? 22.112 -7.061 -13.723 1.00 93.25 350 THR A C 1
ATOM 2669 O O . THR A 1 350 ? 21.010 -6.829 -13.231 1.00 93.25 350 THR A O 1
ATOM 2672 N N . LEU A 1 351 ? 22.364 -6.925 -15.023 1.00 95.00 351 LEU A N 1
ATOM 2673 C CA . LEU A 1 351 ? 21.393 -6.480 -16.017 1.00 95.00 351 LEU A CA 1
ATOM 2674 C C . LEU A 1 351 ? 20.965 -7.668 -16.876 1.00 95.00 351 LEU A C 1
ATOM 2676 O O . LEU A 1 351 ? 21.792 -8.274 -17.555 1.00 95.00 351 LEU A O 1
ATOM 2680 N N . LEU A 1 352 ? 19.677 -7.990 -16.841 1.00 95.88 352 LEU A N 1
ATOM 2681 C CA . LEU A 1 352 ? 19.046 -9.041 -17.632 1.00 95.88 352 LEU A CA 1
ATOM 2682 C C . LEU A 1 352 ? 18.116 -8.365 -18.649 1.00 95.88 352 LEU A C 1
ATOM 2684 O O . LEU A 1 352 ? 17.149 -7.742 -18.231 1.00 95.88 352 LEU A O 1
ATOM 2688 N N . GLY A 1 353 ? 18.406 -8.444 -19.944 1.00 94.31 353 GLY A N 1
ATOM 2689 C CA . GLY A 1 353 ? 17.559 -7.889 -21.005 1.00 94.31 353 GLY A CA 1
ATOM 2690 C C . GLY A 1 353 ? 16.242 -8.656 -21.078 1.00 94.31 353 GLY A C 1
ATOM 2691 O O . GLY A 1 353 ? 15.232 -8.200 -20.559 1.00 94.31 353 GLY A O 1
ATOM 2692 N N . GLY A 1 354 ? 16.306 -9.918 -21.492 1.00 94.38 354 GLY A N 1
ATOM 2693 C CA . GLY A 1 354 ? 15.165 -10.819 -21.523 1.00 94.38 354 GLY A CA 1
ATOM 2694 C C . GLY A 1 354 ? 14.886 -11.310 -22.937 1.00 94.38 354 GLY A C 1
ATOM 2695 O O . GLY A 1 354 ? 15.749 -11.939 -23.540 1.00 94.38 354 GLY A O 1
ATOM 2696 N N . ASN A 1 355 ? 13.656 -11.152 -23.414 1.00 94.19 355 ASN A N 1
ATOM 2697 C CA . ASN A 1 355 ? 13.265 -11.433 -24.792 1.00 94.19 355 ASN A CA 1
ATOM 2698 C C . ASN A 1 355 ? 13.099 -10.109 -25.547 1.00 94.19 355 ASN A C 1
ATOM 2700 O O . ASN A 1 355 ? 12.274 -9.311 -25.131 1.00 94.19 355 ASN A O 1
ATOM 2704 N N . GLY A 1 356 ? 13.710 -9.961 -26.715 1.00 95.56 356 GLY A N 1
ATOM 2705 C CA . GLY A 1 356 ? 13.672 -8.729 -27.505 1.00 95.56 356 GLY A CA 1
ATOM 2706 C C . GLY A 1 356 ? 15.082 -8.283 -27.868 1.00 95.56 356 GLY A C 1
ATOM 2707 O O . GLY A 1 356 ? 16.057 -8.917 -27.481 1.00 95.56 356 GLY A O 1
ATOM 2708 N N . ASP A 1 357 ? 15.197 -7.236 -28.678 1.00 97.25 357 ASP A N 1
ATOM 2709 C CA . ASP A 1 357 ? 16.483 -6.665 -29.071 1.00 97.25 357 ASP A CA 1
ATOM 2710 C C . ASP A 1 357 ? 16.927 -5.622 -28.025 1.00 97.25 357 ASP A C 1
ATOM 2712 O O . ASP A 1 357 ? 16.639 -4.425 -28.140 1.00 97.25 357 ASP A O 1
ATOM 2716 N N . ASP A 1 358 ? 17.674 -6.061 -27.009 1.00 97.56 358 ASP A N 1
ATOM 2717 C CA . ASP A 1 358 ? 17.957 -5.242 -25.831 1.00 97.56 358 ASP A CA 1
ATOM 2718 C C . ASP A 1 358 ? 19.193 -4.337 -25.976 1.00 97.56 358 ASP A C 1
ATOM 2720 O O . ASP A 1 358 ? 20.152 -4.595 -26.709 1.00 97.56 358 ASP A O 1
ATOM 2724 N N . TYR A 1 359 ? 19.228 -3.247 -25.210 1.00 96.69 359 TYR A N 1
ATOM 2725 C CA . TYR A 1 359 ? 20.343 -2.308 -25.115 1.00 96.69 359 TYR A CA 1
ATOM 2726 C C . TYR A 1 359 ? 20.816 -2.176 -23.663 1.00 96.69 359 TYR A C 1
ATOM 2728 O O . TYR A 1 359 ? 20.191 -1.490 -22.853 1.00 96.69 359 TYR A O 1
ATOM 2736 N N . LEU A 1 360 ? 21.971 -2.767 -23.344 1.00 96.88 360 LEU A N 1
ATOM 2737 C CA . LEU A 1 360 ? 22.501 -2.854 -21.980 1.00 96.88 360 LEU A CA 1
ATOM 2738 C C . LEU A 1 360 ? 23.765 -2.004 -21.799 1.00 96.88 360 LEU A C 1
ATOM 2740 O O . LEU A 1 360 ? 24.741 -2.136 -22.541 1.00 96.88 360 LEU A O 1
ATOM 2744 N N . VAL A 1 361 ? 23.767 -1.143 -20.781 1.00 95.19 361 VAL A N 1
ATOM 2745 C CA . VAL A 1 361 ? 24.928 -0.362 -20.329 1.00 95.19 361 VAL A CA 1
ATOM 2746 C C . VAL A 1 361 ? 25.140 -0.668 -18.849 1.00 95.19 361 VAL A C 1
ATOM 2748 O O . VAL A 1 361 ? 24.322 -0.236 -18.044 1.00 95.19 361 VAL A O 1
ATOM 2751 N N . GLY A 1 362 ? 26.223 -1.360 -18.493 1.00 92.12 362 GLY A N 1
ATOM 2752 C CA . GLY A 1 362 ? 26.591 -1.602 -17.091 1.00 92.12 362 GLY A CA 1
ATOM 2753 C C . GLY A 1 362 ? 26.849 -0.286 -16.359 1.00 92.12 362 GLY A C 1
ATOM 2754 O O . GLY A 1 362 ? 25.960 0.280 -15.731 1.00 92.12 362 GLY A O 1
ATOM 2755 N N . GLY A 1 363 ? 27.996 0.330 -16.621 1.00 91.25 363 GLY A N 1
ATOM 2756 C CA . GLY A 1 363 ? 28.326 1.633 -16.054 1.00 91.25 363 GLY A CA 1
ATOM 2757 C C . GLY A 1 363 ? 29.671 1.569 -15.359 1.00 91.25 363 GLY A C 1
ATOM 2758 O O . GLY A 1 363 ? 30.594 0.966 -15.885 1.00 91.25 363 GLY A O 1
ATOM 2759 N N . VAL A 1 364 ? 29.829 2.277 -14.242 1.00 89.81 364 VAL A N 1
ATOM 2760 C CA . VAL A 1 364 ? 31.027 2.196 -13.400 1.00 89.81 364 VAL A CA 1
ATOM 2761 C C . VAL A 1 364 ? 30.863 1.049 -12.411 1.00 89.81 364 VAL A C 1
ATOM 2763 O O . VAL A 1 364 ? 30.073 1.170 -11.490 1.00 89.81 364 VAL A O 1
ATOM 2766 N N . GLY A 1 365 ? 31.698 0.026 -12.493 1.00 90.38 365 GLY A N 1
ATOM 2767 C CA . GLY A 1 365 ? 31.674 -1.119 -11.595 1.00 90.38 365 GLY A CA 1
ATOM 2768 C C . GLY A 1 365 ? 32.047 -2.391 -12.332 1.00 90.38 365 GLY A C 1
ATOM 2769 O O . GLY A 1 365 ? 32.598 -2.343 -13.425 1.00 90.38 365 GLY A O 1
ATOM 2770 N N . SER A 1 366 ? 31.867 -3.532 -11.675 1.00 92.62 366 SER A N 1
ATOM 2771 C CA . SER A 1 366 ? 32.016 -4.844 -12.308 1.00 92.62 366 SER A CA 1
ATOM 2772 C C . SER A 1 366 ? 30.636 -5.451 -12.487 1.00 92.62 366 SER A C 1
ATOM 2774 O O . SER A 1 366 ? 30.070 -5.972 -11.523 1.00 92.62 366 SER A O 1
ATOM 2776 N N . ASP A 1 367 ? 30.115 -5.352 -13.705 1.00 94.81 367 ASP A N 1
ATOM 2777 C CA . ASP A 1 367 ? 28.720 -5.668 -14.003 1.00 94.81 367 ASP A CA 1
ATOM 2778 C C . ASP A 1 367 ? 28.558 -7.059 -14.627 1.00 94.81 367 ASP A C 1
ATOM 2780 O O . ASP A 1 367 ? 29.447 -7.565 -15.308 1.00 94.81 367 ASP A O 1
ATOM 2784 N N . ILE A 1 368 ? 27.398 -7.683 -14.444 1.00 95.25 368 ILE A N 1
ATOM 2785 C CA . ILE A 1 368 ? 26.963 -8.873 -15.179 1.00 95.25 368 ILE A CA 1
ATOM 2786 C C . ILE A 1 368 ? 25.887 -8.429 -16.161 1.00 95.25 368 ILE A C 1
ATOM 2788 O O . ILE A 1 368 ? 24.824 -7.971 -15.755 1.00 95.25 368 ILE A O 1
ATOM 2792 N N . LEU A 1 369 ? 26.146 -8.576 -17.456 1.00 97.12 369 LEU A N 1
ATOM 2793 C CA . LEU A 1 369 ? 25.223 -8.208 -18.524 1.00 97.12 369 LEU A CA 1
ATOM 2794 C C . LEU A 1 369 ? 24.776 -9.465 -19.264 1.00 97.12 369 LEU A C 1
ATOM 2796 O O . LEU A 1 369 ? 25.594 -10.177 -19.843 1.00 97.12 369 LEU A O 1
ATOM 2800 N N . ARG A 1 370 ? 23.475 -9.724 -19.297 1.00 97.12 370 ARG A N 1
ATOM 2801 C CA . ARG A 1 370 ? 22.878 -10.816 -20.062 1.00 97.12 370 ARG A CA 1
ATOM 2802 C C . ARG A 1 370 ? 21.789 -10.238 -20.945 1.00 97.12 370 ARG A C 1
ATOM 2804 O O . ARG A 1 370 ? 20.812 -9.739 -20.411 1.00 97.12 370 ARG A O 1
ATOM 2811 N N . GLY A 1 371 ? 21.981 -10.303 -22.258 1.00 94.50 371 GLY A N 1
ATOM 2812 C CA . GLY A 1 371 ? 21.004 -9.842 -23.248 1.00 94.50 371 GLY A CA 1
ATOM 2813 C C . GLY A 1 371 ? 19.785 -10.749 -23.214 1.00 94.50 371 GLY A C 1
ATOM 2814 O O . GLY A 1 371 ? 18.847 -10.477 -22.485 1.00 94.50 371 GLY A O 1
ATOM 2815 N N . GLY A 1 372 ? 19.903 -11.944 -23.778 1.00 95.00 372 GLY A N 1
ATOM 2816 C CA . GLY A 1 372 ? 18.890 -12.980 -23.634 1.00 95.00 372 GLY A CA 1
ATOM 2817 C C . GLY A 1 372 ? 18.526 -13.538 -24.994 1.00 95.00 372 GLY A C 1
ATOM 2818 O O . GLY A 1 372 ? 19.394 -14.080 -25.669 1.00 95.00 372 GLY A O 1
ATOM 2819 N N . ALA A 1 373 ? 17.247 -13.520 -25.351 1.00 94.44 373 ALA A N 1
ATOM 2820 C CA . ALA A 1 373 ? 16.790 -13.930 -26.670 1.00 94.44 373 ALA A CA 1
ATOM 2821 C C . ALA A 1 373 ? 16.533 -12.694 -27.532 1.00 94.44 373 ALA A C 1
ATOM 2823 O O . ALA A 1 373 ? 15.617 -11.949 -27.229 1.00 94.44 373 ALA A O 1
ATOM 2824 N N . GLY A 1 374 ? 17.243 -12.550 -28.647 1.00 95.25 374 GLY A N 1
ATOM 2825 C CA . GLY A 1 374 ? 17.108 -11.404 -29.547 1.00 95.25 374 GLY A CA 1
ATOM 2826 C C . GLY A 1 374 ? 18.460 -11.018 -30.131 1.00 95.25 374 GLY A C 1
ATOM 2827 O O . GLY A 1 374 ? 19.374 -11.846 -30.148 1.00 95.25 374 GLY A O 1
ATOM 2828 N N . ASN A 1 375 ? 18.560 -9.805 -30.669 1.00 97.50 375 ASN A N 1
ATOM 2829 C CA . ASN A 1 375 ? 19.797 -9.198 -31.153 1.00 97.50 375 ASN A CA 1
ATOM 2830 C C . ASN A 1 375 ? 20.252 -8.092 -30.194 1.00 97.50 375 ASN A C 1
ATOM 2832 O O . ASN A 1 375 ? 19.942 -6.907 -30.372 1.00 97.50 375 ASN A O 1
ATOM 2836 N N . ASP A 1 376 ? 21.056 -8.464 -29.205 1.00 97.88 376 ASP A N 1
ATOM 2837 C CA . ASP A 1 376 ? 21.331 -7.590 -28.072 1.00 97.88 376 ASP A CA 1
ATOM 2838 C C . ASP A 1 376 ? 22.546 -6.684 -28.288 1.00 97.88 376 ASP A C 1
ATOM 2840 O O . ASP A 1 376 ? 23.504 -6.983 -29.005 1.00 97.88 376 ASP A O 1
ATOM 2844 N N . SER A 1 377 ? 22.530 -5.524 -27.640 1.00 97.06 377 SER A N 1
ATOM 2845 C CA . SER A 1 377 ? 23.545 -4.480 -27.749 1.00 97.06 377 SER A CA 1
ATOM 2846 C C . SER A 1 377 ? 24.183 -4.186 -26.394 1.00 97.06 377 SER A C 1
ATOM 2848 O O . SER A 1 377 ? 23.641 -3.429 -25.593 1.00 97.06 377 SER A O 1
ATOM 2850 N N . PHE A 1 378 ? 25.393 -4.697 -26.173 1.00 95.88 378 PHE A N 1
ATOM 2851 C CA . PHE A 1 378 ? 26.174 -4.458 -24.956 1.00 95.88 378 PHE A CA 1
ATOM 2852 C C . PHE A 1 378 ? 27.091 -3.254 -25.139 1.00 95.88 378 PHE A C 1
ATOM 2854 O O . PHE A 1 378 ? 27.936 -3.237 -26.038 1.00 95.88 378 PHE A O 1
ATOM 2861 N N . VAL A 1 379 ? 26.938 -2.223 -24.312 1.00 93.62 379 VAL A N 1
ATOM 2862 C CA . VAL A 1 379 ? 27.600 -0.934 -24.526 1.00 93.62 379 VAL A CA 1
ATOM 2863 C C . VAL A 1 379 ? 28.591 -0.617 -23.420 1.00 93.62 379 VAL A C 1
ATOM 2865 O O . VAL A 1 379 ? 28.219 -0.377 -22.276 1.00 93.62 379 VAL A O 1
ATOM 2868 N N . PHE A 1 380 ? 29.854 -0.476 -23.816 1.00 88.62 380 PHE A N 1
ATOM 2869 C CA . PHE A 1 380 ? 30.958 -0.107 -22.939 1.00 88.62 380 PHE A CA 1
ATOM 2870 C C . PHE A 1 380 ? 31.348 1.350 -23.143 1.00 88.62 380 PHE A C 1
ATOM 2872 O O . PHE A 1 380 ? 31.640 1.787 -24.263 1.00 88.62 380 PHE A O 1
ATOM 2879 N N . ILE A 1 381 ? 31.386 2.109 -22.049 1.00 81.00 381 ILE A N 1
ATOM 2880 C CA . ILE A 1 381 ? 31.817 3.508 -22.044 1.00 81.00 381 ILE A CA 1
ATOM 2881 C C . ILE A 1 381 ? 33.272 3.554 -21.579 1.00 81.00 381 ILE A C 1
ATOM 2883 O O . ILE A 1 381 ? 33.584 3.145 -20.471 1.00 81.00 381 ILE A O 1
ATOM 2887 N N . THR A 1 382 ? 34.183 4.100 -22.387 1.00 68.12 382 THR A N 1
ATOM 2888 C CA . THR A 1 382 ? 35.642 3.994 -22.148 1.00 68.12 382 THR A CA 1
ATOM 2889 C C . THR A 1 382 ? 36.178 4.667 -20.871 1.00 68.12 382 THR A C 1
ATOM 2891 O O . THR A 1 382 ? 37.365 4.542 -20.589 1.00 68.12 382 THR A O 1
ATOM 2894 N N . LYS A 1 383 ? 35.356 5.430 -20.137 1.00 68.69 383 LYS A N 1
ATOM 2895 C CA . LYS A 1 383 ? 35.701 6.040 -18.834 1.00 68.69 383 LYS A CA 1
ATOM 2896 C C . LYS A 1 383 ? 35.165 5.246 -17.633 1.00 68.69 383 LYS A C 1
ATOM 2898 O O . LYS A 1 383 ? 35.492 5.605 -16.505 1.00 68.69 383 LYS A O 1
ATOM 2903 N N . ALA A 1 384 ? 34.350 4.217 -17.861 1.00 67.56 384 ALA A N 1
ATOM 2904 C CA . ALA A 1 384 ? 33.895 3.323 -16.807 1.00 67.56 384 ALA A CA 1
ATOM 2905 C C . ALA A 1 384 ? 35.088 2.579 -16.187 1.00 67.56 384 ALA A C 1
ATOM 2907 O O . ALA A 1 384 ? 35.986 2.136 -16.902 1.00 67.56 384 ALA A O 1
ATOM 2908 N N . GLN A 1 385 ? 35.121 2.494 -14.857 1.00 76.94 385 GLN A N 1
ATOM 2909 C CA . GLN A 1 385 ? 36.116 1.719 -14.113 1.00 76.94 385 GLN A CA 1
ATOM 2910 C C . GLN A 1 385 ? 35.494 0.391 -13.688 1.00 76.94 385 GLN A C 1
ATOM 2912 O O . GLN A 1 385 ? 34.353 0.404 -13.251 1.00 76.94 385 GLN A O 1
ATOM 2917 N N . GLY A 1 386 ? 36.260 -0.702 -13.743 1.00 81.75 386 GLY A N 1
ATOM 2918 C CA . GLY A 1 386 ? 35.830 -2.038 -13.316 1.00 81.75 386 GLY A CA 1
ATOM 2919 C C . GLY A 1 386 ? 35.924 -3.079 -14.434 1.00 81.75 386 GLY A C 1
ATOM 2920 O O . GLY A 1 386 ? 36.634 -2.856 -15.419 1.00 81.75 386 GLY A O 1
ATOM 2921 N N . SER A 1 387 ? 35.314 -4.248 -14.230 1.00 88.56 387 SER A N 1
ATOM 2922 C CA . SER A 1 387 ? 35.404 -5.395 -15.139 1.00 88.56 387 SER A CA 1
ATOM 2923 C C . SER A 1 387 ? 34.044 -6.055 -15.311 1.00 88.56 387 SER A C 1
ATOM 2925 O O . SER A 1 387 ? 33.604 -6.771 -14.415 1.00 88.56 387 SER A O 1
ATOM 2927 N N . ASP A 1 388 ? 33.442 -5.901 -16.486 1.00 91.62 388 ASP A N 1
ATOM 2928 C CA . ASP A 1 388 ? 32.124 -6.480 -16.749 1.00 91.62 388 ASP A CA 1
ATOM 2929 C C . ASP A 1 388 ? 32.230 -7.880 -17.358 1.00 91.62 388 ASP A C 1
ATOM 2931 O O . ASP A 1 388 ? 33.168 -8.215 -18.092 1.00 91.62 388 ASP A O 1
ATOM 2935 N N . GLN A 1 389 ? 31.221 -8.692 -17.079 1.00 94.19 389 GLN A N 1
ATOM 2936 C CA . GLN A 1 389 ? 31.010 -10.026 -17.607 1.00 94.19 389 GLN A CA 1
ATOM 2937 C C . GLN A 1 389 ? 29.761 -10.019 -18.487 1.00 94.19 389 GLN A C 1
ATOM 2939 O O . GLN A 1 389 ? 28.679 -9.664 -18.032 1.00 94.19 389 GLN A O 1
ATOM 2944 N N . ILE A 1 390 ? 29.899 -10.456 -19.741 1.00 93.94 390 ILE A N 1
ATOM 2945 C CA . ILE A 1 390 ? 28.745 -10.727 -20.605 1.00 93.94 390 ILE A CA 1
ATOM 2946 C C . ILE A 1 390 ? 28.420 -12.216 -20.544 1.00 93.94 390 ILE A C 1
ATOM 2948 O O . ILE A 1 390 ? 29.283 -13.057 -20.809 1.00 93.94 390 ILE A O 1
ATOM 2952 N N . GLU A 1 391 ? 27.165 -12.535 -20.256 1.00 91.88 391 GLU A N 1
ATOM 2953 C CA . GLU A 1 391 ? 26.638 -13.894 -20.276 1.00 91.88 391 GLU A CA 1
ATOM 2954 C C . GLU A 1 391 ? 25.671 -14.096 -21.440 1.00 91.88 391 GLU A C 1
ATOM 2956 O O . GLU A 1 391 ? 24.871 -13.223 -21.764 1.00 91.88 391 GLU A O 1
ATOM 2961 N N . GLY A 1 392 ? 25.723 -15.280 -22.057 1.00 84.44 392 GLY A N 1
ATOM 2962 C CA . GLY A 1 392 ? 24.778 -15.652 -23.111 1.00 84.44 392 GLY A CA 1
ATOM 2963 C C . GLY A 1 392 ? 24.977 -14.941 -24.453 1.00 84.44 392 GLY A C 1
ATOM 2964 O O . GLY A 1 392 ? 24.044 -14.924 -25.233 1.00 84.44 392 GLY A O 1
ATOM 2965 N N . PHE A 1 393 ? 26.166 -14.394 -24.738 1.00 91.19 393 PHE A N 1
ATOM 2966 C CA . PHE A 1 393 ? 26.449 -13.695 -25.999 1.00 91.19 393 PHE A CA 1
ATOM 2967 C C . PHE A 1 393 ? 26.369 -14.620 -27.228 1.00 91.19 393 PHE A C 1
ATOM 2969 O O . PHE A 1 393 ? 27.186 -15.537 -27.390 1.00 91.19 393 PHE A O 1
ATOM 2976 N N . PHE A 1 394 ? 25.449 -14.329 -28.144 1.00 90.94 394 PHE A N 1
ATOM 2977 C CA . PHE A 1 394 ? 25.274 -15.018 -29.417 1.00 90.94 394 PHE A CA 1
ATOM 2978 C C . PHE A 1 394 ? 25.928 -14.237 -30.556 1.00 90.94 394 PHE A C 1
ATOM 2980 O O . PHE A 1 394 ? 25.396 -13.259 -31.061 1.00 90.94 394 PHE A O 1
ATOM 2987 N N . ARG A 1 395 ? 27.081 -14.714 -31.036 1.00 86.75 395 ARG A N 1
ATOM 2988 C CA . ARG A 1 395 ? 27.923 -14.008 -32.026 1.00 86.75 395 ARG A CA 1
ATOM 2989 C C . ARG A 1 395 ? 27.243 -13.673 -33.363 1.00 86.75 395 ARG A C 1
ATOM 2991 O O . ARG A 1 395 ? 27.769 -12.847 -34.105 1.00 86.75 395 ARG A O 1
ATOM 2998 N N . GLU A 1 396 ? 26.154 -14.355 -33.698 1.00 86.69 396 GLU A N 1
ATOM 2999 C CA . GLU A 1 396 ? 25.405 -14.141 -34.942 1.00 86.69 396 GLU A CA 1
ATOM 3000 C C . GLU A 1 396 ? 24.395 -12.988 -34.836 1.00 86.69 396 GLU A C 1
ATOM 3002 O O . GLU A 1 396 ? 24.096 -12.364 -35.853 1.00 86.69 396 GLU A O 1
ATOM 3007 N N . ASN A 1 397 ? 23.946 -12.668 -33.619 1.00 90.12 397 ASN A N 1
ATOM 3008 C CA . ASN A 1 397 ? 22.837 -11.751 -33.349 1.00 90.12 397 ASN A CA 1
ATOM 3009 C C . ASN A 1 397 ? 23.279 -10.550 -32.498 1.00 90.12 397 ASN A C 1
ATOM 3011 O O . ASN A 1 397 ? 22.944 -9.404 -32.797 1.00 90.12 397 ASN A O 1
ATOM 3015 N N . ASP A 1 398 ? 24.113 -10.798 -31.491 1.00 96.62 398 ASP A N 1
ATOM 3016 C CA . ASP A 1 398 ? 24.506 -9.801 -30.506 1.00 96.62 398 ASP A CA 1
ATOM 3017 C C . ASP A 1 398 ? 25.709 -8.974 -30.954 1.00 96.62 398 ASP A C 1
ATOM 3019 O O . ASP A 1 398 ? 26.600 -9.411 -31.695 1.00 96.62 398 ASP A O 1
ATOM 3023 N N . ARG A 1 399 ? 25.790 -7.754 -30.425 1.00 96.25 399 ARG A N 1
ATOM 3024 C CA . ARG A 1 399 ? 26.865 -6.807 -30.717 1.00 96.25 399 ARG A CA 1
ATOM 3025 C C . ARG A 1 399 ? 27.407 -6.131 -29.468 1.00 96.25 399 ARG A C 1
ATOM 3027 O O . ARG A 1 399 ? 26.685 -5.779 -28.542 1.00 96.25 399 ARG A O 1
ATOM 3034 N N . ILE A 1 400 ? 28.710 -5.864 -29.508 1.00 93.69 400 ILE A N 1
ATOM 3035 C CA . ILE A 1 400 ? 29.412 -5.058 -28.509 1.00 93.69 400 ILE A CA 1
ATOM 3036 C C . ILE A 1 400 ? 29.700 -3.682 -29.108 1.00 93.69 400 ILE A C 1
ATOM 3038 O O . ILE A 1 400 ? 30.353 -3.558 -30.147 1.00 93.69 400 ILE A O 1
ATOM 3042 N N . LEU A 1 401 ? 29.224 -2.636 -28.439 1.00 91.56 401 LEU A N 1
ATOM 3043 C CA . LEU A 1 401 ? 29.398 -1.242 -28.825 1.00 91.56 401 LEU A CA 1
ATOM 3044 C C . LEU A 1 401 ? 30.376 -0.560 -27.866 1.00 91.56 401 LEU A C 1
ATOM 3046 O O . LEU A 1 401 ? 30.112 -0.432 -26.676 1.00 91.56 401 LEU A O 1
ATOM 3050 N N . ILE A 1 402 ? 31.490 -0.052 -28.391 1.00 88.31 402 ILE A N 1
ATOM 3051 C CA . ILE A 1 402 ? 32.470 0.704 -27.599 1.00 88.31 402 ILE A CA 1
ATOM 3052 C C . ILE A 1 402 ? 32.270 2.198 -27.865 1.00 88.31 402 ILE A C 1
ATOM 3054 O O . ILE A 1 402 ? 32.567 2.690 -28.957 1.00 88.31 402 ILE A O 1
ATOM 3058 N N . LYS A 1 403 ? 31.780 2.941 -26.867 1.00 82.56 403 LYS A N 1
ATOM 3059 C CA . LYS A 1 403 ? 31.579 4.395 -26.945 1.00 82.56 403 LYS A CA 1
ATOM 3060 C C . LYS A 1 403 ? 32.713 5.136 -26.243 1.00 82.56 403 LYS A C 1
ATOM 3062 O O . LYS A 1 403 ? 32.914 5.004 -25.036 1.00 82.56 403 LYS A O 1
ATOM 3067 N N . ARG A 1 404 ? 33.439 5.967 -27.001 1.00 76.44 404 ARG A N 1
ATOM 3068 C CA . ARG A 1 404 ? 34.438 6.889 -26.443 1.00 76.44 404 ARG A CA 1
ATOM 3069 C C . ARG A 1 404 ? 33.733 8.020 -25.702 1.00 76.44 404 ARG A C 1
ATOM 3071 O O . ARG A 1 404 ? 32.910 8.717 -26.289 1.00 76.44 404 ARG A O 1
ATOM 3078 N N . SER A 1 405 ? 34.062 8.211 -24.431 1.00 62.03 405 SER A N 1
ATOM 3079 C CA . SER A 1 405 ? 33.635 9.400 -23.690 1.00 62.03 405 SER A CA 1
ATOM 3080 C C . SER A 1 405 ? 34.331 10.639 -24.264 1.00 62.03 405 SER A C 1
ATOM 3082 O O . SER A 1 405 ? 35.563 10.633 -24.352 1.00 62.03 405 SER A O 1
ATOM 3084 N N . GLY A 1 406 ? 33.562 11.668 -24.624 1.00 53.97 406 GLY A N 1
ATOM 3085 C CA . GLY A 1 406 ? 34.088 13.001 -24.939 1.00 53.97 406 GLY A CA 1
ATOM 3086 C C . GLY A 1 406 ? 34.866 13.630 -23.789 1.00 53.97 406 GLY A C 1
ATOM 3087 O O . GLY A 1 406 ? 34.662 13.224 -22.611 1.00 53.97 406 GLY A O 1
#

Sequence (406 aa):
MLGDIDGDYIPEFLLPTRDSQSLKIYKTTEAPFLDISDSFLQDIQVNAIIDMAIADFNGDLRQDILLLSADQNHSVLLNQGTTFTKAAFNDDLNQTSQAKSVVAGDWDNDGDQDLFIVRSGDSREDGLGVNSLDYLLLNDGSGSFSRVTNPGAVGGTNLGIGDSATVVDFNLDGFLDLFVTNGDLSGQAKNLYNNGPSQLFRNQGNTNNSIEIDLQGTESNRDAIGATVIITTPDGQQQIRAQNGGIHNRAQSYTRLHFGLGTQTRITEIQVIWPNGMTQRFNNIAANQVIQLTEGRNQIETRFSYGVSRPQFPVLGTLDDDRLMGTGVNNIMNGRAGDDTLKGQGGNDTLLGGNGDDYLVGGVGSDILRGGAGNDSFVFITKAQGSDQIEGFFRENDRILIKRSG

pLDDT: mean 73.87, std 17.17, range [33.91, 97.88]

Foldseek 3Di:
DWDDALVPPATWDWDQDPQSFDIWTWGPPDVVTDTPCCQACVPPTTAAFQEKEWDQQQQPPHIWIWTDHQQLPIWIWHRPNRYTDTDDEDCPSSVQHAWAEKYWDPQQPPPHIWMWTAGAQPQPPPVPGRPNWTWTWDGPSRSYTDTDPCSFPRTNFCQARFNYKDWDPPVPPPFIKIWTQHDDPPPDDDDCQRTWHIDIGTGDHAQPWKEKEQEAEDPQDGAQAQKKKWWAAPVGDIDIDGRGHADDDPDYGDRIDMYHDRVGQWIQKIWIQTPVRDIAIDGAGGIDFYWYDYPPDNATEGDDDPPDPDDADAAEAGQEEHEYEADQAEHEYANAHYAYEYAHAHYAYEYHQHHEAYEDHNHAEAYEAENYHFQYEYEDEPPHHYHYHYPPDDPVRYDYHYHYDD

Radius of gyration: 25.79 Å; chains: 1; bounding box: 71×46×73 Å